Protein AF-A0A916XXS5-F1 (afdb_monomer_lite)

Radius of gyration: 38.26 Å; chains: 1; bounding box: 108×124×99 Å

pLDDT: mean 72.32, std 23.26, range [30.8, 98.12]

Foldseek 3Di:
DDPDDPPPVVVVVVVVVVVVVVPDDDVVVVVVVVVVVVVVVVVVVVVVVVVVVVVVVVVVVVVVVVVLVVVQVVCVVPVVVNVVSVVVVVVVVVVVVVVVVVVVVVVVVVVVVVVVVVVVVVPPPDPDDDDPDPDVVVVLVVVQPPQKDKDFAQDWDDQQNWIKHFHDDDAQWTFIDTPPDGTDIAGQQGWDDRDPQKIKGQPTDDPTITIIHIDSSDHDPDDDPDPDDDPDPPDDDDDDDDDDDDDDDDDDDDDDDDDDDDDDDDDDDDDDDDDDDDDDDDDDDDDEDAAAQDKDFAQGWHDLQPWIWHFPFDDPVQQWTWTQTVPPGTDIAHAQGWDDSPPQWIKHFPGDDPRITHIHIDPSHPPPPDDDDDDDDDDDDDDDDDDDDDDDDDDDDDDDDDDDDDDDDDDDDDDDDDDDDDDDDDDDDDDDDDDDDDDDDDDDDDDDDDDDDADEDDVQDWDKDAAQGWYDDPNWIKHFPDDDQFWTWIQIVPPGTDIAGAQGWADNDPQKIWHFPGADPRITTIGIDSD

Structure (mmCIF, N/CA/C/O backbone):
data_AF-A0A916XXS5-F1
#
_entry.id   AF-A0A916XXS5-F1
#
loop_
_atom_site.group_PDB
_atom_site.id
_atom_site.type_symbol
_atom_site.label_atom_id
_atom_site.label_alt_id
_atom_site.label_comp_id
_atom_site.label_asym_id
_atom_site.label_entity_id
_atom_site.label_seq_id
_atom_site.pdbx_PDB_ins_code
_atom_site.Cartn_x
_atom_site.Cartn_y
_atom_site.Cartn_z
_atom_site.occupancy
_atom_site.B_iso_or_equiv
_atom_site.auth_seq_id
_atom_site.auth_comp_id
_atom_site.auth_asym_id
_atom_site.auth_atom_id
_atom_site.pdbx_PDB_model_num
ATOM 1 N N . MET A 1 1 ? 15.354 22.489 -54.190 1.00 48.22 1 MET A N 1
ATOM 2 C CA . MET A 1 1 ? 15.602 21.064 -54.521 1.00 48.22 1 MET A CA 1
ATOM 3 C C . MET A 1 1 ? 15.887 20.333 -53.216 1.00 48.22 1 MET A C 1
ATOM 5 O O . MET A 1 1 ? 16.650 20.889 -52.440 1.00 48.22 1 MET A O 1
ATOM 9 N N . GLY A 1 2 ? 15.285 19.164 -52.946 1.00 51.81 2 GLY A N 1
ATOM 10 C CA . GLY A 1 2 ? 15.591 18.396 -51.718 1.00 51.81 2 GLY A CA 1
ATOM 11 C C . GLY A 1 2 ? 14.447 17.629 -51.029 1.00 51.81 2 GLY A C 1
ATOM 12 O O . GLY A 1 2 ? 14.629 17.189 -49.901 1.00 51.81 2 GLY A O 1
ATOM 13 N N . SER A 1 3 ? 13.278 17.450 -51.651 1.00 50.50 3 SER A N 1
ATOM 14 C CA . SER A 1 3 ? 12.079 16.870 -51.015 1.00 50.50 3 SER A CA 1
ATOM 15 C C . SER A 1 3 ? 11.766 15.446 -51.507 1.00 50.50 3 SER A C 1
ATOM 17 O O . SER A 1 3 ? 10.837 15.253 -52.292 1.00 50.50 3 SER A O 1
ATOM 19 N N . SER A 1 4 ? 12.554 14.433 -51.111 1.00 56.53 4 SER A N 1
ATOM 20 C CA . SER A 1 4 ? 12.368 13.045 -51.610 1.00 56.53 4 SER A CA 1
ATOM 21 C C . SER A 1 4 ? 12.856 11.917 -50.676 1.00 56.53 4 SER A C 1
ATOM 23 O O . SER A 1 4 ? 13.378 10.919 -51.163 1.00 56.53 4 SER A O 1
ATOM 25 N N . ARG A 1 5 ? 12.727 12.037 -49.342 1.00 54.25 5 ARG A N 1
ATOM 26 C CA . ARG A 1 5 ? 13.149 10.962 -48.403 1.00 54.25 5 ARG 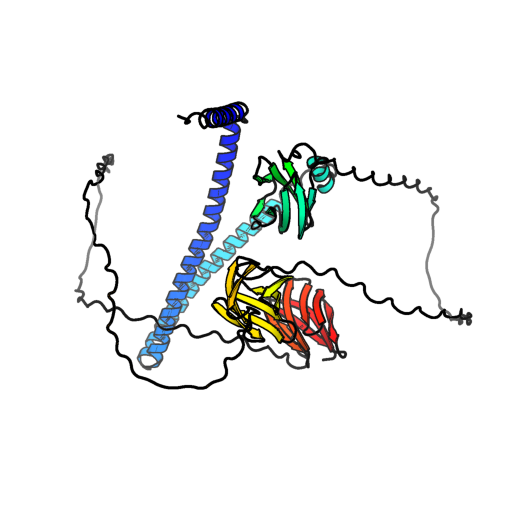A CA 1
ATOM 27 C C . ARG A 1 5 ? 12.100 10.426 -47.417 1.00 54.25 5 ARG A C 1
ATOM 29 O O . ARG A 1 5 ? 12.384 9.437 -46.757 1.00 54.25 5 ARG A O 1
ATOM 36 N N . PHE A 1 6 ? 10.888 10.982 -47.370 1.00 56.72 6 PHE A N 1
ATOM 37 C CA . PHE A 1 6 ? 9.822 10.488 -46.477 1.00 56.72 6 PHE A CA 1
ATOM 38 C C . PHE A 1 6 ? 8.932 9.380 -47.072 1.00 56.72 6 PHE A C 1
ATOM 40 O O . PHE A 1 6 ? 8.256 8.678 -46.329 1.00 56.72 6 PHE A O 1
ATOM 47 N N . LEU A 1 7 ? 8.941 9.179 -48.395 1.00 54.25 7 LEU A N 1
ATOM 48 C CA . LEU A 1 7 ? 8.025 8.241 -49.059 1.00 54.25 7 LEU A CA 1
ATOM 49 C C . LEU A 1 7 ? 8.297 6.727 -48.851 1.00 54.25 7 LEU A C 1
ATOM 51 O O . LEU A 1 7 ? 7.319 5.988 -48.772 1.00 54.25 7 LEU A O 1
ATOM 55 N N . PRO A 1 8 ? 9.546 6.214 -48.752 1.00 56.31 8 PRO A N 1
ATOM 56 C CA . PRO A 1 8 ? 9.763 4.762 -48.685 1.00 56.31 8 PRO A CA 1
ATOM 57 C C . PRO A 1 8 ? 9.440 4.152 -47.310 1.00 56.31 8 PRO A C 1
ATOM 59 O O . PRO A 1 8 ? 9.097 2.976 -47.231 1.00 56.31 8 PRO A O 1
ATOM 62 N N . LEU A 1 9 ? 9.518 4.939 -46.231 1.00 59.31 9 LEU A N 1
ATOM 63 C CA . LEU A 1 9 ? 9.345 4.447 -44.858 1.00 59.31 9 LEU A CA 1
ATOM 64 C C . LEU A 1 9 ? 7.866 4.159 -44.533 1.00 59.31 9 LEU A C 1
ATOM 66 O O . LEU A 1 9 ? 7.554 3.160 -43.891 1.00 59.31 9 LEU A O 1
ATOM 70 N N . VAL A 1 10 ? 6.948 4.970 -45.073 1.00 68.62 10 VAL A N 1
ATOM 71 C CA . VAL A 1 10 ? 5.493 4.755 -44.953 1.00 68.62 10 VAL A CA 1
ATOM 72 C C . VAL A 1 10 ? 5.056 3.469 -45.667 1.00 68.62 10 VAL A C 1
ATOM 74 O O . VAL A 1 10 ? 4.235 2.722 -45.144 1.00 68.62 10 VAL A O 1
ATOM 77 N N . ILE A 1 11 ? 5.639 3.169 -46.834 1.00 68.62 11 ILE A N 1
ATOM 78 C CA . ILE A 1 11 ? 5.317 1.961 -47.610 1.00 68.62 11 ILE A CA 1
ATOM 79 C C . ILE A 1 11 ? 5.792 0.694 -46.879 1.00 68.62 11 ILE A C 1
ATOM 81 O O . ILE A 1 11 ? 5.064 -0.296 -46.843 1.00 68.62 11 ILE A O 1
ATOM 85 N N . ALA A 1 12 ? 6.970 0.728 -46.245 1.00 66.19 12 ALA A N 1
ATOM 86 C CA . ALA A 1 12 ? 7.483 -0.403 -45.468 1.00 66.19 12 ALA A CA 1
ATOM 87 C C . ALA A 1 12 ? 6.594 -0.741 -44.254 1.00 66.19 12 ALA A C 1
ATOM 89 O O . ALA A 1 12 ? 6.272 -1.910 -44.043 1.00 66.19 12 ALA A O 1
ATOM 90 N N . GLY A 1 13 ? 6.140 0.271 -43.502 1.00 66.88 13 GLY A N 1
ATOM 91 C CA . GLY A 1 13 ? 5.241 0.065 -42.359 1.00 66.88 13 GLY A CA 1
ATOM 92 C C . GLY 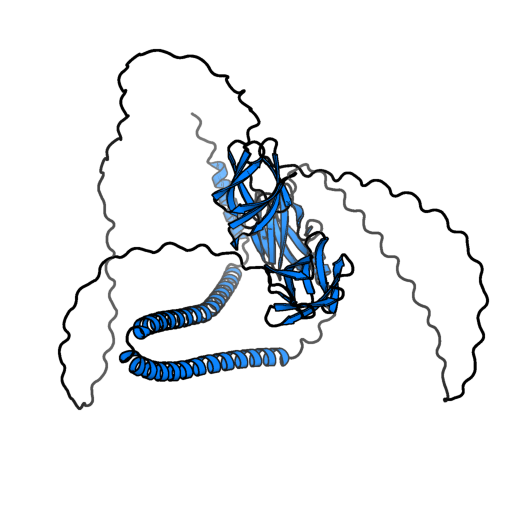A 1 13 ? 3.880 -0.519 -42.757 1.00 66.88 13 GLY A C 1
ATOM 93 O O . GLY A 1 13 ? 3.373 -1.422 -42.094 1.00 66.88 13 GLY A O 1
ATOM 94 N N . LEU A 1 14 ? 3.315 -0.062 -43.880 1.00 70.25 14 LEU A N 1
ATOM 95 C CA . LEU A 1 14 ? 2.006 -0.519 -44.363 1.00 70.25 14 LEU A CA 1
ATOM 96 C C . LEU A 1 14 ? 2.053 -1.969 -44.886 1.00 70.25 14 LEU A C 1
ATOM 98 O O . LEU A 1 14 ? 1.112 -2.729 -44.670 1.00 70.25 14 LEU A O 1
ATOM 102 N N . ILE A 1 15 ? 3.168 -2.385 -45.499 1.00 72.25 15 ILE A N 1
ATOM 103 C CA . ILE A 1 15 ? 3.392 -3.786 -45.900 1.00 72.25 15 ILE A CA 1
ATOM 104 C C . ILE A 1 15 ? 3.601 -4.684 -44.670 1.00 72.25 15 ILE A C 1
ATOM 106 O O . ILE A 1 15 ? 3.042 -5.777 -44.627 1.00 72.25 15 ILE A O 1
ATOM 110 N N . GLY A 1 16 ? 4.340 -4.226 -43.652 1.00 63.97 16 GLY A N 1
ATOM 111 C CA . GLY A 1 16 ? 4.502 -4.962 -42.390 1.00 63.97 16 GLY A CA 1
ATOM 112 C C . GLY A 1 16 ? 3.167 -5.228 -41.686 1.00 63.97 16 GLY A C 1
ATOM 113 O O . GLY A 1 16 ? 2.895 -6.361 -41.291 1.00 63.97 16 GLY A O 1
ATOM 114 N N . LEU A 1 17 ? 2.297 -4.212 -41.624 1.00 67.00 17 LEU A N 1
ATOM 115 C CA . LEU A 1 17 ? 0.936 -4.335 -41.092 1.00 67.00 17 LEU A CA 1
ATOM 116 C C . LEU A 1 17 ? 0.104 -5.369 -41.876 1.00 67.00 17 LEU A C 1
ATOM 118 O O . LEU A 1 17 ? -0.564 -6.207 -41.276 1.00 67.00 17 LEU A O 1
ATOM 122 N N . PHE A 1 18 ? 0.180 -5.351 -43.212 1.00 69.69 18 PHE A N 1
ATOM 123 C CA . PHE A 1 18 ? -0.564 -6.283 -44.069 1.00 69.69 18 PHE A CA 1
ATOM 124 C C . PHE A 1 18 ? -0.085 -7.736 -43.959 1.00 69.69 18 PHE A C 1
ATOM 126 O O . PHE A 1 18 ? -0.905 -8.649 -44.004 1.00 69.69 18 PHE A O 1
ATOM 133 N N . VAL A 1 19 ? 1.223 -7.971 -43.811 1.00 64.81 19 VAL A N 1
ATOM 134 C CA . VAL A 1 19 ? 1.775 -9.331 -43.666 1.00 64.81 19 VAL A CA 1
ATOM 135 C C . VAL A 1 19 ? 1.480 -9.904 -42.277 1.00 64.81 19 VAL A C 1
ATOM 137 O O . VAL A 1 19 ? 1.154 -11.084 -42.179 1.00 64.81 19 VAL A O 1
ATOM 140 N N . GLY A 1 20 ? 1.504 -9.077 -41.224 1.00 57.78 20 GLY A N 1
ATOM 141 C CA . GLY A 1 20 ? 1.060 -9.485 -39.885 1.00 57.78 20 GLY A CA 1
ATOM 142 C C . GLY A 1 20 ? -0.427 -9.856 -39.833 1.00 57.78 20 GLY A C 1
ATOM 143 O O . GLY A 1 20 ? -0.802 -10.793 -39.136 1.00 57.78 20 GLY A O 1
ATOM 144 N N . TRP A 1 21 ? -1.267 -9.184 -40.627 1.00 66.25 21 TRP A N 1
ATOM 145 C CA . TRP A 1 21 ? -2.697 -9.497 -40.739 1.00 66.25 21 TRP A CA 1
ATOM 146 C C . TRP A 1 21 ? -2.978 -10.809 -41.495 1.00 66.25 21 TRP A C 1
ATOM 148 O O . TRP A 1 21 ? -4.006 -11.439 -41.274 1.00 66.25 21 TRP A O 1
ATOM 158 N N . LEU A 1 22 ? -2.062 -11.251 -42.366 1.00 63.81 22 LEU A N 1
ATOM 159 C CA . LEU A 1 22 ? -2.248 -12.431 -43.225 1.00 63.81 22 LEU A CA 1
ATOM 160 C C . LEU A 1 22 ? -1.867 -13.768 -42.555 1.00 63.81 22 LEU A C 1
ATOM 162 O O . LEU A 1 22 ? -2.111 -14.826 -43.128 1.00 63.81 22 LEU A O 1
ATOM 166 N N . PHE A 1 23 ? -1.286 -13.711 -41.353 1.00 62.84 23 PHE A N 1
ATOM 167 C CA . PHE A 1 23 ? -1.036 -14.850 -40.457 1.00 62.84 23 PHE A CA 1
ATOM 168 C C . PHE A 1 23 ? -1.743 -14.676 -39.100 1.00 62.84 23 PHE A C 1
ATOM 170 O O . PHE A 1 23 ? -1.332 -15.267 -38.100 1.00 62.84 23 PHE A O 1
ATOM 177 N N . ALA A 1 24 ? -2.793 -13.851 -39.048 1.00 50.88 24 ALA A N 1
ATOM 178 C CA . ALA A 1 24 ? -3.644 -13.772 -37.870 1.00 50.88 24 ALA A CA 1
ATOM 179 C C . ALA A 1 24 ? -4.288 -15.149 -37.584 1.00 50.88 24 ALA A C 1
ATOM 181 O O . ALA A 1 24 ? -4.626 -15.855 -38.538 1.00 50.88 24 ALA A O 1
ATOM 182 N N . PRO A 1 25 ? -4.464 -15.538 -36.304 1.00 61.69 25 PRO A N 1
ATOM 183 C CA . PRO A 1 25 ? -5.322 -16.671 -35.955 1.00 61.69 25 PRO A CA 1
ATOM 184 C C . PRO A 1 25 ? -6.733 -16.445 -36.512 1.00 61.69 25 PRO A C 1
ATOM 186 O O . PRO A 1 25 ? -7.129 -15.293 -36.718 1.00 61.69 25 PRO A O 1
ATOM 189 N N . ASP A 1 26 ? -7.464 -17.534 -36.765 1.00 71.56 26 ASP A N 1
ATOM 190 C CA . ASP A 1 26 ? -8.766 -17.490 -37.430 1.00 71.56 26 ASP A CA 1
ATOM 191 C C . ASP A 1 26 ? -9.673 -16.414 -36.815 1.00 71.56 26 ASP A C 1
ATOM 193 O O . ASP A 1 26 ? -9.851 -16.317 -35.597 1.00 71.56 26 ASP A O 1
ATOM 197 N N . VAL A 1 27 ? -10.216 -15.550 -37.678 1.00 69.75 27 VAL A N 1
ATOM 198 C CA . VAL A 1 27 ? -10.961 -14.352 -37.254 1.00 69.75 27 VAL A CA 1
ATOM 199 C C . VAL A 1 27 ? -12.195 -14.736 -36.429 1.00 69.75 27 VAL A C 1
ATOM 201 O O . VAL A 1 27 ? -12.611 -13.975 -35.554 1.00 69.75 27 VAL A O 1
ATOM 204 N N . ASP A 1 28 ? -12.736 -15.931 -36.667 1.00 77.25 28 ASP A N 1
ATOM 205 C CA . ASP A 1 28 ? -13.824 -16.528 -35.899 1.00 77.25 28 ASP A CA 1
ATOM 206 C C . ASP A 1 28 ? -13.419 -16.810 -34.435 1.00 77.25 28 ASP A C 1
ATOM 208 O O . ASP A 1 28 ? -14.130 -16.369 -33.533 1.00 77.25 28 ASP A O 1
ATOM 212 N N . ASP A 1 29 ? -12.242 -17.398 -34.169 1.00 78.88 29 ASP A N 1
ATOM 213 C CA . ASP A 1 29 ? -11.738 -17.640 -32.801 1.00 78.88 29 ASP A CA 1
ATOM 214 C C . ASP A 1 29 ? -11.509 -16.322 -32.044 1.00 78.88 29 ASP A C 1
ATOM 216 O O . ASP A 1 29 ? -11.849 -16.191 -30.865 1.00 78.88 29 ASP A O 1
ATOM 220 N N . VAL A 1 30 ? -10.952 -15.312 -32.724 1.00 76.44 30 VAL A N 1
ATOM 221 C CA . VAL A 1 30 ? -10.752 -13.974 -32.138 1.00 76.44 30 VAL A CA 1
ATOM 222 C C . VAL A 1 30 ? -12.093 -13.300 -31.842 1.00 76.44 30 VAL A C 1
ATOM 224 O O . VAL A 1 30 ? -12.228 -12.633 -30.815 1.00 76.44 30 VAL A O 1
ATOM 227 N N . THR A 1 31 ? -13.094 -13.487 -32.705 1.00 82.50 31 THR A N 1
ATOM 228 C CA . THR A 1 31 ? -14.441 -12.930 -32.523 1.00 82.50 31 THR A CA 1
ATOM 229 C C . THR A 1 31 ? -15.180 -13.628 -31.383 1.00 82.50 31 THR A C 1
ATOM 231 O O . THR A 1 31 ? -15.789 -12.952 -30.556 1.00 82.50 31 THR A O 1
ATOM 234 N N . GLU A 1 32 ? -15.083 -14.952 -31.266 1.00 90.50 32 GLU A N 1
ATOM 235 C CA . GLU A 1 32 ? -15.705 -15.706 -30.174 1.00 90.50 32 GLU A CA 1
ATOM 236 C C . GLU A 1 32 ? -15.026 -15.419 -28.822 1.00 90.50 32 GLU A C 1
ATOM 238 O O . GLU A 1 32 ? -15.708 -15.144 -27.831 1.00 90.50 32 GLU A O 1
ATOM 243 N N . ALA A 1 33 ? -13.690 -15.329 -28.785 1.00 75.12 33 ALA A N 1
ATOM 244 C CA . ALA A 1 33 ? -12.951 -14.903 -27.596 1.00 75.12 33 ALA A CA 1
ATOM 245 C C . ALA A 1 33 ? -13.225 -13.437 -27.204 1.00 75.12 33 ALA A C 1
ATOM 247 O O . ALA A 1 33 ? -13.235 -13.109 -26.013 1.00 75.12 33 ALA A O 1
ATOM 248 N N . ALA A 1 34 ? -13.453 -12.545 -28.174 1.00 81.69 34 ALA A N 1
ATOM 249 C CA . ALA A 1 34 ? -13.860 -11.167 -27.909 1.00 81.69 34 ALA A CA 1
ATOM 250 C C . ALA A 1 34 ? -15.285 -11.106 -27.339 1.00 81.69 34 ALA A C 1
ATOM 252 O O . ALA A 1 34 ? -15.489 -10.468 -26.308 1.00 81.69 34 ALA A O 1
ATOM 253 N N . ASN A 1 35 ? -16.241 -11.820 -27.940 1.00 90.12 35 ASN A N 1
ATOM 254 C CA . ASN A 1 35 ? -17.623 -11.898 -27.458 1.00 90.12 35 ASN A CA 1
ATOM 255 C C . ASN A 1 35 ? -17.689 -12.439 -26.022 1.00 90.12 35 ASN A C 1
ATOM 257 O O . ASN A 1 35 ? -18.277 -11.794 -25.159 1.00 90.12 35 ASN A O 1
ATOM 261 N N . GLY A 1 36 ? -16.971 -13.527 -25.714 1.00 89.00 36 GLY A N 1
ATOM 262 C CA . GLY A 1 36 ? -16.897 -14.059 -24.349 1.00 89.00 36 GLY A CA 1
ATOM 263 C C . GLY A 1 36 ? -16.277 -13.090 -23.327 1.00 89.00 36 GLY A C 1
ATOM 264 O O . GLY A 1 36 ? -16.631 -13.121 -22.147 1.00 89.00 36 GLY A O 1
ATOM 265 N N . ARG A 1 37 ? -15.383 -12.185 -23.758 1.00 82.25 37 ARG A N 1
ATOM 266 C CA . ARG A 1 37 ? -14.881 -11.089 -22.909 1.00 82.25 37 ARG A CA 1
ATOM 267 C C . ARG A 1 37 ? -15.913 -9.979 -22.722 1.00 82.25 37 ARG A C 1
ATOM 269 O O . ARG A 1 37 ? -15.997 -9.455 -21.615 1.00 82.25 37 ARG A O 1
ATOM 276 N N . PHE A 1 38 ? -16.692 -9.634 -23.748 1.00 89.25 38 PHE A N 1
ATOM 277 C CA . PHE A 1 38 ? -17.787 -8.669 -23.617 1.00 89.25 38 PHE A CA 1
ATOM 278 C C . PHE A 1 38 ? -18.871 -9.186 -22.661 1.00 89.25 38 PHE A C 1
ATOM 280 O O . PHE A 1 38 ? -19.175 -8.491 -21.695 1.00 89.25 38 PHE A O 1
ATOM 287 N N . ASP A 1 39 ? -19.320 -10.437 -22.805 1.00 93.25 39 ASP A N 1
ATOM 288 C CA . ASP A 1 39 ? -20.267 -11.072 -21.872 1.00 93.25 39 ASP A CA 1
ATOM 289 C C . ASP A 1 39 ? -19.740 -11.072 -20.421 1.00 93.25 39 ASP A C 1
ATOM 291 O O . ASP A 1 39 ? -20.479 -10.819 -19.466 1.00 93.25 39 ASP A O 1
ATOM 295 N N . GLN A 1 40 ? -18.437 -11.320 -20.229 1.00 84.00 40 GLN A N 1
ATOM 296 C CA . GLN A 1 40 ? -17.805 -11.270 -18.907 1.00 84.00 40 GLN A CA 1
ATOM 297 C C . GLN A 1 40 ? -17.728 -9.843 -18.333 1.00 84.00 40 GLN A C 1
ATOM 299 O O . GLN A 1 40 ? -17.828 -9.671 -17.114 1.00 84.00 40 GLN A O 1
ATOM 304 N N . ILE A 1 41 ? -17.537 -8.826 -19.177 1.00 84.19 41 ILE A N 1
ATOM 305 C CA . ILE A 1 41 ? -17.534 -7.414 -18.774 1.00 84.19 41 ILE A CA 1
ATOM 306 C C . ILE A 1 41 ? -18.953 -6.967 -18.407 1.00 84.19 41 ILE A C 1
ATOM 308 O O . ILE A 1 41 ? -19.125 -6.389 -17.336 1.00 84.19 41 ILE A O 1
ATOM 312 N N . ASP A 1 42 ? -19.965 -7.311 -19.204 1.00 90.88 42 ASP A N 1
ATOM 313 C CA . ASP A 1 42 ? -21.369 -6.992 -18.922 1.00 90.88 42 ASP A CA 1
ATOM 314 C C . ASP A 1 42 ? -21.855 -7.674 -17.633 1.00 90.88 42 ASP A C 1
ATOM 316 O O . ASP A 1 42 ? -22.479 -7.036 -16.781 1.00 90.88 42 ASP A O 1
ATOM 320 N N . ALA A 1 43 ? -21.475 -8.937 -17.404 1.00 87.12 43 ALA A N 1
ATOM 321 C CA . ALA A 1 43 ? -21.750 -9.630 -16.145 1.00 87.12 43 ALA A CA 1
ATOM 322 C C . ALA A 1 43 ? -21.085 -8.950 -14.929 1.00 87.12 43 ALA A C 1
ATOM 324 O O . ALA A 1 43 ? -21.662 -8.927 -13.838 1.00 87.12 43 ALA A O 1
ATOM 325 N N . ARG A 1 44 ? -19.884 -8.374 -15.098 1.00 85.56 44 ARG A N 1
ATOM 326 C CA . ARG A 1 44 ? -19.208 -7.587 -14.050 1.00 85.56 44 ARG A CA 1
ATOM 327 C C . ARG A 1 44 ? -19.856 -6.217 -13.847 1.00 85.56 44 ARG A C 1
ATOM 329 O O . ARG A 1 44 ? -19.978 -5.805 -12.697 1.00 85.56 44 ARG A O 1
ATOM 336 N N . LEU A 1 45 ? -20.305 -5.540 -14.907 1.00 86.81 45 LEU A N 1
ATOM 337 C CA . LEU A 1 45 ? -21.054 -4.283 -14.804 1.00 86.81 45 LEU A CA 1
ATOM 338 C C . LEU A 1 45 ? -22.362 -4.491 -14.034 1.00 86.81 45 LEU A C 1
ATOM 340 O O . LEU A 1 45 ? -22.578 -3.827 -13.023 1.00 86.81 45 LEU A O 1
ATOM 344 N N . ALA A 1 46 ? -23.172 -5.479 -14.423 1.00 87.38 46 ALA A N 1
ATOM 345 C CA . ALA A 1 46 ? -24.429 -5.801 -13.745 1.00 87.38 46 ALA A CA 1
ATOM 346 C C . ALA A 1 46 ? -24.228 -6.148 -12.253 1.00 87.38 46 ALA A C 1
ATOM 348 O O . ALA A 1 46 ? -25.044 -5.789 -11.400 1.00 87.38 46 ALA A O 1
ATOM 349 N N . ALA A 1 47 ? -23.109 -6.800 -11.909 1.00 81.00 47 ALA A N 1
ATOM 350 C CA . ALA A 1 47 ? -22.738 -7.088 -10.522 1.00 81.00 47 ALA A CA 1
ATOM 351 C C . ALA A 1 47 ? -22.318 -5.842 -9.710 1.00 81.00 47 ALA A C 1
ATOM 353 O O . ALA A 1 47 ? -22.366 -5.887 -8.480 1.00 81.00 47 ALA A O 1
ATOM 354 N N . ILE A 1 48 ? -21.924 -4.743 -10.366 1.00 82.75 48 ILE A N 1
ATOM 355 C CA . ILE A 1 48 ? -21.546 -3.460 -9.744 1.00 82.75 48 ILE A CA 1
ATOM 356 C C . ILE A 1 48 ? -22.735 -2.483 -9.697 1.00 82.75 48 ILE A C 1
ATOM 358 O O . ILE A 1 48 ? -22.865 -1.724 -8.736 1.00 82.75 48 ILE A O 1
ATOM 362 N N . GLU A 1 49 ? -23.649 -2.524 -10.667 1.00 90.62 49 GLU A N 1
ATOM 363 C CA . GLU A 1 49 ? -24.849 -1.674 -10.681 1.00 90.62 49 GLU A CA 1
ATOM 364 C C . GLU A 1 49 ? -25.776 -1.941 -9.484 1.00 90.62 49 GLU A C 1
ATOM 366 O O . GLU A 1 49 ? -26.263 -0.999 -8.855 1.00 90.62 49 GLU A O 1
ATOM 371 N N . ALA A 1 50 ? -25.969 -3.209 -9.106 1.00 80.94 50 ALA A N 1
ATOM 372 C CA . ALA A 1 50 ? -26.799 -3.588 -7.960 1.00 80.94 50 ALA A CA 1
ATOM 373 C C . ALA A 1 50 ? -26.331 -2.977 -6.612 1.00 80.94 50 ALA A C 1
ATOM 375 O O . ALA A 1 50 ? -27.148 -2.334 -5.941 1.00 80.94 50 ALA A O 1
ATOM 376 N N . PRO A 1 51 ? -25.055 -3.103 -6.184 1.00 82.19 51 PRO A N 1
ATOM 377 C CA . PRO A 1 51 ? -24.577 -2.424 -4.981 1.00 82.19 51 PRO A CA 1
ATOM 378 C C . PRO A 1 51 ? -24.542 -0.897 -5.133 1.00 82.19 51 PRO A C 1
ATOM 380 O O . PRO A 1 51 ? -24.767 -0.203 -4.142 1.00 82.19 51 PRO A O 1
ATOM 383 N N . LEU A 1 52 ? -24.339 -0.346 -6.337 1.00 81.06 52 LEU A N 1
ATOM 384 C CA . LEU A 1 52 ? -24.387 1.106 -6.543 1.00 81.06 52 LEU A CA 1
ATOM 385 C C . LEU A 1 52 ? -25.802 1.669 -6.308 1.00 81.06 52 LEU A C 1
ATOM 387 O O . LEU A 1 52 ? -25.952 2.680 -5.621 1.00 81.06 52 LEU A O 1
ATOM 391 N N . ALA A 1 53 ? -26.844 0.981 -6.784 1.00 84.75 53 ALA A N 1
ATOM 392 C CA . ALA A 1 53 ? -28.241 1.327 -6.509 1.00 84.75 53 ALA A CA 1
ATOM 393 C C . ALA A 1 53 ? -28.595 1.199 -5.012 1.00 84.75 53 ALA A C 1
ATOM 395 O O . ALA A 1 53 ? -29.301 2.046 -4.454 1.00 84.75 53 ALA A O 1
ATOM 396 N N . ALA A 1 54 ? -28.054 0.185 -4.326 1.00 77.75 54 ALA A N 1
ATOM 397 C CA . ALA A 1 54 ? -28.202 0.038 -2.877 1.00 77.75 54 ALA A CA 1
ATOM 398 C C . ALA A 1 54 ? -27.524 1.187 -2.101 1.00 77.75 54 ALA A C 1
ATOM 400 O O . ALA A 1 54 ? -28.098 1.700 -1.139 1.00 77.75 54 ALA A O 1
ATOM 401 N N . ILE A 1 55 ? -26.343 1.640 -2.542 1.00 80.69 55 ILE A N 1
ATOM 402 C CA . ILE A 1 55 ? -25.642 2.798 -1.962 1.00 80.69 55 ILE A CA 1
ATOM 403 C C . ILE A 1 55 ? -26.418 4.098 -2.213 1.00 80.69 55 ILE A C 1
ATOM 405 O O . ILE A 1 55 ? -26.581 4.885 -1.288 1.00 80.69 55 ILE A O 1
ATOM 409 N N . GLN A 1 56 ? -26.961 4.323 -3.413 1.00 88.56 56 GLN A N 1
ATOM 410 C CA . GLN A 1 56 ? -27.804 5.501 -3.678 1.00 88.56 56 GLN A CA 1
ATOM 411 C C . GLN A 1 56 ? -29.052 5.524 -2.780 1.00 88.56 56 GLN A C 1
ATOM 413 O O . GLN A 1 56 ? -29.399 6.566 -2.221 1.00 88.56 56 GLN A O 1
ATOM 418 N N . THR A 1 57 ? -29.680 4.363 -2.576 1.00 87.75 57 THR A N 1
ATOM 419 C CA . THR A 1 57 ? -30.839 4.215 -1.682 1.00 87.75 57 THR A CA 1
ATOM 420 C C . THR A 1 57 ? -30.466 4.496 -0.220 1.00 87.75 57 THR A C 1
ATOM 422 O O . THR A 1 57 ? -31.209 5.178 0.487 1.00 87.75 57 THR A O 1
ATOM 425 N N . SER A 1 58 ? -29.299 4.030 0.241 1.00 79.38 58 SER A N 1
ATOM 426 C CA . SER A 1 58 ? -28.831 4.313 1.604 1.00 79.38 58 SER A CA 1
ATOM 427 C C . SER A 1 58 ? -28.463 5.788 1.802 1.00 79.38 58 SER A C 1
ATOM 429 O O . SER A 1 58 ? -28.765 6.342 2.859 1.00 79.38 58 SER A O 1
ATOM 431 N N . LEU A 1 59 ? -27.907 6.452 0.782 1.00 82.38 59 LEU A N 1
ATOM 432 C CA . LEU A 1 59 ? -27.600 7.883 0.816 1.00 82.38 59 LEU A CA 1
ATOM 433 C C . LEU A 1 59 ? -28.871 8.735 0.942 1.00 82.38 59 LEU A C 1
ATOM 435 O O . LEU A 1 59 ? -28.928 9.612 1.801 1.00 82.38 59 LEU A O 1
ATOM 439 N N . ALA A 1 60 ? -29.913 8.430 0.162 1.00 88.31 60 ALA A N 1
ATOM 440 C CA . ALA A 1 60 ? -31.207 9.110 0.257 1.00 88.31 60 ALA A CA 1
ATOM 441 C C . ALA A 1 60 ? -31.848 8.951 1.652 1.00 88.31 60 ALA A C 1
ATOM 443 O O . ALA A 1 60 ? -32.380 9.909 2.213 1.00 88.31 60 ALA A O 1
ATOM 444 N N . ALA A 1 61 ? -31.734 7.764 2.259 1.00 77.88 61 ALA A N 1
ATOM 445 C CA . ALA A 1 61 ? -32.210 7.520 3.620 1.00 77.88 61 ALA A CA 1
ATOM 446 C C . ALA A 1 61 ? -31.395 8.277 4.695 1.00 77.88 61 ALA A C 1
ATOM 448 O O . ALA A 1 61 ? -31.947 8.671 5.726 1.00 77.88 61 ALA A O 1
ATOM 449 N N . VAL A 1 62 ? -30.092 8.498 4.482 1.00 80.50 62 VAL A N 1
ATOM 450 C CA . VAL A 1 62 ? -29.241 9.312 5.373 1.00 80.50 62 VAL A CA 1
ATOM 451 C C . VAL A 1 62 ? -29.565 10.802 5.251 1.00 80.50 62 VAL A C 1
ATOM 453 O O . VAL A 1 62 ? -29.663 11.480 6.275 1.00 80.50 62 VAL A O 1
ATOM 456 N N . ASP A 1 63 ? -29.797 11.302 4.039 1.00 86.12 63 ASP A N 1
ATOM 457 C CA . ASP A 1 63 ? -30.197 12.694 3.805 1.00 86.12 63 ASP A CA 1
ATOM 458 C C . ASP A 1 63 ? -31.538 12.998 4.496 1.00 86.12 63 ASP A C 1
ATOM 460 O O . ASP A 1 63 ? -31.631 13.890 5.343 1.00 86.12 63 ASP A O 1
ATOM 464 N N . GLN A 1 64 ? -32.538 12.129 4.303 1.00 80.75 64 GLN A N 1
ATOM 465 C CA . GLN A 1 64 ? -33.842 12.238 4.963 1.00 80.75 64 GLN A CA 1
ATOM 466 C C . GLN A 1 64 ? -33.744 12.207 6.504 1.00 80.75 64 GLN A C 1
ATOM 468 O O . GLN A 1 64 ? -34.451 12.952 7.190 1.00 80.75 64 GLN A O 1
ATOM 473 N N . ARG A 1 65 ? -32.848 11.385 7.076 1.00 79.31 65 ARG A N 1
ATOM 474 C CA . ARG A 1 65 ? -32.557 11.383 8.527 1.00 79.31 65 ARG A CA 1
ATOM 475 C C . ARG A 1 65 ? -31.889 12.678 8.988 1.00 79.31 65 ARG A C 1
ATOM 477 O O . ARG A 1 65 ? -32.169 13.135 10.098 1.00 79.31 65 ARG A O 1
ATOM 484 N N . THR A 1 66 ? -31.039 13.270 8.157 1.00 79.31 66 THR A N 1
ATOM 485 C CA . THR A 1 66 ? -30.354 14.535 8.442 1.00 79.31 66 THR A CA 1
ATOM 486 C C . THR A 1 66 ? -31.362 15.684 8.490 1.00 79.31 66 THR A C 1
ATOM 488 O O . THR A 1 66 ? -31.475 16.334 9.530 1.00 79.31 66 THR A O 1
ATOM 491 N N . SER A 1 67 ? -32.213 15.842 7.469 1.00 86.25 67 SER A N 1
ATOM 492 C CA . SER A 1 67 ? -33.291 16.848 7.475 1.00 86.25 67 SER A CA 1
ATOM 493 C C . SER A 1 67 ? -34.277 16.645 8.636 1.00 86.25 67 SER A C 1
ATOM 495 O O . SER A 1 67 ? -34.692 17.602 9.290 1.00 86.25 67 SER A O 1
ATOM 497 N N . ALA A 1 68 ? -34.624 15.392 8.961 1.00 75.44 68 ALA A N 1
ATOM 498 C CA . ALA A 1 68 ? -35.484 15.081 10.105 1.00 75.44 68 ALA A CA 1
ATOM 499 C C . ALA A 1 68 ? -34.829 15.402 11.465 1.00 75.44 68 ALA A C 1
ATOM 501 O O . ALA A 1 68 ? -35.542 15.650 12.447 1.00 75.44 68 ALA A O 1
ATOM 502 N N . THR A 1 69 ? -33.495 15.403 11.539 1.00 73.31 69 THR A N 1
ATOM 503 C CA . THR A 1 69 ? -32.720 15.790 12.728 1.00 73.31 69 THR A CA 1
ATOM 504 C C . THR A 1 69 ? -32.645 17.309 12.855 1.00 73.31 69 THR A C 1
ATOM 506 O O . THR A 1 69 ? -32.910 17.835 13.933 1.00 73.31 69 THR A O 1
ATOM 509 N N . GLU A 1 70 ? -32.410 18.029 11.759 1.00 81.81 70 GLU A N 1
ATOM 510 C CA . GLU A 1 70 ? -32.435 19.496 11.740 1.00 81.81 70 GLU A CA 1
ATOM 511 C C . GLU A 1 70 ? -33.816 20.047 12.139 1.00 81.81 70 GLU A C 1
ATOM 513 O O . GLU A 1 70 ? -33.924 20.885 13.037 1.00 81.81 70 GLU A O 1
ATOM 518 N N . ALA A 1 71 ? -34.894 19.468 11.598 1.00 75.69 71 ALA A N 1
ATOM 519 C CA . ALA A 1 71 ? -36.262 19.770 12.024 1.00 75.69 71 ALA A CA 1
ATOM 520 C C . ALA A 1 71 ? -36.526 19.422 13.507 1.00 75.69 71 ALA A C 1
ATOM 522 O O . ALA A 1 71 ? -37.352 20.061 14.157 1.00 75.69 71 ALA A O 1
ATOM 523 N N . ALA A 1 72 ? -35.817 18.435 14.079 1.00 68.88 72 ALA A N 1
ATOM 524 C CA . ALA A 1 72 ? -35.874 18.149 15.518 1.00 68.88 72 ALA A CA 1
ATOM 525 C C . ALA A 1 72 ? -35.282 19.298 16.340 1.00 68.88 72 ALA A C 1
ATOM 527 O O . ALA A 1 72 ? -35.877 19.723 17.326 1.00 68.88 72 ALA A O 1
ATOM 528 N N . ILE A 1 73 ? -34.110 19.781 15.922 1.00 76.00 73 ILE A N 1
ATOM 529 C CA . ILE A 1 73 ? -33.345 20.820 16.612 1.00 76.00 73 ILE A CA 1
ATOM 530 C C . ILE A 1 73 ? -34.121 22.141 16.597 1.00 76.00 73 ILE A C 1
ATOM 532 O O . ILE A 1 73 ? -34.217 22.800 17.630 1.00 76.00 73 ILE A O 1
ATOM 536 N N . GLN A 1 74 ? -34.759 22.484 15.474 1.00 79.31 74 GLN A N 1
ATOM 537 C CA . GLN A 1 74 ? -35.639 23.654 15.385 1.00 79.31 74 GLN A CA 1
ATOM 538 C C . GLN A 1 74 ? -36.878 23.521 16.297 1.00 79.31 74 GLN A C 1
ATOM 540 O O . GLN A 1 74 ? -37.217 24.462 17.016 1.00 79.31 74 GLN A O 1
ATOM 545 N N . ALA A 1 75 ? -37.513 22.341 16.353 1.00 64.94 75 ALA A N 1
ATOM 546 C CA . ALA A 1 75 ? -38.702 22.103 17.183 1.00 64.94 75 ALA A CA 1
ATOM 547 C C . ALA A 1 75 ? -38.444 22.169 18.706 1.00 64.94 75 ALA A C 1
ATOM 549 O O . ALA A 1 75 ? -39.368 22.450 19.470 1.00 64.94 75 ALA A O 1
ATOM 550 N N . ILE A 1 76 ? -37.202 21.970 19.170 1.00 72.56 76 ILE A N 1
ATOM 551 C CA . ILE A 1 76 ? -36.832 22.138 20.592 1.00 72.56 76 ILE A CA 1
ATOM 552 C C . ILE A 1 76 ? -37.034 23.594 21.060 1.00 72.56 76 ILE A C 1
ATOM 554 O O . ILE A 1 76 ? -37.258 23.831 22.247 1.00 72.56 76 ILE A O 1
ATOM 558 N N . GLY A 1 77 ? -37.048 24.566 20.140 1.00 80.62 77 GLY A N 1
ATOM 559 C CA . GLY A 1 77 ? -37.388 25.958 20.439 1.00 80.62 77 GLY A CA 1
ATOM 560 C C . GLY A 1 77 ? -38.858 26.208 20.808 1.00 80.62 77 GLY A C 1
ATOM 561 O O . GLY A 1 77 ? -39.157 27.286 21.320 1.00 80.62 77 GLY A O 1
ATOM 562 N N . ASN A 1 78 ? -39.777 25.257 20.574 1.00 75.00 78 ASN A N 1
ATOM 563 C CA . ASN A 1 78 ? -41.217 25.471 20.761 1.00 75.00 78 ASN A CA 1
ATOM 564 C C . ASN A 1 78 ? -41.929 24.242 21.390 1.00 75.00 78 ASN A C 1
ATOM 566 O O . ASN A 1 78 ? -42.362 23.324 20.685 1.00 75.00 78 ASN A O 1
ATOM 570 N N . PRO A 1 79 ? -42.087 24.184 22.730 1.00 57.38 79 PRO A N 1
ATOM 571 C CA . PRO A 1 79 ? -42.419 22.944 23.444 1.00 57.38 79 PRO A CA 1
ATOM 572 C C . PRO A 1 79 ? -43.830 22.388 23.186 1.00 57.38 79 PRO A C 1
ATOM 574 O O . PRO A 1 79 ? -44.078 21.217 23.467 1.00 57.38 79 PRO A O 1
ATOM 577 N N . ALA A 1 80 ? -44.758 23.186 22.646 1.00 69.94 80 ALA A N 1
ATOM 578 C CA . ALA A 1 80 ? -46.085 22.699 22.262 1.00 69.94 80 ALA A CA 1
ATOM 579 C C . ALA A 1 80 ? -46.027 21.825 20.992 1.00 69.94 80 ALA A C 1
ATOM 581 O O . ALA A 1 80 ? -46.608 20.738 20.954 1.00 69.94 80 ALA A O 1
ATOM 582 N N . GLU A 1 81 ? -45.270 22.266 19.984 1.00 67.12 81 GLU A N 1
ATOM 583 C CA . GLU A 1 81 ? -45.118 21.585 18.690 1.00 67.12 81 GLU A CA 1
ATOM 584 C C . GLU A 1 81 ? -44.253 20.324 18.809 1.00 67.12 81 GLU A C 1
ATOM 586 O O . GLU A 1 81 ? -44.509 19.327 18.131 1.00 67.12 81 GLU A O 1
ATOM 591 N N . ALA A 1 82 ? -43.299 20.322 19.747 1.00 56.50 82 ALA A N 1
ATOM 592 C CA . ALA A 1 82 ? -42.445 19.176 20.050 1.00 56.50 82 ALA A CA 1
ATOM 593 C C . ALA A 1 82 ? -43.234 17.883 20.343 1.00 56.50 82 ALA A C 1
ATOM 595 O O . ALA A 1 82 ? -42.798 16.804 19.951 1.00 56.50 82 ALA A O 1
ATOM 596 N N . SER A 1 83 ? -44.408 17.971 20.982 1.00 59.72 83 SER A N 1
ATOM 597 C CA . SER A 1 83 ? -45.234 16.796 21.315 1.00 59.72 83 SER A CA 1
ATOM 598 C C . SER A 1 83 ? -45.887 16.142 20.087 1.00 59.72 83 SER A C 1
ATOM 600 O O . SER A 1 83 ? -45.828 14.921 19.929 1.00 59.72 83 SER A O 1
ATOM 602 N N . ALA A 1 84 ? -46.435 16.950 19.174 1.00 72.50 84 ALA A N 1
ATOM 603 C CA . ALA A 1 84 ? -46.997 16.480 17.909 1.00 72.50 84 ALA A CA 1
ATOM 604 C C . ALA A 1 84 ? -45.895 15.953 16.977 1.00 72.50 84 ALA A C 1
ATOM 606 O O . ALA A 1 84 ? -46.044 14.888 16.380 1.00 72.50 84 ALA A O 1
ATOM 607 N N . ALA A 1 85 ? -44.750 16.643 16.924 1.00 64.31 85 ALA A N 1
ATOM 608 C CA . ALA A 1 85 ? -43.576 16.185 16.188 1.00 64.31 85 ALA A CA 1
ATOM 609 C C . ALA A 1 85 ? -43.043 14.840 16.716 1.00 64.31 85 ALA A C 1
ATOM 611 O O . ALA A 1 85 ? -42.624 14.002 15.918 1.00 64.31 85 ALA A O 1
ATOM 612 N N . LEU A 1 86 ? -43.081 14.597 18.034 1.00 62.22 86 LEU A N 1
ATOM 613 C CA . LEU A 1 86 ? -42.639 13.331 18.626 1.00 62.22 86 LEU A CA 1
ATOM 614 C C . LEU A 1 86 ? -43.558 12.158 18.253 1.00 62.22 86 LEU A C 1
ATOM 616 O O . LEU A 1 86 ? -43.051 11.083 17.945 1.00 62.22 86 LEU A O 1
ATOM 620 N N . SER A 1 87 ? -44.883 12.363 18.229 1.00 68.50 87 SER A N 1
ATOM 621 C CA . SER A 1 87 ? -45.836 11.327 17.795 1.00 68.50 87 SER A CA 1
ATOM 622 C C . SER A 1 87 ? -45.600 10.946 16.333 1.00 68.50 87 SER A C 1
ATOM 624 O O . SER A 1 87 ? -45.347 9.781 16.040 1.00 68.50 87 SER A O 1
ATOM 626 N N . THR A 1 88 ? -45.545 11.938 15.437 1.00 72.94 88 THR A N 1
ATOM 627 C CA . THR A 1 88 ? -45.247 11.725 14.010 1.00 72.94 88 THR A CA 1
ATOM 628 C C . THR A 1 88 ? -43.894 11.037 13.801 1.00 72.94 88 THR A C 1
ATOM 630 O O . THR A 1 88 ? -43.734 10.235 12.882 1.00 72.94 88 THR A O 1
ATOM 633 N N . LYS A 1 89 ? -42.907 11.308 14.668 1.00 57.62 89 LYS A N 1
ATOM 634 C CA . LYS A 1 89 ? -41.609 10.621 14.646 1.00 57.62 89 LYS A CA 1
ATOM 635 C C . LYS A 1 89 ? -41.674 9.180 15.139 1.00 57.62 89 LYS A C 1
ATOM 637 O O . LYS A 1 89 ? -40.957 8.360 14.577 1.00 57.62 89 LYS A O 1
ATOM 642 N N . LEU A 1 90 ? -42.510 8.843 16.123 1.00 61.84 90 LEU A N 1
ATOM 643 C CA . LEU A 1 90 ? -42.728 7.442 16.500 1.00 61.84 90 LEU A CA 1
ATOM 644 C C . LEU A 1 90 ? -43.347 6.649 15.343 1.00 61.84 90 LEU A C 1
ATOM 646 O O . LEU A 1 90 ? -42.868 5.558 15.046 1.00 61.84 90 LEU A O 1
ATOM 650 N N . ASP A 1 91 ? -44.339 7.215 14.652 1.00 70.88 91 ASP A N 1
ATOM 651 C CA . ASP A 1 91 ? -44.970 6.572 13.493 1.00 70.88 91 ASP A CA 1
ATOM 652 C C . ASP A 1 91 ? -43.986 6.415 12.315 1.00 70.88 91 ASP A C 1
ATOM 654 O O . ASP A 1 91 ? -43.905 5.348 11.705 1.00 70.88 91 ASP A O 1
ATOM 658 N N . ALA A 1 92 ? -43.152 7.426 12.040 1.00 64.00 92 ALA A N 1
ATOM 659 C CA . ALA A 1 92 ? -42.099 7.344 11.020 1.00 64.00 92 ALA A CA 1
ATOM 660 C C . ALA A 1 92 ? -40.974 6.349 11.383 1.00 64.00 92 ALA A C 1
ATOM 662 O O . ALA A 1 92 ? -40.429 5.670 10.508 1.00 64.00 92 ALA A O 1
ATOM 663 N N . VAL A 1 93 ? -40.632 6.213 12.670 1.00 58.62 93 VAL A N 1
ATOM 664 C CA . VAL A 1 93 ? -39.690 5.189 13.157 1.00 58.62 93 VAL A CA 1
ATOM 665 C C . VAL A 1 93 ? -40.309 3.791 13.074 1.00 58.62 93 VAL A C 1
ATOM 667 O O . VAL A 1 93 ? -39.618 2.850 12.694 1.00 58.62 93 VAL A O 1
ATOM 670 N N . ALA A 1 94 ? -41.607 3.636 13.342 1.00 67.38 94 ALA A N 1
ATOM 671 C CA . ALA A 1 94 ? -42.312 2.368 13.159 1.00 67.38 94 ALA A CA 1
ATOM 672 C C . ALA A 1 94 ? -42.384 1.950 11.676 1.00 67.38 94 ALA A C 1
ATOM 674 O O . ALA A 1 94 ? -42.155 0.781 11.360 1.00 67.38 94 ALA A O 1
ATOM 675 N N . ALA A 1 95 ? -42.627 2.896 10.761 1.00 67.75 95 ALA A N 1
ATOM 676 C CA . ALA A 1 95 ? -42.607 2.649 9.318 1.00 67.75 95 ALA A CA 1
ATOM 677 C C . ALA A 1 95 ? -41.207 2.239 8.821 1.00 67.75 95 ALA A C 1
ATOM 679 O O . ALA A 1 95 ? -41.052 1.181 8.208 1.00 67.75 95 ALA A O 1
ATOM 680 N N . SER A 1 96 ? -40.173 3.008 9.176 1.00 60.38 96 SER A N 1
ATOM 681 C CA . SER A 1 96 ? -38.789 2.720 8.771 1.00 60.38 96 SER A CA 1
ATOM 682 C C . SER A 1 96 ? -38.182 1.487 9.459 1.00 60.38 96 SER A C 1
ATOM 684 O O . SER A 1 96 ? -37.275 0.864 8.909 1.00 60.38 96 SER A O 1
ATOM 686 N N . ALA A 1 97 ? -38.712 1.049 10.607 1.00 58.38 97 ALA A N 1
ATOM 687 C CA . ALA A 1 97 ? -38.414 -0.270 11.173 1.00 58.38 97 ALA A CA 1
ATOM 688 C C . ALA A 1 97 ? -39.011 -1.419 10.333 1.00 58.38 97 ALA A C 1
ATOM 690 O O . ALA A 1 97 ? -38.412 -2.492 10.245 1.00 58.38 97 ALA A O 1
ATOM 691 N N . GLY A 1 98 ? -40.155 -1.195 9.676 1.00 69.75 98 GLY A N 1
ATOM 692 C CA . GLY A 1 98 ? -40.736 -2.125 8.702 1.00 69.75 98 GLY A CA 1
ATOM 693 C C . GLY A 1 98 ? -39.882 -2.264 7.438 1.00 69.75 98 GLY A C 1
ATOM 694 O O . GLY A 1 98 ? -39.609 -3.379 6.997 1.00 69.75 98 GLY A O 1
ATOM 695 N N . GLU A 1 99 ? -39.386 -1.149 6.900 1.00 65.62 99 GLU A N 1
ATOM 696 C CA . GLU A 1 99 ? -38.454 -1.144 5.759 1.00 65.62 99 GLU A CA 1
ATOM 697 C C . GLU A 1 99 ? -37.085 -1.731 6.132 1.00 65.62 99 GLU A C 1
ATOM 699 O O . GLU A 1 99 ? -36.519 -2.523 5.379 1.00 65.62 99 GLU A O 1
ATOM 704 N N . GLY A 1 100 ? -36.585 -1.430 7.335 1.00 58.56 100 GLY A N 1
ATOM 705 C CA . GLY A 1 100 ? -35.374 -2.039 7.883 1.00 58.56 100 GLY A CA 1
ATOM 706 C C . GLY A 1 100 ? -35.478 -3.561 8.000 1.00 58.56 100 GLY A C 1
ATOM 707 O O . GLY A 1 100 ? -34.499 -4.253 7.732 1.00 58.56 100 GLY A O 1
ATOM 708 N N . LYS A 1 101 ? -36.671 -4.087 8.316 1.00 70.81 101 LYS A N 1
ATOM 709 C CA . LYS A 1 101 ? -36.945 -5.527 8.282 1.00 70.81 101 LYS A CA 1
ATOM 710 C C . LYS A 1 101 ? -36.900 -6.088 6.857 1.00 70.81 101 LYS A C 1
ATOM 712 O O . LYS A 1 101 ? -36.274 -7.116 6.642 1.00 70.81 101 LYS A O 1
ATOM 717 N N . ALA A 1 102 ? -37.498 -5.412 5.874 1.00 63.12 102 ALA A N 1
ATOM 718 C CA . ALA A 1 102 ? -37.414 -5.847 4.477 1.00 63.12 102 ALA A CA 1
ATOM 719 C C . ALA A 1 102 ? -35.959 -5.858 3.956 1.00 63.12 102 ALA A C 1
ATOM 721 O O . ALA A 1 102 ? -35.570 -6.764 3.219 1.00 63.12 102 ALA A O 1
ATOM 722 N N . ALA A 1 103 ? -35.133 -4.899 4.387 1.00 57.38 103 ALA A N 1
ATOM 723 C CA . ALA A 1 103 ? -33.708 -4.865 4.070 1.00 57.38 103 ALA A CA 1
ATOM 724 C C . ALA A 1 103 ? -32.923 -6.014 4.735 1.00 57.38 103 ALA A C 1
ATOM 726 O O . ALA A 1 103 ? -32.099 -6.646 4.071 1.00 57.38 103 ALA A O 1
ATOM 727 N N . THR A 1 104 ? -33.178 -6.339 6.010 1.00 59.19 104 THR A N 1
ATOM 728 C CA . THR A 1 104 ? -32.524 -7.483 6.672 1.00 59.19 104 THR A CA 1
ATOM 729 C C . THR A 1 104 ? -33.021 -8.833 6.159 1.00 59.19 104 THR A C 1
ATOM 731 O O . THR A 1 104 ? -32.199 -9.731 5.982 1.00 59.19 104 THR A O 1
ATOM 734 N N . ASP A 1 105 ? -34.306 -8.969 5.825 1.00 72.56 105 ASP A N 1
ATOM 735 C CA . ASP A 1 105 ? -34.857 -10.145 5.138 1.00 72.56 105 ASP A CA 1
ATOM 736 C C . ASP A 1 105 ? -34.206 -10.315 3.742 1.00 72.56 105 ASP A C 1
ATOM 738 O O . ASP A 1 105 ? -33.860 -11.429 3.344 1.00 72.56 105 ASP A O 1
ATOM 742 N N . GLY A 1 106 ? -33.935 -9.213 3.027 1.00 63.12 106 GLY A N 1
ATOM 743 C CA . GLY A 1 106 ? -33.187 -9.209 1.762 1.00 63.12 106 GLY A CA 1
ATOM 744 C C . GLY A 1 106 ? -31.721 -9.643 1.905 1.00 63.12 106 GLY A C 1
ATOM 745 O O . GLY A 1 106 ? -31.235 -10.450 1.112 1.00 63.12 106 GLY A O 1
ATOM 746 N N . VAL A 1 107 ? -31.021 -9.178 2.947 1.00 55.47 107 VAL A N 1
ATOM 747 C CA . VAL A 1 107 ? -29.653 -9.631 3.270 1.00 55.47 107 VAL A CA 1
ATOM 748 C C . VAL A 1 107 ? -29.639 -11.109 3.676 1.00 55.47 107 VAL A C 1
ATOM 750 O O . VAL A 1 107 ? -28.758 -11.850 3.242 1.00 55.47 107 VAL A O 1
ATOM 753 N N . ALA A 1 108 ? -30.631 -11.572 4.442 1.00 69.56 108 ALA A N 1
ATOM 754 C CA . ALA A 1 108 ? -30.773 -12.982 4.799 1.00 69.56 108 ALA A CA 1
ATOM 755 C C . ALA A 1 108 ? -31.018 -13.867 3.561 1.00 69.56 108 ALA A C 1
ATOM 757 O O . ALA A 1 108 ? -30.410 -14.931 3.439 1.00 69.56 108 ALA A O 1
ATOM 758 N N . ALA A 1 109 ? -31.836 -13.410 2.607 1.00 65.94 109 ALA A N 1
ATOM 759 C CA . ALA A 1 109 ? -32.047 -14.094 1.332 1.00 65.94 109 ALA A CA 1
ATOM 760 C C . ALA A 1 109 ? -30.772 -14.135 0.467 1.00 65.94 109 ALA A C 1
ATOM 762 O O . ALA A 1 109 ? -30.450 -15.180 -0.103 1.00 65.94 109 ALA A O 1
ATOM 763 N N . ALA A 1 110 ? -30.007 -13.040 0.409 1.00 58.88 110 ALA A N 1
ATOM 764 C CA . ALA A 1 110 ? -28.723 -12.994 -0.293 1.00 58.88 110 ALA A CA 1
ATOM 765 C C . ALA A 1 110 ? -27.683 -13.944 0.333 1.00 58.88 110 ALA A C 1
ATOM 767 O O . ALA A 1 110 ? -26.981 -14.657 -0.387 1.00 58.88 110 ALA A O 1
ATOM 768 N N . LEU A 1 111 ? -27.625 -14.012 1.667 1.00 62.78 111 LEU A N 1
ATOM 769 C CA . LEU A 1 111 ? -26.746 -14.930 2.393 1.00 62.78 111 LEU A CA 1
ATOM 770 C C . LEU A 1 111 ? -27.151 -16.397 2.179 1.00 62.78 111 LEU A C 1
ATOM 772 O O . LEU A 1 111 ? -26.287 -17.236 1.935 1.00 62.78 111 LEU A O 1
ATOM 776 N N . ALA A 1 112 ? -28.451 -16.707 2.181 1.00 74.25 112 ALA A N 1
ATOM 777 C CA . ALA A 1 112 ? -28.957 -18.045 1.868 1.00 74.25 112 ALA A CA 1
ATOM 778 C C . ALA A 1 112 ? -28.635 -18.468 0.420 1.00 74.25 112 ALA A C 1
ATOM 780 O O . ALA A 1 112 ? -28.259 -19.615 0.177 1.00 74.25 112 ALA A O 1
ATOM 781 N N . ALA A 1 113 ? -28.712 -17.541 -0.541 1.00 65.69 113 ALA A N 1
ATOM 782 C CA . ALA A 1 113 ? -28.311 -17.791 -1.926 1.00 65.69 113 ALA A CA 1
ATOM 783 C C . ALA A 1 113 ? -26.794 -18.020 -2.076 1.00 65.69 113 ALA A C 1
ATOM 785 O O . ALA A 1 113 ? -26.374 -18.810 -2.924 1.00 65.69 113 ALA A O 1
ATOM 786 N N . LEU A 1 114 ? -25.966 -17.363 -1.255 1.00 59.62 114 LEU A N 1
ATOM 787 C CA . LEU A 1 114 ? -24.520 -17.598 -1.212 1.00 59.62 114 LEU A CA 1
ATOM 788 C C . LEU A 1 114 ? -24.185 -18.955 -0.572 1.00 59.62 114 LEU A C 1
ATOM 790 O O . LEU A 1 114 ? -23.383 -19.703 -1.128 1.00 59.62 114 LEU A O 1
ATOM 794 N N . GLN A 1 115 ? -24.848 -19.302 0.534 1.00 76.12 115 GLN A N 1
ATOM 795 C CA . GLN A 1 115 ? -24.724 -20.605 1.193 1.00 76.12 115 GLN A CA 1
ATOM 796 C C . GLN A 1 115 ? -25.078 -21.745 0.226 1.00 76.12 115 GLN A C 1
ATOM 798 O O . GLN A 1 115 ? -24.288 -22.665 0.054 1.00 76.12 115 GLN A O 1
ATOM 803 N N . ALA A 1 116 ? -26.186 -21.629 -0.513 1.00 73.06 116 ALA A N 1
ATOM 804 C CA . ALA A 1 116 ? -26.575 -22.623 -1.514 1.00 73.06 116 ALA A CA 1
ATOM 805 C C . ALA A 1 116 ? -25.545 -22.787 -2.654 1.00 73.06 116 ALA A C 1
ATOM 807 O O . ALA A 1 116 ? -25.387 -23.887 -3.181 1.00 73.06 116 ALA A O 1
ATOM 808 N N . LYS A 1 117 ? -24.815 -21.723 -3.030 1.00 64.75 117 LYS A N 1
ATOM 809 C CA . LYS A 1 117 ? -23.702 -21.811 -3.996 1.00 64.75 117 LYS A CA 1
ATOM 810 C C . LYS A 1 117 ? -22.474 -22.510 -3.407 1.00 64.75 117 LYS A C 1
ATOM 812 O O . LYS A 1 117 ? -21.836 -23.280 -4.117 1.00 64.75 117 LYS A O 1
ATOM 817 N N . LEU A 1 118 ? -22.161 -22.269 -2.133 1.00 58.84 118 LEU A N 1
ATOM 818 C CA . LEU A 1 118 ? -21.098 -22.969 -1.403 1.00 58.84 118 LEU A CA 1
ATOM 819 C C . LEU A 1 118 ? -21.418 -24.459 -1.242 1.00 58.84 118 LEU A C 1
ATOM 821 O O . LEU A 1 118 ? -20.574 -25.295 -1.549 1.00 58.84 118 LEU A O 1
ATOM 825 N N . ASP A 1 119 ? -22.649 -24.797 -0.861 1.00 76.00 119 ASP A N 1
ATOM 826 C CA . ASP A 1 119 ? -23.099 -26.184 -0.735 1.00 76.00 119 ASP A CA 1
ATOM 827 C C . ASP A 1 119 ? -23.120 -26.890 -2.103 1.00 76.00 119 ASP A C 1
ATOM 829 O O . ASP A 1 119 ? -22.717 -28.046 -2.204 1.00 76.00 119 ASP A O 1
ATOM 833 N N . ALA A 1 120 ? -23.498 -26.195 -3.185 1.00 65.06 120 ALA A N 1
ATOM 834 C CA . ALA A 1 120 ? -23.405 -26.725 -4.549 1.00 65.06 120 ALA A CA 1
ATOM 835 C C . ALA A 1 120 ? -21.951 -26.933 -5.016 1.00 65.06 120 ALA A C 1
ATOM 837 O O . ALA A 1 120 ? -21.670 -27.911 -5.705 1.00 65.06 120 ALA A O 1
ATOM 838 N N . ALA A 1 121 ? -21.021 -26.054 -4.624 1.00 56.22 121 ALA A N 1
ATOM 839 C CA . ALA A 1 121 ? -19.593 -26.217 -4.898 1.00 56.22 121 ALA A CA 1
ATOM 840 C C . ALA A 1 121 ? -18.967 -27.360 -4.077 1.00 56.22 121 ALA A C 1
ATOM 842 O O . ALA A 1 121 ? -18.115 -28.079 -4.589 1.00 56.22 121 ALA A O 1
ATOM 843 N N . ALA A 1 122 ? -19.417 -27.573 -2.837 1.00 67.44 122 ALA A N 1
ATOM 844 C CA . ALA A 1 122 ? -18.991 -28.683 -1.983 1.00 67.44 122 ALA A CA 1
ATOM 845 C C . ALA A 1 122 ? -19.625 -30.034 -2.376 1.00 67.44 122 ALA A C 1
ATOM 847 O O . ALA A 1 122 ? -19.029 -31.085 -2.149 1.00 67.44 122 ALA A O 1
ATOM 848 N N . ALA A 1 123 ? -20.825 -30.013 -2.964 1.00 67.62 123 ALA A N 1
ATOM 849 C CA . ALA A 1 123 ? -21.517 -31.186 -3.500 1.00 67.62 123 ALA A CA 1
ATOM 850 C C . ALA A 1 123 ? -21.118 -31.526 -4.946 1.00 67.62 123 ALA A C 1
ATOM 852 O O . ALA A 1 123 ? -21.495 -32.591 -5.446 1.00 67.62 123 ALA A O 1
ATOM 853 N N . ALA A 1 124 ? -20.357 -30.658 -5.623 1.00 61.41 124 ALA A N 1
ATOM 854 C CA . ALA A 1 124 ? -19.689 -31.028 -6.861 1.00 61.41 124 ALA A CA 1
ATOM 855 C C . ALA A 1 124 ? -18.787 -32.242 -6.570 1.00 61.41 124 ALA A C 1
ATOM 857 O O . ALA A 1 124 ? -18.021 -32.205 -5.601 1.00 61.41 124 ALA A O 1
ATOM 858 N N . PRO A 1 125 ? -18.877 -33.338 -7.348 1.00 60.09 125 PRO A N 1
ATOM 859 C CA . PRO A 1 125 ? -18.036 -34.499 -7.105 1.00 60.09 125 PRO A CA 1
ATOM 860 C C . PRO A 1 125 ? -16.571 -34.050 -7.164 1.00 60.09 125 PRO A C 1
ATOM 862 O O . PRO A 1 125 ? -16.217 -33.332 -8.105 1.00 60.09 125 PRO A O 1
ATOM 865 N N . PRO A 1 126 ? -15.725 -34.439 -6.188 1.00 45.06 126 PRO A N 1
ATOM 866 C CA . PRO A 1 126 ? -14.324 -34.053 -6.209 1.00 45.06 126 PRO A CA 1
ATOM 867 C C . PRO A 1 126 ? -13.741 -34.471 -7.562 1.00 45.06 126 PRO A C 1
ATOM 869 O O . PRO A 1 126 ? -14.012 -35.602 -7.994 1.00 45.06 126 PRO A O 1
ATOM 872 N N . PRO A 1 127 ? -13.000 -33.585 -8.257 1.00 44.84 127 PRO A N 1
ATOM 873 C CA . PRO A 1 127 ? -12.413 -33.928 -9.542 1.00 44.84 127 PRO A CA 1
ATOM 874 C C . PRO A 1 127 ? -11.637 -35.230 -9.364 1.00 44.84 127 PRO A C 1
ATOM 876 O O . PRO A 1 127 ? -10.859 -35.365 -8.415 1.00 44.84 127 PRO A O 1
ATOM 879 N N . ALA A 1 128 ? -11.930 -36.215 -10.223 1.00 51.50 128 ALA A N 1
ATOM 880 C CA . ALA A 1 128 ? -11.326 -37.539 -10.134 1.00 51.50 128 ALA A CA 1
ATOM 881 C C . ALA A 1 128 ? -9.809 -37.362 -10.002 1.00 51.50 128 ALA A C 1
ATOM 883 O O . ALA A 1 128 ? -9.260 -36.588 -10.789 1.00 51.50 128 ALA A O 1
ATOM 884 N N . PRO A 1 129 ? -9.159 -37.994 -9.002 1.00 39.50 129 PRO A N 1
ATOM 885 C CA . PRO A 1 129 ? -7.844 -37.583 -8.532 1.00 39.50 129 PRO A CA 1
ATOM 886 C C . PRO A 1 129 ? -6.874 -37.513 -9.703 1.00 39.50 129 PRO A C 1
ATOM 888 O O . PRO A 1 129 ? -6.478 -38.543 -10.258 1.00 39.50 129 PRO A O 1
ATOM 891 N N . ALA A 1 130 ? -6.536 -36.281 -10.087 1.00 45.50 130 ALA A N 1
ATOM 892 C CA . ALA A 1 130 ? -5.531 -36.038 -11.095 1.00 45.50 130 ALA A CA 1
ATOM 893 C C . ALA A 1 130 ? -4.236 -36.702 -10.620 1.00 45.50 130 ALA A C 1
ATOM 895 O O . ALA A 1 130 ? -3.918 -36.695 -9.425 1.00 45.50 130 ALA A O 1
ATOM 896 N N . ALA A 1 131 ? -3.497 -37.300 -11.557 1.00 44.56 131 ALA A N 1
ATOM 897 C CA . ALA A 1 131 ? -2.116 -37.679 -11.287 1.00 44.56 131 ALA A CA 1
ATOM 898 C C . ALA A 1 131 ? -1.395 -36.452 -10.698 1.00 44.56 131 ALA A C 1
ATOM 900 O O . ALA A 1 131 ? -1.701 -35.350 -11.157 1.00 44.56 131 ALA A O 1
ATOM 901 N N . PRO A 1 132 ? -0.509 -36.625 -9.694 1.00 43.50 132 PRO A N 1
ATOM 902 C CA . PRO A 1 132 ? 0.065 -35.521 -8.925 1.00 43.50 132 PRO A CA 1
ATOM 903 C C . PRO A 1 132 ? 0.511 -34.409 -9.866 1.00 43.50 132 PRO A C 1
ATOM 905 O O . PRO A 1 132 ? 1.419 -34.620 -10.675 1.00 43.50 132 PRO A O 1
ATOM 908 N N . GLU A 1 133 ? -0.198 -33.277 -9.816 1.00 45.00 133 GLU A N 1
ATOM 909 C CA . GLU A 1 133 ? 0.043 -32.203 -10.768 1.00 45.00 133 GLU A CA 1
ATOM 910 C C . GLU A 1 133 ? 1.481 -31.722 -10.566 1.00 45.00 133 GLU A C 1
ATOM 912 O O . GLU A 1 133 ? 1.886 -31.492 -9.421 1.00 45.00 133 GLU A O 1
ATOM 917 N N . PRO A 1 134 ? 2.289 -31.647 -11.640 1.00 54.38 134 PRO A N 1
ATOM 918 C CA . PRO A 1 134 ? 3.677 -31.237 -11.513 1.00 54.38 134 PRO A CA 1
ATOM 919 C C . PRO A 1 134 ? 3.710 -29.845 -10.892 1.00 54.38 134 PRO A C 1
ATOM 921 O O . PRO A 1 134 ? 2.978 -28.968 -11.353 1.00 54.38 134 PRO A O 1
ATOM 924 N N . ASP A 1 135 ? 4.545 -29.662 -9.859 1.00 68.38 135 ASP A N 1
ATOM 925 C CA . ASP A 1 135 ? 4.677 -28.413 -9.102 1.00 68.38 135 ASP A CA 1
ATOM 926 C C . ASP A 1 135 ? 4.529 -27.211 -10.032 1.00 68.38 135 ASP A C 1
ATOM 928 O O . ASP A 1 135 ? 5.332 -27.062 -10.957 1.00 68.38 135 ASP A O 1
ATOM 932 N N . ALA A 1 136 ? 3.521 -26.360 -9.813 1.00 71.31 136 ALA A N 1
ATOM 933 C CA . ALA A 1 136 ? 3.164 -25.306 -10.768 1.00 71.31 136 ALA A CA 1
ATOM 934 C C . ALA A 1 136 ? 4.365 -24.403 -11.119 1.00 71.31 136 ALA A C 1
ATOM 936 O O . ALA A 1 136 ? 4.514 -23.970 -12.261 1.00 71.31 136 ALA A O 1
ATOM 937 N N . GLY A 1 137 ? 5.286 -24.205 -10.167 1.00 69.62 137 GLY A N 1
ATOM 938 C CA . GLY A 1 137 ? 6.563 -23.522 -10.385 1.00 69.62 137 GLY A CA 1
ATOM 939 C C . GLY A 1 137 ? 7.511 -24.217 -11.376 1.00 69.62 137 GLY A C 1
ATOM 940 O O . GLY A 1 137 ? 8.218 -23.524 -12.099 1.00 69.62 137 GLY A O 1
ATOM 941 N N . THR A 1 138 ? 7.520 -25.552 -11.470 1.00 77.75 138 THR A N 1
ATOM 942 C CA . THR A 1 138 ? 8.302 -26.296 -12.482 1.00 77.75 138 THR A CA 1
ATOM 943 C C . THR A 1 138 ? 7.679 -26.221 -13.875 1.00 77.75 138 THR A C 1
ATOM 945 O O . THR A 1 138 ? 8.412 -26.058 -14.851 1.00 77.75 138 THR A O 1
ATOM 948 N N . ALA A 1 139 ? 6.345 -26.253 -13.978 1.00 80.81 139 ALA A N 1
ATOM 949 C CA . ALA A 1 139 ? 5.644 -26.027 -15.243 1.00 80.81 139 ALA A CA 1
ATOM 950 C C . ALA A 1 139 ? 5.892 -24.599 -15.767 1.00 80.81 139 ALA A C 1
ATOM 952 O O . ALA A 1 139 ? 6.309 -24.425 -16.913 1.00 80.81 139 ALA A O 1
ATOM 953 N N . LEU A 1 140 ? 5.747 -23.591 -14.896 1.00 82.75 140 LEU A N 1
ATOM 954 C CA . LEU A 1 140 ? 6.074 -22.193 -15.192 1.00 82.75 140 LEU A CA 1
ATOM 955 C C . LEU A 1 140 ? 7.551 -22.025 -15.584 1.00 82.75 140 LEU A C 1
ATOM 957 O O . LEU A 1 140 ? 7.838 -21.423 -16.615 1.00 82.75 140 LEU A O 1
ATOM 961 N N . ALA A 1 141 ? 8.492 -22.605 -14.829 1.00 80.62 141 ALA A N 1
ATOM 962 C CA . ALA A 1 141 ? 9.923 -22.529 -15.139 1.00 80.62 141 ALA A CA 1
ATOM 963 C C . ALA A 1 141 ? 10.265 -23.075 -16.538 1.00 80.62 141 ALA A C 1
ATOM 965 O O . ALA A 1 141 ? 11.070 -22.475 -17.250 1.00 80.62 141 ALA A O 1
ATOM 966 N N . GLY A 1 142 ? 9.625 -24.171 -16.964 1.00 83.88 142 GLY A N 1
ATOM 967 C CA . GLY A 1 142 ? 9.788 -24.708 -18.318 1.00 83.88 142 GLY A CA 1
ATOM 968 C C . GLY A 1 142 ? 9.221 -23.799 -19.417 1.00 83.88 142 GLY A C 1
ATOM 969 O O . GLY A 1 142 ? 9.770 -23.747 -20.515 1.00 83.88 142 GLY A O 1
ATOM 970 N N . GLN A 1 143 ? 8.152 -23.056 -19.121 1.00 84.12 143 GLN A N 1
ATOM 971 C CA . GLN A 1 143 ? 7.426 -22.214 -20.079 1.00 84.12 143 GLN A CA 1
ATOM 972 C C . GLN A 1 143 ? 8.125 -20.874 -20.381 1.00 84.12 143 GLN A C 1
ATOM 974 O O . GLN A 1 143 ? 7.919 -20.287 -21.440 1.00 84.12 143 GLN A O 1
ATOM 979 N N . ILE A 1 144 ? 8.972 -20.403 -19.465 1.00 86.88 144 ILE A N 1
ATOM 980 C CA . ILE A 1 144 ? 9.709 -19.128 -19.552 1.00 86.88 144 ILE A CA 1
ATOM 981 C C . ILE A 1 144 ? 10.958 -19.234 -20.445 1.00 86.88 144 ILE A C 1
ATOM 983 O O . ILE A 1 144 ? 11.416 -18.240 -21.015 1.00 86.88 144 ILE A O 1
ATOM 987 N N . GLY A 1 145 ? 11.508 -20.447 -20.572 1.00 87.12 145 GLY A N 1
ATOM 988 C CA . GLY A 1 145 ? 12.735 -20.726 -21.314 1.00 87.12 145 GLY A CA 1
ATOM 989 C C . GLY A 1 145 ? 13.989 -20.066 -20.721 1.00 87.12 145 GLY A C 1
ATOM 990 O O . GLY A 1 145 ? 13.958 -19.402 -19.689 1.00 87.12 145 GLY A O 1
ATOM 991 N N . ASN A 1 146 ? 15.122 -20.221 -21.412 1.00 86.12 146 ASN A N 1
ATOM 992 C CA . ASN A 1 146 ? 16.428 -19.717 -20.957 1.00 86.12 146 ASN A CA 1
ATOM 993 C C . ASN A 1 146 ? 16.561 -18.178 -20.965 1.00 86.12 146 ASN A C 1
ATOM 995 O O . ASN A 1 146 ? 17.609 -17.661 -20.582 1.00 86.12 146 ASN A O 1
ATOM 999 N N . THR A 1 147 ? 15.563 -17.449 -21.471 1.00 89.31 147 THR A N 1
ATOM 1000 C CA . THR A 1 147 ? 15.626 -15.997 -21.716 1.00 89.31 147 THR A CA 1
ATOM 1001 C C . THR A 1 147 ? 14.769 -15.165 -20.775 1.00 89.31 147 THR A C 1
ATOM 1003 O O . THR A 1 147 ? 14.923 -13.946 -20.755 1.00 89.31 147 THR A O 1
ATOM 1006 N N . GLY A 1 148 ? 13.840 -15.778 -20.044 1.00 92.81 148 GLY A N 1
ATOM 1007 C CA . GLY A 1 148 ? 12.983 -15.047 -19.122 1.00 92.81 148 GLY A CA 1
ATOM 1008 C C . GLY A 1 148 ? 13.528 -14.956 -17.700 1.00 92.81 148 GLY A C 1
ATOM 1009 O O . GLY A 1 148 ? 14.600 -15.468 -17.383 1.00 92.81 148 GLY A O 1
ATOM 1010 N N . ALA A 1 149 ? 12.788 -14.249 -16.851 1.00 96.31 149 ALA A N 1
ATOM 1011 C CA . ALA A 1 149 ? 13.218 -13.882 -15.508 1.00 96.31 149 ALA A CA 1
ATOM 1012 C C . ALA A 1 149 ? 12.171 -14.245 -14.453 1.00 96.31 149 ALA A C 1
ATOM 1014 O O . ALA A 1 149 ? 10.968 -14.260 -14.717 1.00 96.31 149 ALA A O 1
ATOM 1015 N N . ILE A 1 150 ? 12.655 -14.482 -13.238 1.00 96.69 150 ILE A N 1
ATOM 1016 C CA . ILE A 1 150 ? 11.846 -14.617 -12.029 1.00 96.69 150 ILE A CA 1
ATOM 1017 C C . ILE A 1 150 ? 12.165 -13.389 -11.179 1.00 96.69 150 ILE A C 1
ATOM 1019 O O . ILE A 1 150 ? 13.327 -13.190 -10.828 1.00 96.69 150 ILE A O 1
ATOM 1023 N N . LEU A 1 151 ? 11.165 -12.556 -10.890 1.00 97.19 151 LEU A N 1
ATOM 1024 C CA . LEU A 1 151 ? 11.331 -11.344 -10.084 1.00 97.19 151 LEU A CA 1
ATOM 1025 C C . LEU A 1 151 ? 10.536 -11.437 -8.784 1.00 97.19 151 LEU A C 1
ATOM 1027 O O . LEU A 1 151 ? 9.360 -11.801 -8.791 1.00 97.19 151 LEU A O 1
ATOM 1031 N N . LEU A 1 152 ? 11.174 -11.039 -7.684 1.00 97.44 152 LEU A N 1
ATOM 1032 C CA . LEU A 1 152 ? 10.516 -10.724 -6.416 1.00 97.44 152 LEU A CA 1
ATOM 1033 C C . LEU A 1 152 ? 10.214 -9.212 -6.335 1.00 97.44 152 LEU A C 1
ATOM 1035 O O . LEU A 1 152 ? 10.885 -8.427 -7.013 1.00 97.44 152 LEU A O 1
ATOM 1039 N N . PRO A 1 153 ? 9.230 -8.768 -5.529 1.00 97.12 153 PRO A N 1
ATOM 1040 C CA . PRO A 1 153 ? 8.941 -7.345 -5.341 1.00 97.12 153 PRO A CA 1
ATOM 1041 C C . PRO A 1 153 ? 10.193 -6.527 -4.989 1.00 97.12 153 PRO A C 1
ATOM 1043 O O . PRO A 1 153 ? 11.000 -6.930 -4.151 1.00 97.12 153 PRO A O 1
ATOM 1046 N N . GLY A 1 154 ? 10.360 -5.381 -5.648 1.00 94.88 154 GLY A N 1
ATOM 1047 C CA . GLY A 1 154 ? 11.533 -4.510 -5.548 1.00 94.88 154 GLY A CA 1
ATOM 1048 C C . GLY A 1 154 ? 12.710 -4.892 -6.456 1.00 94.88 154 GLY A C 1
ATOM 1049 O O . GLY A 1 154 ? 13.693 -4.155 -6.490 1.00 94.88 154 GLY A O 1
ATOM 1050 N N . GLN A 1 155 ? 12.649 -6.006 -7.196 1.00 97.81 155 GLN A N 1
ATOM 1051 C CA . GLN A 1 155 ? 13.715 -6.412 -8.118 1.00 97.81 155 GLN A CA 1
ATOM 1052 C C . GLN A 1 155 ? 13.506 -5.894 -9.547 1.00 97.81 155 GLN A C 1
ATOM 1054 O O . GLN A 1 155 ? 12.381 -5.687 -10.008 1.00 97.81 155 GLN A O 1
ATOM 1059 N N . THR A 1 156 ? 14.619 -5.761 -10.271 1.00 96.75 156 THR A N 1
ATOM 1060 C CA . THR A 1 156 ? 14.671 -5.302 -11.664 1.00 96.75 156 THR A CA 1
ATOM 1061 C C . THR A 1 156 ? 15.331 -6.354 -12.556 1.00 96.75 156 THR A C 1
ATOM 1063 O O . THR A 1 156 ? 16.445 -6.794 -12.271 1.00 96.75 156 THR A O 1
ATOM 1066 N N . ALA A 1 157 ? 14.683 -6.717 -13.664 1.00 96.50 157 ALA A N 1
ATOM 1067 C CA . ALA A 1 157 ? 15.270 -7.523 -14.739 1.00 96.50 157 ALA A CA 1
ATOM 1068 C C . ALA A 1 157 ? 15.720 -6.637 -15.908 1.00 96.50 157 ALA A C 1
ATOM 1070 O O . ALA A 1 157 ? 15.172 -5.555 -16.129 1.00 96.50 157 ALA A O 1
ATOM 1071 N N . ILE A 1 158 ? 16.692 -7.119 -16.687 1.00 95.31 158 ILE A N 1
ATOM 1072 C CA . ILE A 1 158 ? 17.135 -6.486 -17.935 1.00 95.31 158 ILE A CA 1
ATOM 1073 C C . ILE A 1 158 ? 16.669 -7.348 -19.110 1.00 95.31 158 ILE A C 1
ATOM 1075 O O . ILE A 1 158 ? 17.033 -8.519 -19.198 1.00 95.31 158 ILE A O 1
ATOM 1079 N N . PHE A 1 159 ? 15.896 -6.761 -20.020 1.00 94.75 159 PHE A N 1
ATOM 1080 C CA . PHE A 1 159 ? 15.413 -7.399 -21.242 1.00 94.75 159 PHE A CA 1
ATOM 1081 C C . PHE A 1 159 ? 15.916 -6.595 -22.447 1.00 94.75 159 PHE A C 1
ATOM 1083 O O . PHE A 1 159 ? 15.491 -5.464 -22.692 1.00 94.75 159 PHE A O 1
ATOM 1090 N N . GLY A 1 160 ? 16.888 -7.150 -23.175 1.00 92.69 160 GLY A N 1
ATOM 1091 C CA . GLY A 1 160 ? 17.623 -6.410 -24.203 1.00 92.69 160 GLY A CA 1
ATOM 1092 C C . GLY A 1 160 ? 18.361 -5.207 -23.601 1.00 92.69 160 GLY A C 1
ATOM 1093 O O . GLY A 1 160 ? 19.214 -5.370 -22.732 1.00 92.69 160 GLY A O 1
ATOM 1094 N N . ALA A 1 161 ? 18.021 -3.997 -24.053 1.00 93.31 161 ALA A N 1
ATOM 1095 C CA . ALA A 1 161 ? 18.553 -2.736 -23.520 1.00 93.31 161 ALA A CA 1
ATOM 1096 C C . ALA A 1 161 ? 17.639 -2.064 -22.471 1.00 93.31 161 ALA A C 1
ATOM 1098 O O . ALA A 1 161 ? 17.963 -0.986 -21.975 1.00 93.31 161 ALA A O 1
ATOM 1099 N N . LYS A 1 162 ? 16.482 -2.662 -22.157 1.00 95.88 162 LYS A N 1
ATOM 1100 C CA . LYS A 1 162 ? 15.461 -2.094 -21.267 1.00 95.88 162 LYS A CA 1
ATOM 1101 C C . LYS A 1 162 ? 15.519 -2.763 -19.899 1.00 95.88 162 LYS A C 1
ATOM 1103 O O . LYS A 1 162 ? 15.905 -3.924 -19.777 1.00 95.88 162 LYS A O 1
ATOM 1108 N N . ARG A 1 163 ? 15.099 -2.039 -18.867 1.00 96.56 163 ARG A N 1
ATOM 1109 C CA . ARG A 1 163 ? 14.965 -2.543 -17.497 1.00 96.56 163 ARG A CA 1
ATOM 1110 C C . ARG A 1 163 ? 13.507 -2.511 -17.082 1.00 96.56 163 ARG A C 1
ATOM 1112 O O . ARG A 1 163 ? 12.848 -1.509 -17.334 1.00 96.56 163 ARG A O 1
ATOM 1119 N N . VAL A 1 164 ? 13.038 -3.578 -16.444 1.00 97.50 164 VAL A N 1
ATOM 1120 C CA . VAL A 1 164 ? 11.682 -3.695 -15.889 1.00 97.50 164 VAL A CA 1
ATOM 1121 C C . VAL A 1 164 ? 11.793 -3.953 -14.403 1.00 97.50 164 VAL A C 1
ATOM 1123 O O . VAL A 1 164 ? 12.450 -4.914 -14.003 1.00 97.50 164 VAL A O 1
ATOM 1126 N N . THR A 1 165 ? 11.137 -3.121 -13.603 1.00 97.56 165 THR A N 1
ATOM 1127 C CA . THR A 1 165 ? 11.079 -3.270 -12.148 1.00 97.56 165 THR A CA 1
ATOM 1128 C C . THR A 1 165 ? 9.712 -3.796 -11.744 1.00 97.56 165 THR A C 1
ATOM 1130 O O . THR A 1 165 ? 8.682 -3.276 -12.178 1.00 97.56 165 THR A O 1
ATOM 1133 N N . LEU A 1 166 ? 9.708 -4.821 -10.895 1.00 97.81 166 LEU A N 1
ATOM 1134 C CA . LEU A 1 166 ? 8.512 -5.348 -10.256 1.00 97.81 166 LEU A CA 1
ATOM 1135 C C . LEU A 1 166 ? 8.279 -4.595 -8.942 1.00 97.81 166 LEU A C 1
ATOM 1137 O O . LEU A 1 166 ? 9.084 -4.701 -8.021 1.00 97.81 166 LEU A O 1
ATOM 1141 N N . ALA A 1 167 ? 7.186 -3.845 -8.837 1.00 97.00 167 ALA A N 1
ATOM 1142 C CA . ALA A 1 167 ? 6.838 -3.086 -7.639 1.00 97.00 167 ALA A CA 1
ATOM 1143 C C . ALA A 1 167 ? 6.077 -3.940 -6.610 1.00 97.00 167 ALA A C 1
ATOM 1145 O O . ALA A 1 167 ? 6.413 -3.920 -5.427 1.00 97.00 167 ALA A O 1
ATOM 1146 N N . ALA A 1 168 ? 5.075 -4.709 -7.050 1.00 96.94 168 ALA A N 1
ATOM 1147 C CA . ALA A 1 168 ? 4.208 -5.498 -6.171 1.00 96.94 168 ALA A CA 1
ATOM 1148 C C . ALA A 1 168 ? 3.631 -6.745 -6.864 1.00 96.94 168 ALA A C 1
ATOM 1150 O O . ALA A 1 168 ? 3.605 -6.832 -8.091 1.00 96.94 168 ALA A O 1
ATOM 1151 N N . LEU A 1 169 ? 3.133 -7.690 -6.063 1.00 97.38 169 LEU A N 1
ATOM 1152 C CA . LEU A 1 169 ? 2.409 -8.887 -6.502 1.00 97.38 169 LEU A CA 1
ATOM 1153 C C . LEU A 1 169 ? 1.035 -8.944 -5.828 1.00 97.38 169 LEU A C 1
ATOM 1155 O O . LEU A 1 169 ? 0.905 -8.572 -4.661 1.00 97.38 169 LEU A O 1
ATOM 1159 N N . ALA A 1 170 ? 0.042 -9.454 -6.549 1.00 95.12 170 ALA A N 1
ATOM 1160 C CA . ALA A 1 170 ? -1.278 -9.810 -6.043 1.00 95.12 170 ALA A CA 1
ATOM 1161 C C . ALA A 1 170 ? -1.747 -11.126 -6.700 1.00 95.12 170 ALA A C 1
ATOM 1163 O O . ALA A 1 170 ? -1.039 -11.712 -7.520 1.00 95.12 170 ALA A O 1
ATOM 1164 N N . GLU A 1 171 ? -2.925 -11.635 -6.334 1.00 92.38 171 GLU A N 1
ATOM 1165 C CA . GLU A 1 171 ? -3.429 -12.902 -6.882 1.00 92.38 171 GLU A CA 1
ATOM 1166 C C . GLU A 1 171 ? -3.668 -12.806 -8.400 1.00 92.38 171 GLU A C 1
ATOM 1168 O O . GLU A 1 171 ? -4.608 -12.168 -8.873 1.00 92.38 171 GLU A O 1
ATOM 1173 N N . GLY A 1 172 ? -2.786 -13.442 -9.177 1.00 91.81 172 GLY A N 1
ATOM 1174 C CA . GLY A 1 172 ? -2.848 -13.486 -10.640 1.00 91.81 172 GLY A CA 1
ATOM 1175 C C . GLY A 1 172 ? -2.389 -12.213 -11.364 1.00 91.81 172 GLY A C 1
ATOM 1176 O O . GLY A 1 172 ? -2.350 -12.224 -12.600 1.00 91.81 172 GLY A O 1
ATOM 1177 N N . THR A 1 173 ? -2.006 -11.151 -10.647 1.00 96.56 173 THR A N 1
ATOM 1178 C CA . THR A 1 173 ? -1.526 -9.883 -11.224 1.00 96.56 173 THR A CA 1
ATOM 1179 C C . THR A 1 173 ? -0.221 -9.410 -10.580 1.00 96.56 173 THR A C 1
ATOM 1181 O O . THR A 1 173 ? 0.115 -9.763 -9.448 1.00 96.56 173 THR A O 1
ATOM 1184 N N . ALA A 1 174 ? 0.548 -8.610 -11.312 1.00 97.94 174 ALA A N 1
ATOM 1185 C CA . ALA A 1 174 ? 1.810 -8.053 -10.848 1.00 97.94 174 ALA A CA 1
ATOM 1186 C C . ALA A 1 174 ? 1.957 -6.602 -11.315 1.00 97.94 174 ALA A C 1
ATOM 1188 O O . ALA A 1 174 ? 1.760 -6.301 -12.492 1.00 97.94 174 ALA A O 1
ATOM 1189 N N . SER A 1 175 ? 2.323 -5.716 -10.393 1.00 97.62 175 SER A N 1
ATOM 1190 C CA . SER A 1 175 ? 2.512 -4.293 -10.664 1.00 97.62 175 SER A CA 1
ATOM 1191 C C . SER A 1 175 ? 3.948 -4.058 -11.117 1.00 97.62 175 SER A C 1
ATOM 1193 O O . SER A 1 175 ? 4.880 -4.249 -10.333 1.00 97.62 175 SER A O 1
ATOM 1195 N N . MET A 1 176 ? 4.158 -3.706 -12.385 1.00 97.62 176 MET A N 1
ATOM 1196 C CA . MET A 1 176 ? 5.492 -3.564 -12.976 1.00 97.62 176 MET A CA 1
ATOM 1197 C C . MET A 1 176 ? 5.538 -2.510 -14.078 1.00 97.62 176 MET A C 1
ATOM 1199 O O . MET A 1 176 ? 4.532 -2.196 -14.707 1.00 97.62 176 MET A O 1
ATOM 1203 N N . GLY A 1 177 ? 6.727 -1.983 -14.350 1.00 96.12 177 GLY A N 1
ATOM 1204 C CA . GLY A 1 177 ? 6.930 -1.027 -15.434 1.00 96.12 177 GLY A CA 1
ATOM 1205 C C . GLY A 1 177 ? 8.396 -0.910 -15.844 1.00 96.12 177 GLY A C 1
ATOM 1206 O O . GLY A 1 177 ? 9.278 -1.411 -15.134 1.00 96.12 177 GLY A O 1
ATOM 1207 N N . PRO A 1 178 ? 8.680 -0.271 -16.993 1.00 96.31 178 PRO A N 1
ATOM 1208 C CA . PRO A 1 178 ? 10.042 0.082 -17.352 1.00 96.31 178 PRO A CA 1
ATOM 1209 C C . PRO A 1 178 ? 10.641 1.071 -16.337 1.00 96.31 178 PRO A C 1
ATOM 1211 O O . PRO A 1 178 ? 9.927 1.892 -15.761 1.00 96.31 178 PRO A O 1
ATOM 1214 N N . GLU A 1 179 ? 11.955 1.002 -16.112 1.00 92.12 179 GLU A N 1
ATOM 1215 C CA . GLU A 1 179 ? 12.660 1.894 -15.177 1.00 92.12 179 GLU A CA 1
ATOM 1216 C C . GLU A 1 179 ? 12.391 3.375 -15.514 1.00 92.12 179 GLU A C 1
ATOM 1218 O O . GLU A 1 179 ? 12.650 3.828 -16.629 1.00 92.12 179 GLU A O 1
ATOM 1223 N N . GLY A 1 180 ? 11.857 4.125 -14.543 1.00 89.31 180 GLY A N 1
ATOM 1224 C CA . GLY A 1 180 ? 11.492 5.540 -14.694 1.00 89.31 180 GLY A CA 1
ATOM 1225 C C . GLY A 1 180 ? 10.047 5.813 -15.138 1.00 89.31 180 GLY A C 1
ATOM 1226 O O . GLY A 1 180 ? 9.648 6.975 -15.151 1.00 89.31 180 GLY A O 1
ATOM 1227 N N . ALA A 1 181 ? 9.250 4.789 -15.458 1.00 92.75 181 ALA A N 1
ATOM 1228 C CA . ALA A 1 181 ? 7.805 4.922 -15.652 1.00 92.75 181 ALA A CA 1
ATOM 1229 C C . ALA A 1 181 ? 7.026 4.527 -14.386 1.00 92.75 181 ALA A C 1
ATOM 1231 O O . ALA A 1 181 ? 7.520 3.770 -13.547 1.00 92.75 181 ALA A O 1
ATOM 1232 N N . ALA A 1 182 ? 5.783 5.001 -14.270 1.00 93.00 182 ALA A N 1
ATOM 1233 C CA . ALA A 1 182 ? 4.855 4.494 -13.264 1.00 93.00 182 ALA A CA 1
ATOM 1234 C C . ALA A 1 182 ? 4.580 2.992 -13.513 1.00 93.00 182 ALA A C 1
ATOM 1236 O O . ALA A 1 182 ? 4.381 2.603 -14.670 1.00 93.00 182 ALA A O 1
ATOM 1237 N N . PRO A 1 183 ? 4.580 2.137 -12.472 1.00 96.12 183 PRO A N 1
ATOM 1238 C CA . PRO A 1 183 ? 4.233 0.731 -12.627 1.00 96.12 183 PRO A CA 1
ATOM 1239 C C . PRO A 1 183 ? 2.756 0.590 -13.014 1.00 96.12 183 PRO A C 1
ATOM 1241 O O . PRO A 1 183 ? 1.899 1.321 -12.518 1.00 96.12 183 PRO A O 1
ATOM 1244 N N . ALA A 1 184 ? 2.466 -0.365 -13.892 1.00 96.81 184 ALA A N 1
ATOM 1245 C CA . ALA A 1 184 ? 1.118 -0.735 -14.292 1.00 96.81 184 ALA A CA 1
ATOM 1246 C C . ALA A 1 184 ? 0.789 -2.140 -13.774 1.00 96.81 184 ALA A C 1
ATOM 1248 O O . ALA A 1 184 ? 1.666 -3.004 -13.707 1.00 96.81 184 ALA A O 1
ATOM 1249 N N . ASP A 1 185 ? -0.477 -2.385 -13.444 1.00 97.62 185 ASP A N 1
ATOM 1250 C CA . ASP A 1 185 ? -0.932 -3.711 -13.032 1.00 97.62 185 ASP A CA 1
ATOM 1251 C C . ASP A 1 185 ? -1.144 -4.609 -14.254 1.00 97.62 185 ASP A C 1
ATOM 1253 O O . ASP A 1 185 ? -2.003 -4.370 -15.105 1.00 97.62 185 ASP A O 1
ATOM 1257 N N . VAL A 1 186 ? -0.339 -5.666 -14.335 1.00 97.75 186 VAL A N 1
ATOM 1258 C CA . VAL A 1 186 ? -0.314 -6.629 -15.436 1.00 97.75 186 VAL A CA 1
ATOM 1259 C C . VAL A 1 186 ? -0.959 -7.923 -14.960 1.00 97.75 186 VAL A C 1
ATOM 1261 O O . VAL A 1 186 ? -0.551 -8.485 -13.945 1.00 97.75 186 VAL A O 1
ATOM 1264 N N . ALA A 1 187 ? -1.965 -8.416 -15.679 1.00 97.50 187 ALA A N 1
ATOM 1265 C CA . ALA A 1 187 ? -2.556 -9.726 -15.409 1.00 97.50 187 ALA A CA 1
ATOM 1266 C C . ALA A 1 187 ? -1.715 -10.860 -16.012 1.00 97.50 187 ALA A C 1
ATOM 1268 O O . ALA A 1 187 ? -1.022 -10.668 -17.011 1.00 97.50 187 ALA A O 1
ATOM 1269 N N . SER A 1 188 ? -1.787 -12.059 -15.434 1.00 96.50 188 SER A N 1
ATOM 1270 C CA . SER A 1 188 ? -1.142 -13.244 -16.014 1.00 96.50 188 SER A CA 1
ATOM 1271 C C . SER A 1 188 ? -1.670 -13.498 -17.435 1.00 96.50 188 SER A C 1
ATOM 1273 O O . SER A 1 188 ? -2.876 -13.465 -17.676 1.00 96.50 188 SER A O 1
ATOM 1275 N N . GLY A 1 189 ? -0.758 -13.699 -18.385 1.00 95.62 189 GLY A N 1
ATOM 1276 C CA . GLY A 1 189 ? -1.014 -13.746 -19.826 1.00 95.62 189 GLY A CA 1
ATOM 1277 C C . GLY A 1 189 ? -0.968 -12.389 -20.546 1.00 95.62 189 GLY A C 1
ATOM 1278 O O . GLY A 1 189 ? -1.010 -12.372 -21.774 1.00 95.62 189 GLY A O 1
ATOM 1279 N N . ALA A 1 190 ? -0.869 -11.258 -19.837 1.00 97.69 190 ALA A N 1
ATOM 1280 C CA . ALA A 1 190 ? -0.738 -9.931 -20.443 1.00 97.69 190 ALA A CA 1
ATOM 1281 C C . ALA A 1 190 ? 0.732 -9.504 -20.611 1.00 97.69 190 ALA A C 1
ATOM 1283 O O . ALA A 1 190 ? 1.627 -9.962 -19.894 1.00 97.69 190 ALA A O 1
ATOM 1284 N N . SER A 1 191 ? 0.972 -8.604 -21.566 1.00 96.00 191 SER A N 1
ATOM 1285 C CA . SER A 1 191 ? 2.301 -8.131 -21.960 1.00 96.00 191 SER A CA 1
ATOM 1286 C C . SER A 1 191 ? 2.472 -6.624 -21.782 1.00 96.00 191 SER A C 1
ATOM 1288 O O . SER A 1 191 ? 1.605 -5.853 -22.193 1.00 96.00 191 SER A O 1
ATOM 1290 N N . VAL A 1 192 ? 3.625 -6.207 -21.258 1.00 96.88 192 VAL A N 1
ATOM 1291 C CA . VAL A 1 192 ? 4.069 -4.806 -21.216 1.00 96.88 192 VAL A CA 1
ATOM 1292 C C . VAL A 1 192 ? 4.983 -4.533 -22.405 1.00 96.88 192 VAL A C 1
ATOM 1294 O O . VAL A 1 192 ? 5.952 -5.263 -22.616 1.00 96.88 192 VAL A O 1
ATOM 1297 N N . ASP A 1 193 ? 4.696 -3.481 -23.168 1.00 95.81 193 ASP A N 1
ATOM 1298 C CA . ASP A 1 193 ? 5.586 -2.973 -24.217 1.00 95.81 193 ASP A CA 1
ATOM 1299 C C . ASP A 1 193 ? 6.690 -2.098 -23.592 1.00 95.81 193 ASP A C 1
ATOM 1301 O O . ASP A 1 193 ? 6.413 -1.233 -22.760 1.00 95.81 193 ASP A O 1
ATOM 1305 N N . LEU A 1 194 ? 7.950 -2.344 -23.961 1.00 95.25 194 LEU A N 1
ATOM 1306 C CA . LEU A 1 194 ? 9.133 -1.627 -23.462 1.00 95.25 194 LEU A CA 1
ATOM 1307 C C . LEU A 1 194 ? 9.743 -0.684 -24.520 1.00 95.25 194 LEU A C 1
ATOM 1309 O O . LEU A 1 194 ? 10.832 -0.125 -24.328 1.00 95.25 194 LEU A O 1
ATOM 1313 N N . GLY A 1 195 ? 9.049 -0.503 -25.642 1.00 93.94 195 GLY A N 1
ATOM 1314 C CA . GLY A 1 195 ? 9.523 0.158 -26.847 1.00 93.94 195 GLY A CA 1
ATOM 1315 C C . GLY A 1 195 ? 10.400 -0.737 -27.725 1.00 93.94 195 GLY A C 1
ATOM 1316 O O . GLY A 1 195 ? 10.816 -1.833 -27.350 1.00 93.94 195 GLY A O 1
ATOM 1317 N N . ASP A 1 196 ? 10.711 -0.232 -28.920 1.00 92.31 196 ASP A N 1
ATOM 1318 C CA . ASP A 1 196 ? 11.663 -0.833 -29.870 1.00 92.31 196 ASP A CA 1
ATOM 1319 C C . ASP A 1 196 ? 11.323 -2.278 -30.310 1.00 92.31 196 ASP A C 1
ATOM 1321 O O . ASP A 1 196 ? 12.192 -3.020 -30.762 1.00 92.31 196 ASP A O 1
ATOM 1325 N N . GLY A 1 197 ? 10.050 -2.683 -30.195 1.00 93.81 197 GLY A N 1
ATOM 1326 C CA . GLY A 1 197 ? 9.581 -4.043 -30.501 1.00 93.81 197 GLY A CA 1
ATOM 1327 C C . GLY A 1 197 ? 9.870 -5.078 -29.405 1.00 93.81 197 GLY A C 1
ATOM 1328 O O . GLY A 1 197 ? 9.604 -6.263 -29.600 1.00 93.81 197 GLY A O 1
ATOM 1329 N N . CYS A 1 198 ? 10.395 -4.647 -28.257 1.00 95.75 198 CYS A N 1
ATOM 1330 C CA . CYS A 1 198 ? 10.602 -5.474 -27.076 1.00 95.75 198 CYS A CA 1
ATOM 1331 C C . CYS A 1 198 ? 9.372 -5.401 -26.164 1.00 95.75 198 CYS A C 1
ATOM 1333 O O . CYS A 1 198 ? 8.974 -4.327 -25.720 1.00 95.75 198 CYS A O 1
ATOM 1335 N N . SER A 1 199 ? 8.793 -6.556 -25.849 1.00 96.06 199 SER A N 1
ATOM 1336 C CA . SER A 1 199 ? 7.693 -6.699 -24.895 1.00 96.06 199 SER A CA 1
ATOM 1337 C C . SER A 1 199 ? 7.992 -7.813 -23.895 1.00 96.06 199 SER A C 1
ATOM 1339 O O . SER A 1 199 ? 8.765 -8.730 -24.178 1.00 96.06 199 SER A O 1
ATOM 1341 N N . VAL A 1 200 ? 7.396 -7.747 -22.709 1.00 97.12 200 VAL A N 1
ATOM 1342 C CA . VAL A 1 200 ? 7.553 -8.762 -21.660 1.00 97.12 200 VAL A CA 1
ATOM 1343 C C . VAL A 1 200 ? 6.180 -9.231 -21.217 1.00 97.12 200 VAL A C 1
ATOM 1345 O O . VAL A 1 200 ? 5.362 -8.431 -20.774 1.00 97.12 200 VAL A O 1
ATOM 1348 N N . THR A 1 201 ? 5.936 -10.534 -21.342 1.00 97.50 201 THR A N 1
ATOM 1349 C CA . THR A 1 201 ? 4.681 -11.174 -20.935 1.00 97.50 201 THR A CA 1
ATOM 1350 C C . THR A 1 201 ? 4.815 -11.723 -19.524 1.00 97.50 201 THR A C 1
ATOM 1352 O O . THR A 1 201 ? 5.764 -12.454 -19.229 1.00 97.50 201 THR A O 1
ATOM 1355 N N . LEU A 1 202 ? 3.855 -11.404 -18.658 1.00 97.44 202 LEU A N 1
ATOM 1356 C CA . LEU A 1 202 ? 3.712 -12.040 -17.355 1.00 97.44 202 LEU A CA 1
ATOM 1357 C C . LEU A 1 202 ? 3.131 -13.442 -17.565 1.00 97.44 202 LEU A C 1
ATOM 1359 O O . LEU A 1 202 ? 1.940 -13.586 -17.813 1.00 97.44 202 LEU A O 1
ATOM 1363 N N . VAL A 1 203 ? 3.962 -14.479 -17.490 1.00 97.19 203 VAL A N 1
ATOM 1364 C CA . VAL A 1 203 ? 3.535 -15.877 -17.679 1.00 97.19 203 VAL A CA 1
ATOM 1365 C C . VAL A 1 203 ? 2.667 -16.335 -16.506 1.00 97.19 203 VAL A C 1
ATOM 1367 O O . VAL A 1 203 ? 1.674 -17.030 -16.698 1.00 97.19 203 VAL A O 1
ATOM 1370 N N . GLY A 1 204 ? 3.010 -15.901 -15.292 1.00 96.06 204 GLY A N 1
ATOM 1371 C CA . GLY A 1 204 ? 2.238 -16.183 -14.089 1.00 96.06 204 GLY A CA 1
ATOM 1372 C C . GLY A 1 204 ? 2.808 -15.513 -12.844 1.00 96.06 204 GLY A C 1
ATOM 1373 O O . GLY A 1 204 ? 3.906 -14.951 -12.860 1.00 96.06 204 GLY A O 1
ATOM 1374 N N . VAL A 1 205 ? 2.054 -15.610 -11.751 1.00 95.69 205 VAL A N 1
ATOM 1375 C CA . VAL A 1 205 ? 2.418 -15.116 -10.418 1.00 95.69 205 VAL A CA 1
ATOM 1376 C C . VAL A 1 205 ? 2.256 -16.250 -9.411 1.00 95.69 205 VAL A C 1
ATOM 1378 O O . VAL A 1 205 ? 1.216 -16.905 -9.377 1.00 95.69 205 VAL A O 1
ATOM 1381 N N . THR A 1 206 ? 3.271 -16.476 -8.580 1.00 94.00 206 THR A N 1
ATOM 1382 C CA . THR A 1 206 ? 3.160 -17.262 -7.341 1.00 94.00 206 THR A CA 1
ATOM 1383 C C . THR A 1 206 ? 3.129 -16.324 -6.137 1.00 94.00 206 THR A C 1
ATOM 1385 O O . THR A 1 206 ? 3.355 -15.123 -6.263 1.00 94.00 206 THR A O 1
ATOM 1388 N N . ALA A 1 207 ? 2.902 -16.872 -4.940 1.00 89.69 207 ALA A N 1
ATOM 1389 C CA . ALA A 1 207 ? 2.846 -16.109 -3.690 1.00 89.69 207 ALA A CA 1
ATOM 1390 C C . ALA A 1 207 ? 4.085 -15.229 -3.398 1.00 89.69 207 ALA A C 1
ATOM 1392 O O . ALA A 1 207 ? 4.007 -14.343 -2.552 1.00 89.69 207 ALA A O 1
ATOM 1393 N N . THR A 1 208 ? 5.226 -15.469 -4.059 1.00 93.62 208 THR A N 1
ATOM 1394 C CA . THR A 1 208 ? 6.490 -14.755 -3.807 1.00 93.62 208 THR A CA 1
ATOM 1395 C C . THR A 1 208 ? 7.189 -14.203 -5.053 1.00 93.62 208 THR A C 1
ATOM 1397 O O . THR A 1 208 ? 8.105 -13.395 -4.893 1.00 93.62 208 THR A O 1
ATOM 1400 N N . ALA A 1 209 ? 6.794 -14.595 -6.272 1.00 96.50 209 ALA A N 1
ATOM 1401 C CA . ALA A 1 209 ? 7.482 -14.182 -7.497 1.00 96.50 209 ALA A CA 1
ATOM 1402 C C . ALA A 1 209 ? 6.561 -14.041 -8.724 1.00 96.50 209 ALA A C 1
ATOM 1404 O O . ALA A 1 209 ? 5.624 -14.818 -8.913 1.00 96.50 209 ALA A O 1
ATOM 1405 N N . ALA A 1 210 ? 6.889 -13.090 -9.605 1.00 97.38 210 ALA A N 1
ATOM 1406 C CA . ALA A 1 210 ? 6.382 -13.042 -10.976 1.00 97.38 210 ALA A CA 1
ATOM 1407 C C . ALA A 1 210 ? 7.348 -13.734 -11.942 1.00 97.38 210 ALA A C 1
ATOM 1409 O O . ALA A 1 210 ? 8.570 -13.617 -11.825 1.00 97.38 210 ALA A O 1
ATOM 1410 N N . TYR A 1 211 ? 6.773 -14.397 -12.940 1.00 97.12 211 TYR A N 1
ATOM 1411 C CA . TYR A 1 211 ? 7.475 -15.137 -13.978 1.00 97.12 211 TYR A CA 1
ATOM 1412 C C . TYR A 1 211 ? 7.295 -14.427 -15.323 1.00 97.12 211 TYR A C 1
ATOM 1414 O O . TYR A 1 211 ? 6.169 -14.246 -15.784 1.00 97.12 211 TYR A O 1
ATOM 1422 N N . LEU A 1 212 ? 8.395 -14.005 -15.947 1.00 97.12 212 LEU A N 1
ATOM 1423 C CA . LEU A 1 212 ? 8.391 -13.072 -17.077 1.00 97.12 212 LEU A CA 1
ATOM 1424 C C . LEU A 1 212 ? 9.081 -13.653 -18.310 1.00 97.12 212 LEU A C 1
ATOM 1426 O O . LEU A 1 212 ? 10.257 -14.005 -18.243 1.00 97.12 212 LEU A O 1
ATOM 1430 N N . ALA A 1 213 ? 8.385 -13.676 -19.448 1.00 96.50 213 ALA A N 1
ATOM 1431 C CA . ALA A 1 213 ? 8.920 -14.118 -20.735 1.00 96.50 213 ALA A CA 1
ATOM 1432 C C . ALA A 1 213 ? 9.066 -12.932 -21.714 1.00 96.50 213 ALA A C 1
ATOM 1434 O O . ALA A 1 213 ? 8.056 -12.327 -22.094 1.00 96.50 213 ALA A O 1
ATOM 1435 N N . PRO A 1 214 ? 10.289 -12.574 -22.150 1.00 96.44 214 PRO A N 1
ATOM 1436 C CA . PRO A 1 214 ? 10.493 -11.536 -23.152 1.00 96.44 214 PRO A CA 1
ATOM 1437 C C . PRO A 1 214 ? 10.134 -12.028 -24.557 1.00 96.44 214 PRO A C 1
ATOM 1439 O O . PRO A 1 214 ? 10.477 -13.140 -24.951 1.00 96.44 214 PRO A O 1
ATOM 1442 N N . THR A 1 215 ? 9.510 -11.157 -25.343 1.00 95.00 215 THR A N 1
ATOM 1443 C CA . THR A 1 215 ? 9.195 -11.356 -26.762 1.00 95.00 215 THR A CA 1
ATOM 1444 C C . THR A 1 215 ? 9.722 -10.163 -27.555 1.00 95.00 215 THR A C 1
ATOM 1446 O O . THR A 1 215 ? 9.500 -9.013 -27.185 1.00 95.00 215 THR A O 1
ATOM 1449 N N . GLY A 1 216 ? 10.480 -10.416 -28.625 1.00 92.50 216 GLY A N 1
ATOM 1450 C CA . GLY A 1 216 ? 11.070 -9.362 -29.467 1.00 92.50 216 GLY A CA 1
ATOM 1451 C C . GLY A 1 216 ? 12.265 -8.606 -28.861 1.00 92.50 216 GLY A C 1
ATOM 1452 O O . GLY A 1 216 ? 12.950 -7.888 -29.580 1.00 92.50 216 GLY A O 1
ATOM 1453 N N . CYS A 1 217 ? 12.598 -8.824 -27.583 1.00 90.81 217 CYS A N 1
ATOM 1454 C CA . CYS A 1 217 ? 13.734 -8.208 -26.879 1.00 90.81 217 CYS A CA 1
ATOM 1455 C C . CYS A 1 217 ? 15.114 -8.767 -27.283 1.00 90.81 217 CYS A C 1
ATOM 1457 O O . CYS A 1 217 ? 15.959 -9.038 -26.426 1.00 90.81 217 CYS A O 1
ATOM 1459 N N . ALA A 1 218 ? 15.346 -8.975 -28.581 1.00 82.00 218 ALA A N 1
ATOM 1460 C CA . ALA A 1 218 ? 16.651 -9.362 -29.096 1.00 82.00 218 ALA A CA 1
ATOM 1461 C C . ALA A 1 218 ? 17.701 -8.315 -28.693 1.00 82.00 218 ALA A C 1
ATOM 1463 O O . ALA A 1 218 ? 17.462 -7.109 -28.776 1.00 82.00 218 ALA A O 1
ATOM 1464 N N . ALA A 1 219 ? 18.871 -8.772 -28.245 1.00 63.22 219 ALA A N 1
ATOM 1465 C CA . ALA A 1 219 ? 19.982 -7.872 -27.983 1.00 63.22 219 ALA A CA 1
ATOM 1466 C C . ALA A 1 219 ? 20.390 -7.200 -29.301 1.00 63.22 219 ALA A C 1
ATOM 1468 O O . ALA A 1 219 ? 20.801 -7.891 -30.232 1.00 63.22 219 ALA A O 1
ATOM 1469 N N . ALA A 1 220 ? 20.277 -5.870 -29.369 1.00 54.06 220 ALA A N 1
ATOM 1470 C CA . ALA A 1 220 ? 20.807 -5.095 -30.485 1.00 54.06 220 ALA A CA 1
ATOM 1471 C C . ALA A 1 220 ? 22.286 -5.465 -30.695 1.00 54.06 220 ALA A C 1
ATOM 1473 O O . ALA A 1 220 ? 23.043 -5.551 -29.722 1.00 54.06 220 ALA A O 1
ATOM 1474 N N . ASP A 1 221 ? 22.662 -5.743 -31.945 1.00 47.38 221 ASP A N 1
ATOM 1475 C CA . ASP A 1 221 ? 23.869 -6.493 -32.296 1.00 47.38 221 ASP A CA 1
ATOM 1476 C C . ASP A 1 221 ? 25.140 -6.007 -31.574 1.00 47.38 221 ASP A C 1
ATOM 1478 O O . ASP A 1 221 ? 25.657 -4.924 -31.855 1.00 47.38 221 ASP A O 1
ATOM 1482 N N . GLY A 1 222 ? 25.690 -6.841 -30.681 1.00 53.25 222 GLY A N 1
ATOM 1483 C CA . GLY A 1 222 ? 27.048 -6.656 -30.147 1.00 53.25 222 GLY A CA 1
ATOM 1484 C C . GLY A 1 222 ? 27.254 -6.836 -28.641 1.00 53.25 222 GLY A C 1
ATOM 1485 O O . GLY A 1 222 ? 28.407 -6.864 -28.210 1.00 53.25 222 GLY A O 1
ATOM 1486 N N . ALA A 1 223 ? 26.206 -6.991 -27.826 1.00 43.38 223 ALA A N 1
ATOM 1487 C CA . ALA A 1 223 ? 26.392 -7.317 -26.408 1.00 43.38 223 ALA A CA 1
ATOM 1488 C C . ALA A 1 223 ? 26.916 -8.765 -26.247 1.00 43.38 223 ALA A C 1
ATOM 1490 O O . ALA A 1 223 ? 26.259 -9.694 -26.726 1.00 43.38 223 ALA A O 1
ATOM 1491 N N . PRO A 1 224 ? 28.069 -9.005 -25.588 1.00 42.81 224 PRO A N 1
ATOM 1492 C CA . PRO A 1 224 ? 28.522 -10.364 -25.315 1.00 42.81 224 PRO A CA 1
ATOM 1493 C C . PRO A 1 224 ? 27.522 -11.046 -24.381 1.00 42.81 224 PRO A C 1
ATOM 1495 O O . PRO A 1 224 ? 27.153 -10.485 -23.348 1.00 42.81 224 PRO A O 1
ATOM 1498 N N . ALA A 1 225 ? 27.089 -12.256 -24.744 1.00 39.22 225 ALA A N 1
ATOM 1499 C CA . ALA A 1 225 ? 26.184 -13.043 -23.917 1.00 39.22 225 ALA A CA 1
ATOM 1500 C C . ALA A 1 225 ? 26.746 -13.162 -22.494 1.00 39.22 225 ALA A C 1
ATOM 1502 O O . ALA A 1 225 ? 27.906 -13.551 -22.314 1.00 39.22 225 ALA A O 1
ATOM 1503 N N . ALA A 1 226 ? 25.927 -12.828 -21.491 1.00 41.22 226 ALA A N 1
ATOM 1504 C CA . ALA A 1 226 ? 26.284 -13.062 -20.100 1.00 41.22 226 ALA A CA 1
ATOM 1505 C C . ALA A 1 226 ? 26.664 -14.547 -19.942 1.00 41.22 226 ALA A C 1
ATOM 1507 O O . ALA A 1 226 ? 25.957 -15.404 -20.486 1.00 41.22 226 ALA A O 1
ATOM 1508 N N . PRO A 1 227 ? 27.783 -14.872 -19.268 1.00 32.34 227 PRO A N 1
ATOM 1509 C CA . PRO A 1 227 ? 28.222 -16.253 -19.150 1.00 32.34 227 PRO A CA 1
ATOM 1510 C C . PRO A 1 227 ? 27.108 -17.060 -18.491 1.00 32.34 227 PRO A C 1
ATOM 1512 O O . PRO A 1 227 ? 26.655 -16.711 -17.400 1.00 32.34 227 PRO A O 1
ATOM 1515 N N . ALA A 1 228 ? 26.660 -18.117 -19.175 1.00 32.59 228 ALA A N 1
ATOM 1516 C CA . ALA A 1 228 ? 25.646 -19.017 -18.651 1.00 32.59 228 ALA A CA 1
ATOM 1517 C C . ALA A 1 228 ? 26.057 -19.447 -17.239 1.00 32.59 228 ALA A C 1
ATOM 1519 O O . ALA A 1 228 ? 27.179 -19.927 -17.045 1.00 32.59 228 ALA A O 1
ATOM 1520 N N . ALA A 1 229 ? 25.169 -19.232 -16.264 1.00 34.44 229 ALA A N 1
ATOM 1521 C CA . ALA A 1 229 ? 25.419 -19.639 -14.891 1.00 34.44 229 ALA A CA 1
ATOM 1522 C C . ALA A 1 229 ? 25.804 -21.122 -14.897 1.00 34.44 229 ALA A C 1
ATOM 1524 O O . ALA A 1 229 ? 25.094 -21.946 -15.481 1.00 34.44 229 ALA A O 1
ATOM 1525 N N . ALA A 1 230 ? 26.964 -21.442 -14.315 1.00 31.34 230 ALA A N 1
ATOM 1526 C CA . ALA A 1 230 ? 27.461 -22.810 -14.299 1.00 31.34 230 ALA A CA 1
ATOM 1527 C C . ALA A 1 230 ? 26.373 -23.723 -13.707 1.00 31.34 230 ALA A C 1
ATOM 1529 O O . ALA A 1 230 ? 25.769 -23.342 -12.698 1.00 31.34 230 ALA A O 1
ATOM 1530 N N . PRO A 1 231 ? 26.089 -24.887 -14.323 1.00 30.80 231 PRO A N 1
ATOM 1531 C CA . PRO A 1 231 ? 25.018 -25.754 -13.859 1.00 30.80 231 PRO A CA 1
ATOM 1532 C C . PRO A 1 231 ? 25.241 -26.080 -12.385 1.00 30.80 231 PRO A C 1
ATOM 1534 O O . PRO A 1 231 ? 26.343 -26.479 -11.996 1.00 30.80 231 PRO A O 1
ATOM 1537 N N . ALA A 1 232 ? 24.198 -25.888 -11.572 1.00 34.75 232 ALA A N 1
ATOM 1538 C CA . ALA A 1 232 ? 24.234 -26.266 -10.168 1.00 34.75 232 ALA A CA 1
ATOM 1539 C C . ALA A 1 232 ? 24.690 -27.734 -10.064 1.00 34.75 232 ALA A C 1
ATOM 1541 O O . ALA A 1 232 ? 24.227 -28.561 -10.861 1.00 34.75 232 ALA A O 1
ATOM 1542 N N . PRO A 1 233 ? 25.619 -28.067 -9.148 1.00 33.81 233 PRO A N 1
ATOM 1543 C CA . PRO A 1 233 ? 26.149 -29.419 -9.051 1.00 33.81 233 PRO A CA 1
ATOM 1544 C C . PRO A 1 233 ? 24.995 -30.398 -8.843 1.00 33.81 233 PRO A C 1
ATOM 1546 O O . PRO A 1 233 ? 24.157 -30.201 -7.963 1.00 33.81 233 PRO A O 1
ATOM 1549 N N . ALA A 1 234 ? 24.943 -31.429 -9.690 1.00 32.97 234 ALA A N 1
ATOM 1550 C CA . ALA A 1 234 ? 23.894 -32.435 -9.641 1.00 32.97 234 ALA A CA 1
ATOM 1551 C C . ALA A 1 234 ? 23.820 -33.034 -8.232 1.00 32.97 234 ALA A C 1
ATOM 1553 O O . ALA A 1 234 ? 24.838 -33.474 -7.695 1.00 32.97 234 ALA A O 1
ATOM 1554 N N . ALA A 1 235 ? 22.621 -33.039 -7.645 1.00 38.47 235 ALA A N 1
ATOM 1555 C CA . ALA A 1 235 ? 22.401 -33.620 -6.331 1.00 38.47 235 ALA A CA 1
ATOM 1556 C C . ALA A 1 235 ? 22.820 -35.098 -6.349 1.00 38.47 235 ALA A C 1
ATOM 1558 O O . ALA A 1 235 ? 22.316 -35.890 -7.148 1.00 38.47 235 ALA A O 1
ATOM 1559 N N . GLU A 1 236 ? 23.771 -35.444 -5.484 1.00 35.62 236 GLU A N 1
ATOM 1560 C CA . GLU A 1 236 ? 24.292 -36.801 -5.362 1.00 35.62 236 GLU A CA 1
ATOM 1561 C C . GLU A 1 236 ? 23.148 -37.748 -4.947 1.00 35.62 236 GLU A C 1
ATOM 1563 O O . GLU A 1 236 ? 22.418 -37.439 -3.999 1.00 35.62 236 GLU A O 1
ATOM 1568 N N . PRO A 1 237 ? 22.923 -38.871 -5.657 1.00 39.00 237 PRO A N 1
ATOM 1569 C CA . PRO A 1 237 ? 21.777 -39.730 -5.391 1.00 39.00 237 PRO A CA 1
ATOM 1570 C C . PRO A 1 237 ? 21.892 -40.362 -4.002 1.00 39.00 237 PRO A C 1
ATOM 1572 O O . PRO A 1 237 ? 22.816 -41.128 -3.727 1.00 39.00 237 PRO A O 1
ATOM 1575 N N . ALA A 1 238 ? 20.921 -40.057 -3.137 1.00 37.56 238 ALA A N 1
ATOM 1576 C CA . ALA A 1 238 ? 20.856 -40.589 -1.783 1.00 37.56 238 ALA A CA 1
ATOM 1577 C C . ALA A 1 238 ? 20.909 -42.128 -1.790 1.00 37.56 238 ALA A C 1
ATOM 1579 O O . ALA A 1 238 ? 20.120 -42.794 -2.466 1.00 37.56 238 ALA A O 1
ATOM 1580 N N . ALA A 1 239 ? 21.851 -42.688 -1.029 1.00 39.28 239 ALA A N 1
ATOM 1581 C CA . ALA A 1 239 ? 22.053 -44.128 -0.947 1.00 39.28 239 ALA A CA 1
ATOM 1582 C C . ALA A 1 239 ? 20.797 -44.845 -0.403 1.00 39.28 239 ALA A C 1
ATOM 1584 O O . ALA A 1 239 ? 20.148 -44.334 0.516 1.00 39.28 239 ALA A O 1
ATOM 1585 N N . PRO A 1 240 ? 20.449 -46.039 -0.922 1.00 42.69 240 PRO A N 1
ATOM 1586 C CA . PRO A 1 240 ? 19.264 -46.764 -0.481 1.00 42.69 240 PRO A CA 1
ATOM 1587 C C . PRO A 1 240 ? 19.398 -47.195 0.984 1.00 42.69 240 PRO A C 1
ATOM 1589 O O . PRO A 1 240 ? 20.343 -47.892 1.358 1.00 42.69 240 PRO A O 1
ATOM 1592 N N . ALA A 1 241 ? 18.424 -46.804 1.808 1.00 38.09 241 ALA A N 1
ATOM 1593 C CA . ALA A 1 241 ? 18.359 -47.197 3.209 1.00 38.09 241 ALA A CA 1
ATOM 1594 C C . ALA A 1 241 ? 18.237 -48.726 3.338 1.00 38.09 241 ALA A C 1
ATOM 1596 O O . ALA A 1 241 ? 17.308 -49.340 2.810 1.00 38.09 241 ALA A O 1
ATOM 1597 N N . ALA A 1 242 ? 19.187 -49.341 4.044 1.00 37.69 242 ALA A N 1
ATOM 1598 C CA . ALA A 1 242 ? 19.199 -50.779 4.271 1.00 37.69 242 ALA A CA 1
ATOM 1599 C C . ALA A 1 242 ? 18.041 -51.206 5.188 1.00 37.69 242 ALA A C 1
ATOM 1601 O O . ALA A 1 242 ? 17.797 -50.598 6.231 1.00 37.69 242 ALA A O 1
ATOM 1602 N N . ALA A 1 243 ? 17.351 -52.284 4.813 1.00 44.25 243 ALA A N 1
ATOM 1603 C CA . ALA A 1 243 ? 16.280 -52.860 5.616 1.00 44.25 243 ALA A CA 1
ATOM 1604 C C . ALA A 1 243 ? 16.821 -53.468 6.923 1.00 44.25 243 ALA A C 1
ATOM 1606 O O . ALA A 1 243 ? 17.742 -54.286 6.898 1.00 44.25 243 ALA A O 1
ATOM 1607 N N . ALA A 1 244 ? 16.197 -53.122 8.051 1.00 39.22 244 ALA A N 1
ATOM 1608 C CA . ALA A 1 244 ? 16.344 -53.841 9.315 1.00 39.22 244 ALA A CA 1
ATOM 1609 C C . ALA A 1 244 ? 15.198 -54.868 9.467 1.00 39.22 244 ALA A C 1
ATOM 1611 O O . ALA A 1 244 ? 14.073 -54.578 9.050 1.00 39.22 244 ALA A O 1
ATOM 1612 N N . PRO A 1 245 ? 15.455 -56.073 10.013 1.00 51.16 245 PRO A N 1
ATOM 1613 C CA . PRO A 1 245 ? 14.485 -57.164 10.017 1.00 51.16 245 PRO A CA 1
ATOM 1614 C C . PRO A 1 245 ? 13.479 -57.076 11.172 1.00 51.16 245 PRO A C 1
ATOM 1616 O O . PRO A 1 245 ? 13.717 -56.440 12.197 1.00 51.16 245 PRO A O 1
ATOM 1619 N N . ALA A 1 246 ? 12.352 -57.765 10.998 1.00 47.81 246 ALA A N 1
ATOM 1620 C CA . ALA A 1 246 ? 11.306 -57.891 12.003 1.00 47.81 246 ALA A CA 1
ATOM 1621 C C . ALA A 1 246 ? 11.654 -58.927 13.084 1.00 47.81 246 ALA A C 1
ATOM 1623 O O . ALA A 1 246 ? 12.111 -60.019 12.759 1.00 47.81 246 ALA A O 1
ATOM 1624 N N . GLU A 1 247 ? 11.288 -58.635 14.334 1.00 37.59 247 GLU A N 1
ATOM 1625 C CA . GLU A 1 247 ? 10.935 -59.656 15.325 1.00 37.59 247 GLU A CA 1
ATOM 1626 C C . GLU A 1 247 ? 9.925 -59.100 16.347 1.00 37.59 247 GLU A C 1
ATOM 1628 O O . GLU A 1 247 ? 9.859 -57.899 16.608 1.00 37.59 247 GLU A O 1
ATOM 1633 N N . ALA A 1 248 ? 9.089 -59.987 16.878 1.00 41.88 248 ALA A N 1
ATOM 1634 C CA . ALA A 1 248 ? 8.004 -59.738 17.831 1.00 41.88 248 ALA A CA 1
ATOM 1635 C C . ALA A 1 248 ? 7.757 -61.049 18.615 1.00 41.88 248 ALA A C 1
ATOM 1637 O O . ALA A 1 248 ? 8.292 -62.078 18.196 1.00 41.88 248 ALA A O 1
ATOM 1638 N N . PRO A 1 249 ? 6.871 -61.126 19.633 1.00 64.25 249 PRO A N 1
ATOM 1639 C CA . PRO A 1 249 ? 6.298 -60.100 20.519 1.00 64.25 249 PRO A CA 1
ATOM 1640 C C . PRO A 1 249 ? 6.503 -60.443 22.029 1.00 64.25 249 PRO A C 1
ATOM 1642 O O . PRO A 1 249 ? 7.060 -61.488 22.349 1.00 64.25 249 PRO A O 1
ATOM 1645 N N . ALA A 1 250 ? 5.956 -59.624 22.952 1.00 39.62 250 ALA A N 1
ATOM 1646 C CA . ALA A 1 250 ? 5.037 -60.042 24.048 1.00 39.62 250 ALA A CA 1
ATOM 1647 C C . ALA A 1 250 ? 5.198 -59.361 25.438 1.00 39.62 250 ALA A C 1
ATOM 1649 O O . ALA A 1 250 ? 6.293 -59.172 25.951 1.00 39.62 250 ALA A O 1
ATOM 1650 N N . ALA A 1 251 ? 4.028 -59.177 26.073 1.00 40.81 251 ALA A N 1
ATOM 1651 C CA . ALA A 1 251 ? 3.724 -59.244 27.517 1.00 40.81 251 ALA A CA 1
ATOM 1652 C C . ALA A 1 251 ? 4.050 -58.083 28.501 1.00 40.81 251 ALA A C 1
ATOM 1654 O O . ALA A 1 251 ? 5.150 -57.960 29.018 1.00 40.81 251 ALA A O 1
ATOM 1655 N N . ALA A 1 252 ? 2.951 -57.430 28.919 1.00 41.62 252 ALA A N 1
ATOM 1656 C CA . ALA A 1 252 ? 2.536 -57.138 30.307 1.00 41.62 252 ALA A CA 1
ATOM 1657 C C . ALA A 1 252 ? 3.296 -56.119 31.202 1.00 41.62 252 ALA A C 1
ATOM 1659 O O . ALA A 1 252 ? 4.514 -56.024 31.242 1.00 41.62 252 ALA A O 1
ATOM 1660 N N . ALA A 1 253 ? 2.501 -55.388 31.992 1.00 46.44 253 ALA A N 1
ATOM 1661 C CA . ALA A 1 253 ? 2.882 -54.361 32.975 1.00 46.44 253 ALA A CA 1
ATOM 1662 C C . ALA A 1 253 ? 2.529 -54.829 34.419 1.00 46.44 253 ALA A C 1
ATOM 1664 O O . ALA A 1 253 ? 2.044 -55.951 34.568 1.00 46.44 253 ALA A O 1
ATOM 1665 N N . PRO A 1 254 ? 2.504 -53.948 35.445 1.00 62.06 254 PRO A N 1
ATOM 1666 C CA . PRO A 1 254 ? 3.575 -53.210 36.149 1.00 62.06 254 PRO A CA 1
ATOM 1667 C C . PRO A 1 254 ? 3.615 -53.701 37.639 1.00 62.06 254 PRO A C 1
ATOM 1669 O O . PRO A 1 254 ? 3.294 -54.869 37.853 1.00 62.06 254 PRO A O 1
ATOM 1672 N N . PRO A 1 255 ? 3.828 -52.897 38.717 1.00 61.62 255 PRO A N 1
ATOM 1673 C CA . PRO A 1 255 ? 4.663 -51.703 38.978 1.00 61.62 255 PRO A CA 1
ATOM 1674 C C . PRO A 1 255 ? 5.649 -51.902 40.174 1.00 61.62 255 PRO A C 1
ATOM 1676 O O . PRO A 1 255 ? 5.507 -52.864 40.920 1.00 61.62 255 PRO A O 1
ATOM 1679 N N . ALA A 1 256 ? 6.561 -50.948 40.443 1.00 39.06 256 ALA A N 1
ATOM 1680 C CA . ALA A 1 256 ? 6.992 -50.518 41.800 1.00 39.06 256 ALA A CA 1
ATOM 1681 C C . ALA A 1 256 ? 8.086 -49.424 41.742 1.00 39.06 256 ALA A C 1
ATOM 1683 O O . ALA A 1 256 ? 8.766 -49.272 40.732 1.00 39.06 256 ALA A O 1
ATOM 1684 N N . ALA A 1 257 ? 8.245 -48.663 42.830 1.00 44.25 257 ALA A N 1
ATOM 1685 C CA . ALA A 1 257 ? 9.209 -47.566 42.970 1.00 44.25 257 ALA A CA 1
ATOM 1686 C C . ALA A 1 257 ? 10.562 -48.010 43.560 1.00 44.25 257 ALA A C 1
ATOM 1688 O O . ALA A 1 257 ? 10.579 -48.955 44.345 1.00 44.25 257 ALA A O 1
ATOM 1689 N N . ALA A 1 258 ? 11.639 -47.255 43.289 1.00 39.44 258 ALA A N 1
ATOM 1690 C CA . ALA A 1 258 ? 12.604 -46.790 44.304 1.00 39.44 258 ALA A CA 1
ATOM 1691 C C . ALA A 1 258 ? 13.673 -45.828 43.728 1.00 39.44 258 ALA A C 1
ATOM 1693 O O . ALA A 1 258 ? 14.212 -46.062 42.655 1.00 39.44 258 ALA A O 1
ATOM 1694 N N . GLU A 1 259 ? 13.946 -44.777 44.507 1.00 38.91 259 GLU A N 1
ATOM 1695 C CA . GLU A 1 259 ? 15.232 -44.106 44.791 1.00 38.91 259 GLU A CA 1
ATOM 1696 C C . GLU A 1 259 ? 16.257 -43.746 43.689 1.00 38.91 259 GLU A C 1
ATOM 1698 O O . GLU A 1 259 ? 16.740 -44.555 42.902 1.00 38.91 259 GLU A O 1
ATOM 1703 N N . ALA A 1 260 ? 16.697 -42.485 43.756 1.00 46.75 260 ALA A N 1
ATOM 1704 C CA . ALA A 1 260 ? 17.860 -41.954 43.053 1.00 46.75 260 ALA A CA 1
ATOM 1705 C C . ALA A 1 260 ? 19.183 -42.319 43.755 1.00 46.75 260 ALA A C 1
ATOM 1707 O O . ALA A 1 260 ? 19.225 -42.464 44.978 1.00 46.75 260 ALA A O 1
ATOM 1708 N N . PRO A 1 261 ? 20.297 -42.297 43.007 1.00 53.00 261 PRO A N 1
ATOM 1709 C CA . PRO A 1 261 ? 21.500 -41.644 43.520 1.00 53.00 261 PRO A CA 1
ATOM 1710 C C . PRO A 1 261 ? 22.088 -40.613 42.540 1.00 53.00 261 PRO A C 1
ATOM 1712 O O . PRO A 1 261 ? 21.837 -40.631 41.337 1.00 53.00 261 PRO A O 1
ATOM 1715 N N . ALA A 1 262 ? 22.868 -39.679 43.087 1.00 48.25 262 ALA A N 1
ATOM 1716 C CA . ALA A 1 262 ? 23.405 -38.522 42.371 1.00 48.25 262 ALA A CA 1
ATOM 1717 C C . ALA A 1 262 ? 24.510 -38.873 41.346 1.00 48.25 262 ALA A C 1
ATOM 1719 O O . ALA A 1 262 ? 25.348 -39.734 41.630 1.00 48.25 262 ALA A O 1
ATOM 1720 N N . PRO A 1 263 ? 24.595 -38.160 40.205 1.00 53.00 263 PRO A N 1
ATOM 1721 C CA . PRO A 1 263 ? 25.772 -38.184 39.343 1.00 53.00 263 PRO A CA 1
ATOM 1722 C C . PRO A 1 263 ? 26.905 -37.313 39.914 1.00 53.00 263 PRO A C 1
ATOM 1724 O O . PRO A 1 263 ? 26.675 -36.256 40.504 1.00 53.00 263 PRO A O 1
ATOM 1727 N N . ALA A 1 264 ? 28.141 -37.777 39.729 1.00 44.25 264 ALA A N 1
ATOM 1728 C CA . ALA A 1 264 ? 29.352 -37.116 40.204 1.00 44.25 264 ALA A CA 1
ATOM 1729 C C . ALA A 1 264 ? 29.732 -35.876 39.373 1.00 44.25 264 ALA A C 1
ATOM 1731 O O . ALA A 1 264 ? 29.325 -35.725 38.221 1.00 44.25 264 ALA A O 1
ATOM 1732 N N . ALA A 1 265 ? 30.562 -35.010 39.960 1.00 50.22 265 ALA A N 1
ATOM 1733 C CA . ALA A 1 265 ? 31.129 -33.850 39.282 1.00 50.22 265 ALA A CA 1
ATOM 1734 C C . ALA A 1 265 ? 32.028 -34.267 38.102 1.00 50.22 265 ALA A C 1
ATOM 1736 O O . ALA A 1 265 ? 32.912 -35.108 38.262 1.00 50.22 265 ALA A O 1
ATOM 1737 N N . ALA A 1 266 ? 31.825 -33.630 36.948 1.00 43.69 266 ALA A N 1
ATOM 1738 C CA . ALA A 1 266 ? 32.708 -33.702 35.788 1.00 43.69 266 ALA A CA 1
ATOM 1739 C C . ALA A 1 266 ? 33.440 -32.362 35.604 1.00 43.69 266 ALA A C 1
ATOM 1741 O O . ALA A 1 266 ? 32.902 -31.298 35.916 1.00 43.69 266 ALA A O 1
ATOM 1742 N N . GLU A 1 267 ? 34.687 -32.429 35.144 1.00 40.47 267 GLU A N 1
ATOM 1743 C CA . GLU A 1 267 ? 35.632 -31.310 35.142 1.00 40.47 267 GLU A CA 1
ATOM 1744 C C . GLU A 1 267 ? 35.322 -30.254 34.067 1.00 40.47 267 GLU A C 1
ATOM 1746 O O . GLU A 1 267 ? 34.852 -30.562 32.971 1.00 40.47 267 GLU A O 1
ATOM 1751 N N . ALA A 1 268 ? 35.619 -28.989 34.376 1.00 40.22 268 ALA A N 1
ATOM 1752 C CA . ALA A 1 268 ? 35.388 -27.864 33.477 1.00 40.22 268 ALA A CA 1
ATOM 1753 C C . ALA A 1 268 ? 36.556 -27.670 32.484 1.00 40.22 268 ALA A C 1
ATOM 1755 O O . ALA A 1 268 ? 37.696 -27.502 32.925 1.00 40.22 268 ALA A O 1
ATOM 1756 N N . PRO A 1 269 ? 36.308 -27.606 31.161 1.00 49.06 269 PRO A N 1
ATOM 1757 C CA . PRO A 1 269 ? 37.304 -27.144 30.199 1.00 49.06 269 PRO A CA 1
ATOM 1758 C C . PRO A 1 269 ? 37.447 -25.613 30.246 1.00 49.06 269 PRO A C 1
ATOM 1760 O O . PRO A 1 269 ? 36.474 -24.880 30.428 1.00 49.06 269 PRO A O 1
ATOM 1763 N N . ALA A 1 270 ? 38.677 -25.122 30.077 1.00 41.88 270 ALA A N 1
ATOM 1764 C CA . ALA A 1 270 ? 39.003 -23.702 30.190 1.00 41.88 270 ALA A CA 1
ATOM 1765 C C . ALA A 1 270 ? 38.371 -22.849 29.072 1.00 41.88 270 ALA A C 1
ATOM 1767 O O . ALA A 1 270 ? 38.465 -23.180 27.889 1.00 41.88 270 ALA A O 1
ATOM 1768 N N . ALA A 1 271 ? 37.780 -21.712 29.449 1.00 40.28 271 ALA A N 1
ATOM 1769 C CA . ALA A 1 271 ? 37.186 -20.764 28.511 1.00 40.28 271 ALA A CA 1
ATOM 1770 C C . ALA A 1 271 ? 38.260 -19.991 27.724 1.00 40.28 271 ALA A C 1
ATOM 1772 O O . ALA A 1 271 ? 39.128 -19.339 28.308 1.00 40.28 271 ALA A O 1
ATOM 1773 N N . ALA A 1 272 ? 38.169 -20.022 26.393 1.00 45.72 272 ALA A N 1
ATOM 1774 C CA . ALA A 1 272 ? 38.934 -19.137 25.520 1.00 45.72 272 ALA A CA 1
ATOM 1775 C C . ALA A 1 272 ? 38.332 -17.719 25.534 1.00 45.72 272 ALA A C 1
ATOM 1777 O O . ALA A 1 272 ? 37.112 -17.553 25.542 1.00 45.72 272 ALA A O 1
ATOM 1778 N N . ALA A 1 273 ? 39.187 -16.694 25.534 1.00 42.34 273 ALA A N 1
ATOM 1779 C CA . ALA A 1 273 ? 38.750 -15.300 25.563 1.00 42.34 273 ALA A CA 1
ATOM 1780 C C . ALA A 1 273 ? 38.056 -14.890 24.243 1.00 42.34 273 ALA A C 1
ATOM 1782 O O . ALA A 1 273 ? 38.570 -15.219 23.170 1.00 42.34 273 ALA A O 1
ATOM 1783 N N . PRO A 1 274 ? 36.928 -14.154 24.288 1.00 45.62 274 PRO A N 1
ATOM 1784 C CA . 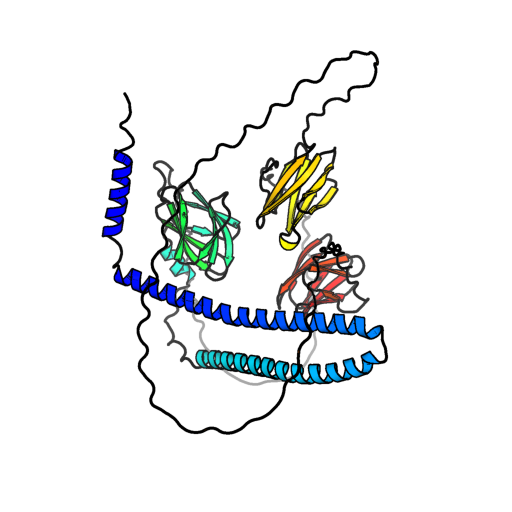PRO A 1 274 ? 36.256 -13.678 23.084 1.00 45.62 274 PRO A CA 1
ATOM 1785 C C . PRO A 1 274 ? 37.078 -12.589 22.381 1.00 45.62 274 PRO A C 1
ATOM 1787 O O . PRO A 1 274 ? 37.591 -11.664 23.015 1.00 45.62 274 PRO A O 1
ATOM 1790 N N . ALA A 1 275 ? 37.184 -12.691 21.056 1.00 43.81 275 ALA A N 1
ATOM 1791 C CA . ALA A 1 275 ? 37.804 -11.669 20.221 1.00 43.81 275 ALA A CA 1
ATOM 1792 C C . ALA A 1 275 ? 36.926 -10.406 20.138 1.00 43.81 275 ALA A C 1
ATOM 1794 O O . ALA A 1 275 ? 35.698 -10.485 20.175 1.00 43.81 275 ALA A O 1
ATOM 1795 N N . ALA A 1 276 ? 37.565 -9.240 20.014 1.00 42.72 276 ALA A N 1
ATOM 1796 C CA . ALA A 1 276 ? 36.875 -7.956 19.924 1.00 42.72 276 ALA A CA 1
ATOM 1797 C C . ALA A 1 276 ? 36.016 -7.848 18.642 1.00 42.72 276 ALA A C 1
ATOM 1799 O O . ALA A 1 276 ? 36.437 -8.341 17.591 1.00 42.72 276 ALA A O 1
ATOM 1800 N N . PRO A 1 277 ? 34.841 -7.189 18.696 1.00 44.31 277 PRO A N 1
ATOM 1801 C CA . PRO A 1 277 ? 33.976 -7.024 17.533 1.00 44.31 277 PRO A CA 1
ATOM 1802 C C . PRO A 1 277 ? 34.636 -6.143 16.465 1.00 44.31 277 PRO A C 1
ATOM 1804 O O . PRO A 1 277 ? 35.214 -5.096 16.767 1.00 44.31 277 PRO A O 1
ATOM 1807 N N . ALA A 1 278 ? 34.528 -6.564 15.204 1.00 43.16 278 ALA A N 1
ATOM 1808 C CA . ALA A 1 278 ? 34.981 -5.779 14.063 1.00 43.16 278 ALA A CA 1
ATOM 1809 C C . ALA A 1 278 ? 34.090 -4.541 13.857 1.00 43.16 278 ALA A C 1
ATOM 1811 O O . ALA A 1 278 ? 32.876 -4.596 14.061 1.00 43.16 278 ALA A O 1
ATOM 1812 N N . ALA A 1 279 ? 34.696 -3.428 13.438 1.00 37.06 279 ALA A N 1
ATOM 1813 C CA . ALA A 1 279 ? 33.970 -2.199 13.130 1.00 37.06 279 ALA A CA 1
ATOM 1814 C C . ALA A 1 279 ? 33.005 -2.403 11.940 1.00 37.06 279 ALA A C 1
ATOM 1816 O O . ALA A 1 279 ? 33.362 -3.119 10.998 1.00 37.06 279 ALA A O 1
ATOM 1817 N N . PRO A 1 280 ? 31.811 -1.779 11.948 1.00 38.56 280 PRO A N 1
ATOM 1818 C CA . PRO A 1 280 ? 30.853 -1.909 10.856 1.00 38.56 280 PRO A CA 1
ATOM 1819 C C . PRO A 1 280 ? 31.422 -1.332 9.554 1.00 38.56 280 PRO A C 1
ATOM 1821 O O . PRO A 1 280 ? 32.019 -0.253 9.539 1.00 38.56 280 PRO A O 1
ATOM 1824 N N . ALA A 1 281 ? 31.228 -2.061 8.455 1.00 35.31 281 ALA A N 1
ATOM 1825 C CA . ALA A 1 281 ? 31.575 -1.589 7.121 1.00 35.31 281 ALA A CA 1
ATOM 1826 C C . ALA A 1 281 ? 30.669 -0.413 6.724 1.00 35.31 281 ALA A C 1
ATOM 1828 O O . ALA A 1 281 ? 29.471 -0.429 6.999 1.00 35.31 281 ALA A O 1
ATOM 1829 N N . ALA A 1 282 ? 31.241 0.600 6.071 1.00 35.25 282 ALA A N 1
ATOM 1830 C CA . ALA A 1 282 ? 30.483 1.754 5.606 1.00 35.25 282 ALA A CA 1
ATOM 1831 C C . ALA A 1 282 ? 29.488 1.342 4.510 1.00 35.25 282 ALA A C 1
ATOM 1833 O O . ALA A 1 282 ? 29.894 0.866 3.447 1.00 35.25 282 ALA A O 1
ATOM 1834 N N . GLU A 1 283 ? 28.195 1.547 4.766 1.00 37.31 283 GLU A N 1
ATOM 1835 C CA . GLU A 1 283 ? 27.140 1.375 3.768 1.00 37.31 283 GLU A CA 1
ATOM 1836 C C . GLU A 1 283 ? 27.376 2.318 2.581 1.00 37.31 283 GLU A C 1
ATOM 1838 O O . GLU A 1 283 ? 27.652 3.511 2.749 1.00 37.31 283 GLU A O 1
ATOM 1843 N N . ALA A 1 284 ? 27.293 1.777 1.365 1.00 38.16 284 ALA A N 1
ATOM 1844 C CA . ALA A 1 284 ? 27.500 2.553 0.153 1.00 38.16 284 ALA A CA 1
ATOM 1845 C C . ALA A 1 284 ? 26.345 3.549 -0.021 1.00 38.16 284 ALA A C 1
ATOM 1847 O O . ALA A 1 284 ? 25.202 3.151 -0.239 1.00 38.16 284 ALA A O 1
ATOM 1848 N N . ALA A 1 285 ? 26.647 4.846 0.076 1.00 45.56 285 ALA A N 1
ATOM 1849 C CA . ALA A 1 285 ? 25.646 5.897 -0.041 1.00 45.56 285 ALA A CA 1
ATOM 1850 C C . ALA A 1 285 ? 24.916 5.820 -1.393 1.00 45.56 285 ALA A C 1
ATOM 1852 O O . ALA A 1 285 ? 25.533 5.974 -2.450 1.00 45.56 285 ALA A O 1
ATOM 1853 N N . ALA A 1 286 ? 23.596 5.621 -1.346 1.00 52.12 286 ALA A N 1
ATOM 1854 C CA . ALA A 1 286 ? 22.738 5.733 -2.519 1.00 52.12 286 ALA A CA 1
ATOM 1855 C C . ALA A 1 286 ? 22.881 7.135 -3.153 1.00 52.12 286 ALA A C 1
ATOM 1857 O O . ALA A 1 286 ? 23.048 8.120 -2.422 1.00 52.12 286 ALA A O 1
ATOM 1858 N N . PRO A 1 287 ? 22.829 7.255 -4.493 1.00 50.06 287 PRO A N 1
ATOM 1859 C CA . PRO A 1 287 ? 22.968 8.543 -5.162 1.00 50.06 287 PRO A CA 1
ATOM 1860 C C . PRO A 1 287 ? 21.830 9.481 -4.745 1.00 50.06 287 PRO A C 1
ATOM 1862 O O . PRO A 1 287 ? 20.655 9.142 -4.873 1.00 50.06 287 PRO A O 1
ATOM 1865 N N . ALA A 1 288 ? 22.185 10.664 -4.242 1.00 57.66 288 ALA A N 1
ATOM 1866 C CA . ALA A 1 288 ? 21.210 11.695 -3.916 1.00 57.66 288 ALA A CA 1
ATOM 1867 C C . ALA A 1 288 ? 20.680 12.342 -5.202 1.00 57.66 288 ALA A C 1
ATOM 1869 O O . ALA A 1 288 ? 21.459 12.672 -6.099 1.00 57.66 288 ALA A O 1
ATOM 1870 N N . ALA A 1 289 ? 19.366 12.535 -5.276 1.00 67.81 289 ALA A N 1
ATOM 1871 C CA . ALA A 1 289 ? 18.728 13.227 -6.388 1.00 67.81 289 ALA A CA 1
ATOM 1872 C C . ALA A 1 289 ? 18.668 14.739 -6.117 1.00 67.81 289 ALA A C 1
ATOM 1874 O O . ALA A 1 289 ? 18.241 15.169 -5.042 1.00 67.81 289 ALA A O 1
ATOM 1875 N N . THR A 1 290 ? 19.058 15.555 -7.098 1.00 70.94 290 THR A N 1
ATOM 1876 C CA . THR A 1 290 ? 18.880 17.014 -7.057 1.00 70.94 290 THR A CA 1
ATOM 1877 C C . THR A 1 290 ? 17.393 17.329 -7.195 1.00 70.94 290 THR A C 1
ATOM 1879 O O . THR A 1 290 ? 16.770 16.912 -8.169 1.00 70.94 290 THR A O 1
ATOM 1882 N N . ALA A 1 291 ? 16.803 17.983 -6.194 1.00 65.12 291 ALA A N 1
ATOM 1883 C CA . ALA A 1 291 ? 15.389 17.764 -5.892 1.00 65.12 291 ALA A CA 1
ATOM 1884 C C . ALA A 1 291 ? 14.382 18.797 -6.444 1.00 65.12 291 ALA A C 1
ATOM 1886 O O . ALA A 1 291 ? 13.183 18.580 -6.287 1.00 65.12 291 ALA A O 1
ATOM 1887 N N . ASP A 1 292 ? 14.809 19.876 -7.111 1.00 80.38 292 ASP A N 1
ATOM 1888 C CA . ASP A 1 292 ? 13.873 20.834 -7.728 1.00 80.38 292 ASP A CA 1
ATOM 1889 C C . ASP A 1 292 ? 13.076 20.191 -8.868 1.00 80.38 292 ASP A C 1
ATOM 1891 O O . ASP A 1 292 ? 13.622 19.844 -9.915 1.00 80.38 292 ASP A O 1
ATOM 1895 N N . GLY A 1 293 ? 11.773 20.001 -8.647 1.00 85.62 293 GLY A N 1
ATOM 1896 C CA . GLY A 1 293 ? 10.870 19.319 -9.575 1.00 85.62 293 GLY A CA 1
ATOM 1897 C C . GLY A 1 293 ? 11.113 17.811 -9.725 1.00 85.62 293 GLY A C 1
ATOM 1898 O O . GLY A 1 293 ? 10.295 17.135 -10.348 1.00 85.62 293 GLY A O 1
ATOM 1899 N N . THR A 1 294 ? 12.186 17.260 -9.151 1.00 90.25 294 THR A N 1
ATOM 1900 C CA . THR A 1 294 ? 12.486 15.827 -9.244 1.00 90.25 294 THR A CA 1
ATOM 1901 C C . THR A 1 294 ? 11.574 15.032 -8.303 1.00 90.25 294 THR A C 1
ATOM 1903 O O . THR A 1 294 ? 11.567 15.293 -7.098 1.00 90.25 294 THR A O 1
ATOM 1906 N N . PRO A 1 295 ? 10.831 14.033 -8.810 1.00 94.88 295 PRO A N 1
ATOM 1907 C CA . PRO A 1 295 ? 10.013 13.162 -7.975 1.00 94.88 295 PRO A CA 1
ATOM 1908 C C . PRO A 1 295 ? 10.871 12.322 -7.013 1.00 94.88 295 PRO A C 1
ATOM 1910 O O . PRO A 1 295 ? 11.741 11.568 -7.447 1.00 94.88 295 PRO A O 1
ATOM 1913 N N . LEU A 1 296 ? 10.593 12.412 -5.708 1.00 96.88 296 LEU A N 1
ATOM 1914 C CA . LEU A 1 296 ? 11.225 11.611 -4.656 1.00 96.88 296 LEU A CA 1
ATOM 1915 C C . LEU A 1 296 ? 10.230 10.601 -4.078 1.00 96.88 296 LEU A C 1
ATOM 1917 O O . LEU A 1 296 ? 9.141 10.958 -3.632 1.00 96.88 296 LEU A O 1
ATOM 1921 N N . SER A 1 297 ? 10.616 9.332 -4.051 1.00 96.31 297 SER A N 1
ATOM 1922 C CA . SER A 1 297 ? 9.820 8.244 -3.473 1.00 96.31 297 SER A CA 1
ATOM 1923 C C . SER A 1 297 ? 10.227 7.948 -2.028 1.00 96.31 297 SER A C 1
ATOM 1925 O O . SER A 1 297 ? 11.314 8.320 -1.582 1.00 96.31 297 SER A O 1
ATOM 1927 N N . THR A 1 298 ? 9.366 7.247 -1.285 1.00 95.62 298 THR A N 1
ATOM 1928 C CA . THR A 1 298 ? 9.696 6.800 0.083 1.00 95.62 298 THR A CA 1
ATOM 1929 C C . THR A 1 298 ? 10.995 5.983 0.082 1.00 95.62 298 THR A C 1
ATOM 1931 O O . THR A 1 298 ? 11.154 5.072 -0.726 1.00 95.62 298 THR A O 1
ATOM 1934 N N . GLY A 1 299 ? 11.930 6.317 0.975 1.00 93.69 299 GLY A N 1
ATOM 1935 C CA . GLY A 1 299 ? 13.267 5.720 1.033 1.00 93.69 299 GLY A CA 1
ATOM 1936 C C . GLY A 1 299 ? 14.353 6.463 0.241 1.00 93.69 299 GLY A C 1
ATOM 1937 O O . GLY A 1 299 ? 15.515 6.066 0.300 1.00 93.69 299 GLY A O 1
ATOM 1938 N N . GLN A 1 300 ? 14.027 7.539 -0.484 1.00 95.94 300 GLN A N 1
ATOM 1939 C CA . GLN A 1 300 ? 15.011 8.328 -1.236 1.00 95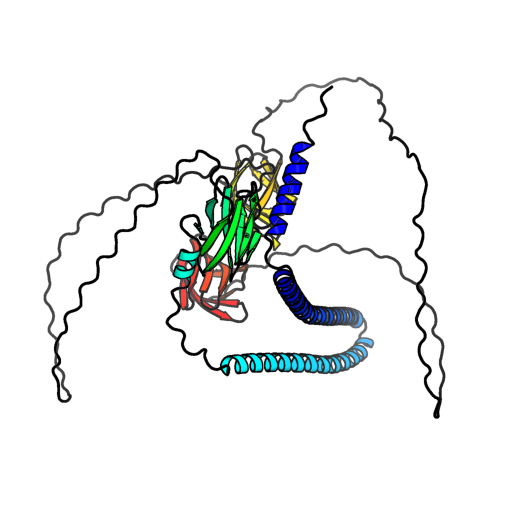.94 300 GLN A CA 1
ATOM 1940 C C . GLN A 1 300 ? 15.473 9.576 -0.470 1.00 95.94 300 GLN A C 1
ATOM 1942 O O . GLN A 1 300 ? 14.722 10.172 0.304 1.00 95.94 300 GLN A O 1
ATOM 1947 N N . THR A 1 301 ? 16.723 9.989 -0.711 1.00 96.12 301 THR A N 1
ATOM 1948 C CA . THR A 1 301 ? 17.281 11.254 -0.203 1.00 96.12 301 THR A CA 1
ATOM 1949 C C . THR A 1 301 ? 17.343 12.285 -1.323 1.00 96.12 301 THR A C 1
ATOM 1951 O O . THR A 1 301 ? 18.042 12.077 -2.316 1.00 96.12 301 THR A O 1
ATOM 1954 N N . GLY A 1 302 ? 16.656 13.409 -1.133 1.00 95.19 302 GLY A N 1
ATOM 1955 C CA . GLY A 1 302 ? 16.801 14.598 -1.966 1.00 95.19 302 GLY A CA 1
ATOM 1956 C C . GLY A 1 302 ? 17.887 15.530 -1.431 1.00 95.19 302 GLY A C 1
ATOM 1957 O O . GLY A 1 302 ? 18.027 15.704 -0.216 1.00 95.19 302 GLY A O 1
ATOM 1958 N N . THR A 1 303 ? 18.646 16.146 -2.336 1.00 94.81 303 THR A N 1
ATOM 1959 C CA . THR A 1 303 ? 19.482 17.324 -2.049 1.00 94.81 303 THR A CA 1
ATOM 1960 C C . THR A 1 303 ? 18.759 18.591 -2.487 1.00 94.81 303 THR A C 1
ATOM 1962 O O . THR A 1 303 ? 18.410 18.730 -3.662 1.00 94.81 303 THR A O 1
ATOM 1965 N N . PHE A 1 304 ? 18.578 19.503 -1.535 1.00 94.12 304 PHE A N 1
ATOM 1966 C CA . PHE A 1 304 ? 17.904 20.792 -1.660 1.00 94.12 304 PHE A CA 1
ATOM 1967 C C . PHE A 1 304 ? 18.952 21.870 -1.350 1.00 94.12 304 PHE A C 1
ATOM 1969 O O . PHE A 1 304 ? 19.186 22.214 -0.189 1.00 94.12 304 PHE A O 1
ATOM 1976 N N . GLY A 1 305 ? 19.695 22.294 -2.374 1.00 93.00 305 GLY A N 1
ATOM 1977 C CA . GLY A 1 305 ? 20.955 23.013 -2.169 1.00 93.00 305 GLY A CA 1
ATOM 1978 C C . GLY A 1 305 ? 21.976 22.173 -1.401 1.00 93.00 305 GLY A C 1
ATOM 1979 O O . GLY A 1 305 ? 22.170 20.990 -1.689 1.00 93.00 305 GLY A O 1
ATOM 1980 N N . ASP A 1 306 ? 22.578 22.775 -0.374 1.00 92.88 306 ASP A N 1
ATOM 1981 C CA . ASP A 1 306 ? 23.487 22.098 0.560 1.00 92.88 306 ASP A CA 1
ATOM 1982 C C . ASP A 1 306 ? 22.759 21.203 1.586 1.00 92.88 306 ASP A C 1
ATOM 1984 O O . ASP A 1 306 ? 23.390 20.399 2.282 1.00 92.88 306 ASP A O 1
ATOM 1988 N N . LYS A 1 307 ? 21.426 21.311 1.699 1.00 95.19 307 LYS A N 1
ATOM 1989 C CA . LYS A 1 307 ? 20.623 20.495 2.619 1.00 95.19 307 LYS A CA 1
ATOM 1990 C C . LYS A 1 307 ? 20.301 19.133 2.012 1.00 95.19 307 LYS A C 1
ATOM 1992 O O . LYS A 1 307 ? 20.134 18.971 0.806 1.00 95.19 307 LYS A O 1
ATOM 1997 N N . ARG A 1 308 ? 20.165 18.132 2.882 1.00 95.75 308 ARG A N 1
ATOM 1998 C CA . ARG A 1 308 ? 19.685 16.788 2.535 1.00 95.75 308 ARG A CA 1
ATOM 1999 C C . ARG A 1 308 ? 18.440 16.489 3.348 1.00 95.75 308 ARG A C 1
ATOM 2001 O O . ARG A 1 308 ? 18.467 16.672 4.561 1.00 95.75 308 ARG A O 1
ATOM 2008 N N . ALA A 1 309 ? 17.396 15.984 2.704 1.00 96.88 309 ALA A N 1
ATOM 2009 C CA . ALA A 1 309 ? 16.229 15.455 3.397 1.00 96.88 309 ALA A CA 1
ATOM 2010 C C . ALA A 1 309 ? 15.834 14.099 2.805 1.00 96.88 309 ALA A C 1
ATOM 2012 O O . ALA A 1 309 ? 15.856 13.894 1.591 1.00 96.88 309 ALA A O 1
ATOM 2013 N N . PHE A 1 310 ? 15.508 13.158 3.683 1.00 97.12 310 PHE A N 1
ATOM 2014 C CA . PHE A 1 310 ? 15.122 11.794 3.341 1.00 97.12 310 PHE A CA 1
ATOM 2015 C C . PHE A 1 310 ? 13.607 11.640 3.447 1.00 97.12 310 PHE A C 1
ATOM 2017 O O . PHE A 1 310 ? 13.025 11.970 4.479 1.00 97.12 310 PHE A O 1
ATOM 2024 N N . VAL A 1 311 ? 12.957 11.124 2.408 1.00 97.56 311 VAL A N 1
ATOM 2025 C CA . VAL A 1 311 ? 11.509 10.888 2.418 1.00 97.56 311 VAL A CA 1
ATOM 2026 C C . VAL A 1 311 ? 11.221 9.620 3.222 1.00 97.56 311 VAL A C 1
ATOM 2028 O O . VAL A 1 311 ? 11.354 8.508 2.712 1.00 97.56 311 VAL A O 1
ATOM 2031 N N . SER A 1 312 ? 10.837 9.768 4.493 1.00 97.06 312 SER A N 1
ATOM 2032 C CA . SER A 1 312 ? 10.610 8.623 5.386 1.00 97.06 312 SER A CA 1
ATOM 2033 C C . SER A 1 312 ? 9.240 7.978 5.197 1.00 97.06 312 SER A C 1
ATOM 2035 O O . SER A 1 312 ? 9.098 6.772 5.397 1.00 97.06 312 SER A O 1
ATOM 2037 N N . ARG A 1 313 ? 8.230 8.768 4.814 1.00 96.50 313 ARG A N 1
ATOM 2038 C CA . ARG A 1 313 ? 6.868 8.298 4.544 1.00 96.50 313 ARG A CA 1
ATOM 2039 C C . ARG A 1 313 ? 6.105 9.299 3.685 1.00 96.50 313 ARG A C 1
ATOM 2041 O O . ARG A 1 313 ? 6.184 10.502 3.915 1.00 96.50 313 ARG A O 1
ATOM 2048 N N . ILE A 1 314 ? 5.288 8.787 2.774 1.00 97.19 314 ILE A N 1
ATOM 2049 C CA . ILE A 1 314 ? 4.284 9.548 2.024 1.00 97.19 314 ILE A CA 1
ATOM 2050 C C . ILE A 1 314 ? 2.897 9.057 2.467 1.00 97.19 314 ILE A C 1
ATOM 2052 O O . ILE A 1 314 ? 2.685 7.853 2.617 1.00 97.19 314 ILE A O 1
ATOM 2056 N N . SER A 1 315 ? 1.967 9.979 2.723 1.00 95.31 315 S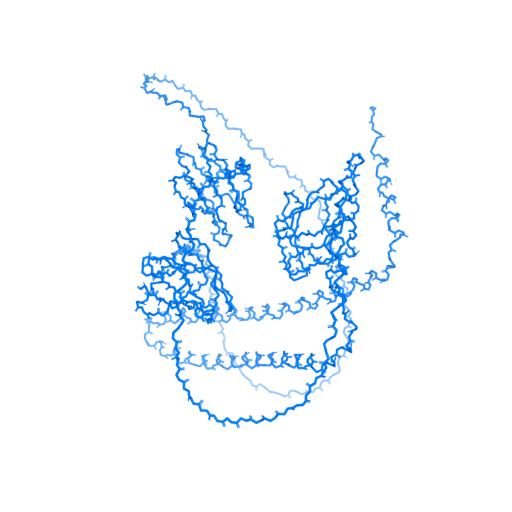ER A N 1
ATOM 2057 C CA . SER A 1 315 ? 0.566 9.683 3.038 1.00 95.31 315 SER A CA 1
ATOM 2058 C C . SER A 1 315 ? -0.341 10.386 2.032 1.00 95.31 315 SER A C 1
ATOM 2060 O O . SER A 1 315 ? -0.743 11.534 2.224 1.00 95.31 315 SER A O 1
ATOM 2062 N N . ALA A 1 316 ? -0.664 9.670 0.953 1.00 89.94 316 ALA A N 1
ATOM 2063 C CA . ALA A 1 316 ? -1.619 10.104 -0.061 1.00 89.94 316 ALA A CA 1
ATOM 2064 C C . ALA A 1 316 ? -3.000 10.524 0.502 1.00 89.94 316 ALA A C 1
ATOM 2066 O O . ALA A 1 316 ? -3.464 11.590 0.107 1.00 89.94 316 ALA A O 1
ATOM 2067 N N . PRO A 1 317 ? -3.661 9.797 1.439 1.00 86.62 317 PRO A N 1
ATOM 2068 C CA . PRO A 1 317 ? -4.984 10.214 1.924 1.00 86.62 317 PRO A CA 1
ATOM 2069 C C . PRO A 1 317 ? -4.957 11.531 2.713 1.00 86.62 317 PRO A C 1
ATOM 2071 O O . PRO A 1 317 ? -5.940 12.265 2.703 1.00 86.62 317 PRO A O 1
ATOM 2074 N N . ASP A 1 318 ? -3.834 11.851 3.362 1.00 91.69 318 ASP A N 1
ATOM 2075 C CA . ASP A 1 318 ? -3.665 13.085 4.139 1.00 91.69 318 ASP A CA 1
ATOM 2076 C C . ASP A 1 318 ? -3.054 14.232 3.317 1.00 91.69 318 ASP A C 1
ATOM 2078 O O . ASP A 1 318 ? -2.893 15.334 3.842 1.00 91.69 318 ASP A O 1
ATOM 2082 N N . ASN A 1 319 ? -2.656 13.964 2.066 1.00 96.06 319 ASN A N 1
ATOM 2083 C CA . ASN A 1 319 ? -1.815 14.823 1.227 1.00 96.06 319 ASN A CA 1
ATOM 2084 C C . ASN A 1 319 ? -0.557 15.348 1.954 1.00 96.06 319 ASN A C 1
ATOM 2086 O O . ASN A 1 319 ? -0.236 16.536 1.883 1.00 96.06 319 ASN A O 1
ATOM 2090 N N . ARG A 1 320 ? 0.149 14.465 2.680 1.00 97.44 320 ARG A N 1
ATOM 2091 C CA . ARG A 1 320 ? 1.347 14.807 3.474 1.00 97.44 320 ARG A CA 1
ATOM 2092 C C . ARG A 1 320 ? 2.550 13.930 3.170 1.00 97.44 320 ARG A C 1
ATOM 2094 O O . ARG A 1 320 ? 2.420 12.735 2.910 1.00 97.44 320 ARG A O 1
ATOM 2101 N N . VAL A 1 321 ? 3.734 14.509 3.332 1.00 97.94 321 VAL A N 1
ATOM 2102 C CA . VAL A 1 321 ? 5.021 13.810 3.292 1.00 97.94 321 VAL A CA 1
ATOM 2103 C C . VAL A 1 321 ? 5.797 14.082 4.573 1.00 97.94 321 VAL A C 1
ATOM 2105 O O . VAL A 1 321 ? 5.759 15.181 5.116 1.00 97.94 321 VAL A O 1
ATOM 2108 N N . PHE A 1 322 ? 6.500 13.069 5.068 1.00 97.69 322 PHE A N 1
ATOM 2109 C CA . PHE A 1 322 ? 7.370 13.160 6.232 1.00 97.69 322 PHE A CA 1
ATOM 2110 C C . PHE A 1 322 ? 8.822 13.170 5.750 1.00 97.69 322 PHE A C 1
ATOM 2112 O O . PHE A 1 322 ? 9.315 12.185 5.194 1.00 97.69 322 PHE A O 1
ATOM 2119 N N . LEU A 1 323 ? 9.495 14.301 5.948 1.00 97.62 323 LEU A N 1
ATOM 2120 C CA . LEU A 1 323 ? 10.900 14.499 5.612 1.00 97.62 323 LEU A CA 1
ATOM 2121 C C . LEU A 1 323 ? 11.752 14.311 6.866 1.00 97.62 323 LEU A C 1
ATOM 2123 O O . LEU A 1 323 ? 11.569 15.017 7.850 1.00 97.62 323 LEU A O 1
ATOM 2127 N N . PHE A 1 324 ? 12.704 13.382 6.848 1.00 97.69 324 PHE A N 1
ATOM 2128 C CA . PHE A 1 324 ? 13.745 13.318 7.865 1.00 97.69 324 PHE A CA 1
ATOM 2129 C C . PHE A 1 324 ? 14.908 14.227 7.464 1.00 97.69 324 PHE A C 1
ATOM 2131 O O . PHE A 1 324 ? 15.602 13.962 6.479 1.00 97.69 324 PHE A O 1
ATOM 2138 N N . VAL A 1 325 ? 15.124 15.290 8.235 1.00 96.81 325 VAL A N 1
ATOM 2139 C CA . VAL A 1 325 ? 16.176 16.285 8.009 1.00 96.81 325 VAL A CA 1
ATOM 2140 C C . VAL A 1 325 ? 17.251 16.117 9.092 1.00 96.81 325 VAL A C 1
ATOM 2142 O O . VAL A 1 325 ? 16.928 16.204 10.285 1.00 96.81 325 VAL A O 1
ATOM 2145 N N . PRO A 1 326 ? 18.527 15.866 8.739 1.00 93.88 326 PRO A N 1
ATOM 2146 C CA . PRO A 1 326 ? 19.604 15.718 9.714 1.00 93.88 326 PRO A CA 1
ATOM 2147 C C . PRO A 1 326 ? 19.697 16.936 10.643 1.00 93.88 326 PRO A C 1
ATOM 2149 O O . PRO A 1 326 ? 19.862 18.064 10.190 1.00 93.88 326 PRO A O 1
ATOM 2152 N N . GLY A 1 327 ? 19.580 16.699 11.951 1.00 95.31 327 GLY A N 1
ATOM 2153 C CA . GLY A 1 327 ? 19.594 17.741 12.985 1.00 95.31 327 GLY A CA 1
ATOM 2154 C C . GLY A 1 327 ? 18.217 18.265 13.414 1.00 95.31 327 GLY A C 1
ATOM 2155 O O . GLY A 1 327 ? 18.108 18.741 14.539 1.00 95.31 327 GLY A O 1
ATOM 2156 N N . MET A 1 328 ? 17.166 18.120 12.594 1.00 93.81 328 MET A N 1
ATOM 2157 C CA . MET A 1 328 ? 15.796 18.549 12.947 1.00 93.81 328 MET A CA 1
ATOM 2158 C C . MET A 1 328 ? 14.811 17.389 13.151 1.00 93.81 328 MET A C 1
ATOM 2160 O O . MET A 1 328 ? 13.769 17.567 13.776 1.00 93.81 328 MET A O 1
ATOM 2164 N N . GLY A 1 329 ? 15.148 16.181 12.692 1.00 95.50 329 GLY A N 1
ATOM 2165 C CA . GLY A 1 329 ? 14.296 15.001 12.845 1.00 95.50 329 GLY A CA 1
ATOM 2166 C C . GLY A 1 329 ? 13.235 14.913 11.749 1.00 95.50 329 GLY A C 1
ATOM 2167 O O . GLY A 1 329 ? 13.509 15.259 10.602 1.00 95.50 329 GLY A O 1
ATOM 2168 N N . GLN A 1 330 ? 12.045 14.399 12.075 1.00 96.38 330 GLN A N 1
ATOM 2169 C CA . GLN A 1 330 ? 10.944 14.286 11.113 1.00 96.38 330 GLN A CA 1
ATOM 2170 C C . GLN A 1 330 ? 10.119 15.575 11.061 1.00 96.38 330 GLN A C 1
ATOM 2172 O O . GLN A 1 330 ? 9.496 15.957 12.050 1.00 96.38 330 GLN A O 1
ATOM 2177 N N . VAL A 1 331 ? 10.072 16.190 9.883 1.00 97.50 331 VAL A N 1
ATOM 2178 C CA . VAL A 1 331 ? 9.270 17.368 9.555 1.00 97.50 331 VAL A CA 1
ATOM 2179 C C . VAL A 1 331 ? 8.109 16.924 8.652 1.00 97.50 331 VAL A C 1
ATOM 2181 O O . VAL A 1 331 ? 8.359 16.438 7.544 1.00 97.50 331 VAL A O 1
ATOM 2184 N N . PRO A 1 332 ? 6.844 17.013 9.101 1.00 97.25 332 PRO A N 1
ATOM 2185 C CA . PRO A 1 332 ? 5.689 16.786 8.241 1.00 97.25 332 PRO A CA 1
ATOM 2186 C C . PRO A 1 332 ? 5.448 18.008 7.344 1.00 97.25 332 PRO A C 1
ATOM 2188 O O . PRO A 1 332 ? 5.502 19.140 7.815 1.00 97.25 332 PRO A O 1
ATOM 2191 N N . VAL A 1 333 ? 5.141 17.770 6.071 1.00 97.75 333 VAL A N 1
ATOM 2192 C CA . VAL A 1 333 ? 4.851 18.801 5.062 1.00 97.75 333 VAL A CA 1
ATOM 2193 C C . VAL A 1 333 ? 3.549 18.427 4.359 1.00 97.75 333 VAL A C 1
ATOM 2195 O O . VAL A 1 333 ? 3.468 17.332 3.794 1.00 97.75 333 VAL A O 1
ATOM 2198 N N . ALA A 1 334 ? 2.517 19.274 4.410 1.00 97.44 334 ALA A N 1
ATOM 2199 C CA . ALA A 1 334 ? 1.305 19.073 3.612 1.00 97.44 334 ALA A CA 1
ATOM 2200 C C . ALA A 1 334 ? 1.443 19.673 2.205 1.00 97.44 334 ALA A C 1
ATOM 2202 O O . ALA A 1 334 ? 2.288 20.530 1.953 1.00 97.44 334 ALA A O 1
ATOM 2203 N N . SER A 1 335 ? 0.622 19.208 1.263 1.00 96.31 335 SER A N 1
ATOM 2204 C CA . SER A 1 335 ? 0.648 19.702 -0.117 1.00 96.31 335 SER A CA 1
ATOM 2205 C C . SER A 1 335 ? 0.306 21.194 -0.156 1.00 96.31 335 SER A C 1
ATOM 2207 O O . SER A 1 335 ? -0.750 21.605 0.320 1.00 96.31 335 SER A O 1
ATOM 2209 N N . GLY A 1 336 ? 1.197 22.001 -0.730 1.00 96.12 336 GLY A N 1
ATOM 2210 C CA . GLY A 1 336 ? 1.122 23.464 -0.736 1.00 96.12 336 GLY A CA 1
ATOM 2211 C C . GLY A 1 336 ? 1.705 24.155 0.505 1.00 96.12 336 GLY A C 1
ATOM 2212 O O . GLY A 1 336 ? 1.852 25.375 0.484 1.00 96.12 336 GLY A O 1
ATOM 2213 N N . GLU A 1 337 ? 2.084 23.424 1.558 1.00 97.12 337 GLU A N 1
ATOM 2214 C CA . GLU A 1 337 ? 2.830 23.986 2.691 1.00 97.12 337 GLU A CA 1
ATOM 2215 C C . GLU A 1 337 ? 4.337 23.991 2.408 1.00 97.12 337 GLU A C 1
ATOM 2217 O O . GLU A 1 337 ? 4.878 23.085 1.768 1.00 97.12 337 GLU A O 1
ATOM 2222 N N . ALA A 1 338 ? 5.018 25.023 2.907 1.00 96.00 338 ALA A N 1
ATOM 2223 C CA . ALA A 1 338 ? 6.468 25.151 2.858 1.00 96.00 338 ALA A CA 1
ATOM 2224 C C . ALA A 1 338 ? 7.080 24.758 4.210 1.00 96.00 338 ALA A C 1
ATOM 2226 O O . ALA A 1 338 ? 6.657 25.258 5.253 1.00 96.00 338 ALA A O 1
ATOM 2227 N N . ALA A 1 339 ? 8.092 23.896 4.184 1.00 96.81 339 ALA A N 1
ATOM 2228 C CA . ALA A 1 339 ? 8.863 23.495 5.352 1.00 96.81 339 ALA A CA 1
ATOM 2229 C C . ALA A 1 339 ? 10.280 24.074 5.292 1.00 96.81 339 ALA A C 1
ATOM 2231 O O . ALA A 1 339 ? 10.958 23.966 4.272 1.00 96.81 339 ALA A O 1
ATOM 2232 N N . ASP A 1 340 ? 10.728 24.663 6.399 1.00 96.38 340 ASP A N 1
ATOM 2233 C CA . ASP A 1 340 ? 12.097 25.154 6.560 1.00 96.38 340 ASP A CA 1
ATOM 2234 C C . ASP A 1 340 ? 13.054 23.963 6.759 1.00 96.38 340 ASP A C 1
ATOM 2236 O O . ASP A 1 340 ? 12.853 23.139 7.655 1.00 96.38 340 ASP A O 1
ATOM 2240 N N . LEU A 1 341 ? 14.084 23.853 5.914 1.00 95.62 341 LEU A N 1
ATOM 2241 C CA . LEU A 1 341 ? 15.194 22.895 6.035 1.00 95.62 341 LEU A CA 1
ATOM 2242 C C . LEU A 1 341 ? 16.418 23.490 6.766 1.00 95.62 341 LEU A C 1
ATOM 2244 O O . LEU A 1 341 ? 17.467 22.841 6.875 1.00 95.62 341 LEU A O 1
ATOM 2248 N N . GLY A 1 342 ? 16.282 24.705 7.292 1.00 94.00 342 GLY A N 1
ATOM 2249 C CA . GLY A 1 342 ? 17.316 25.494 7.945 1.00 94.00 342 GLY A CA 1
ATOM 2250 C C . GLY A 1 342 ? 18.044 26.425 6.976 1.00 94.00 342 GLY A C 1
ATOM 2251 O O . GLY A 1 342 ? 18.100 26.190 5.769 1.00 94.00 342 GLY A O 1
ATOM 2252 N N . ASP A 1 343 ? 18.655 27.474 7.531 1.00 92.81 343 ASP A N 1
ATOM 2253 C CA . ASP A 1 343 ? 19.408 28.512 6.806 1.00 92.81 343 ASP A CA 1
ATOM 2254 C C . ASP A 1 343 ? 18.598 29.257 5.719 1.00 92.81 343 ASP A C 1
ATOM 2256 O O . ASP A 1 343 ? 19.168 29.816 4.787 1.00 92.81 343 ASP A O 1
ATOM 2260 N N . GLY A 1 344 ? 17.265 29.296 5.849 1.00 93.88 344 GLY A N 1
ATOM 2261 C CA . GLY A 1 344 ? 16.365 29.970 4.902 1.00 93.88 344 GLY A CA 1
ATOM 2262 C C . GLY A 1 344 ? 16.008 29.146 3.659 1.00 93.88 344 GLY A C 1
ATOM 2263 O O . GLY A 1 344 ? 15.347 29.663 2.762 1.00 93.88 344 GLY A O 1
ATOM 2264 N N . CYS A 1 345 ? 16.416 27.875 3.606 1.00 96.38 345 CYS A N 1
ATOM 2265 C CA . CYS A 1 345 ? 16.015 26.934 2.566 1.00 96.38 345 CYS A CA 1
ATOM 2266 C C . CYS A 1 345 ? 14.594 26.418 2.840 1.00 96.38 345 CYS A C 1
ATOM 2268 O O . CYS A 1 345 ? 14.396 25.529 3.667 1.00 96.38 345 CYS A O 1
ATOM 2270 N N . MET A 1 346 ? 13.607 26.965 2.132 1.00 96.44 346 MET A N 1
ATOM 2271 C CA . MET A 1 346 ? 12.210 26.541 2.201 1.00 96.44 346 MET A CA 1
ATOM 2272 C C . MET A 1 346 ? 11.920 25.511 1.108 1.00 96.44 346 MET A C 1
ATOM 2274 O O . MET A 1 346 ? 12.282 25.694 -0.054 1.00 96.44 346 MET A O 1
ATOM 2278 N N . VAL A 1 347 ? 11.232 24.428 1.467 1.00 97.00 347 VAL A N 1
ATOM 2279 C CA . VAL A 1 347 ? 10.824 23.378 0.528 1.00 97.00 347 VAL A CA 1
ATOM 2280 C C . VAL A 1 347 ? 9.318 23.180 0.591 1.00 97.00 347 VAL A C 1
ATOM 2282 O O . VAL A 1 347 ? 8.768 22.806 1.626 1.00 97.00 347 VAL A O 1
ATOM 2285 N N . THR A 1 348 ? 8.651 23.418 -0.535 1.00 97.44 348 THR A N 1
ATOM 2286 C CA . THR A 1 348 ? 7.202 23.278 -0.689 1.00 97.44 348 THR A CA 1
ATOM 2287 C C . THR A 1 348 ? 6.872 21.970 -1.391 1.00 97.44 348 THR A C 1
ATOM 2289 O O . THR A 1 348 ? 7.395 21.682 -2.470 1.00 97.44 348 THR A O 1
ATOM 2292 N N . LEU A 1 349 ? 5.973 21.182 -0.803 1.00 97.12 349 LEU A N 1
ATOM 2293 C CA . LEU A 1 349 ? 5.425 19.985 -1.441 1.00 97.12 349 LEU A CA 1
ATOM 2294 C C . LEU A 1 349 ? 4.425 20.410 -2.526 1.00 97.12 349 LEU A C 1
ATOM 2296 O O . LEU A 1 349 ? 3.352 20.919 -2.209 1.00 97.12 349 LEU A O 1
ATOM 2300 N N . THR A 1 350 ? 4.767 20.226 -3.803 1.00 96.94 350 THR A N 1
ATOM 2301 C CA . THR A 1 350 ? 3.917 20.650 -4.933 1.00 96.94 350 THR A CA 1
ATOM 2302 C C . THR A 1 350 ? 2.880 19.609 -5.337 1.00 96.94 350 THR A C 1
ATOM 2304 O O . THR A 1 350 ? 1.860 19.972 -5.918 1.00 96.94 350 THR A O 1
ATOM 2307 N N . GLY A 1 351 ? 3.110 18.335 -5.016 1.00 95.44 351 GLY A N 1
ATOM 2308 C CA . GLY A 1 351 ? 2.166 17.260 -5.296 1.00 95.44 351 GLY A CA 1
ATOM 2309 C C . GLY A 1 351 ? 2.631 15.900 -4.781 1.00 95.44 351 GLY A C 1
ATOM 2310 O O . GLY A 1 351 ? 3.810 15.690 -4.486 1.00 95.44 351 GLY A O 1
ATOM 2311 N N . ILE A 1 352 ? 1.679 14.974 -4.684 1.00 96.75 352 ILE A N 1
ATOM 2312 C CA . ILE A 1 352 ? 1.910 13.553 -4.418 1.00 96.75 352 ILE A CA 1
ATOM 2313 C C . ILE A 1 352 ? 1.219 12.767 -5.533 1.00 96.75 352 ILE A C 1
ATOM 2315 O O . ILE A 1 352 ? 0.016 12.918 -5.732 1.00 96.75 352 ILE A O 1
ATOM 2319 N N . ASP A 1 353 ? 1.972 11.910 -6.214 1.00 94.31 353 ASP A N 1
ATOM 2320 C CA . ASP A 1 353 ? 1.459 10.924 -7.162 1.00 94.31 353 ASP A CA 1
ATOM 2321 C C . ASP A 1 353 ? 1.816 9.527 -6.631 1.00 94.31 353 ASP A C 1
ATOM 2323 O O . ASP A 1 353 ? 2.989 9.165 -6.503 1.00 94.31 353 ASP A O 1
ATOM 2327 N N . GLY A 1 354 ? 0.800 8.780 -6.189 1.00 91.75 354 GLY A N 1
ATOM 2328 C CA . GLY A 1 354 ? 0.962 7.460 -5.577 1.00 91.75 354 GLY A CA 1
ATOM 2329 C C . GLY A 1 354 ? 1.936 7.441 -4.389 1.00 91.75 354 GLY A C 1
ATOM 2330 O O . GLY A 1 354 ? 1.626 7.908 -3.292 1.00 91.75 354 GLY A O 1
ATOM 2331 N N . THR A 1 355 ? 3.112 6.845 -4.602 1.00 92.44 355 THR A N 1
ATOM 2332 C CA . THR A 1 355 ? 4.190 6.677 -3.607 1.00 92.44 355 THR A CA 1
ATOM 2333 C C . THR A 1 355 ? 5.338 7.672 -3.779 1.00 92.44 355 THR A C 1
ATOM 2335 O O . THR A 1 355 ? 6.444 7.429 -3.284 1.00 92.44 355 THR A O 1
ATOM 2338 N N . THR A 1 356 ? 5.100 8.765 -4.500 1.00 95.56 356 THR A N 1
ATOM 2339 C CA . THR A 1 356 ? 6.141 9.668 -4.981 1.00 95.56 356 THR A CA 1
ATOM 2340 C C . THR A 1 356 ? 5.699 11.123 -4.822 1.00 95.56 356 THR A C 1
ATOM 2342 O O . THR A 1 356 ? 4.544 11.468 -5.048 1.00 95.56 356 THR A O 1
ATOM 2345 N N . ALA A 1 357 ? 6.612 11.982 -4.378 1.00 97.12 357 ALA A N 1
ATOM 2346 C CA . ALA A 1 357 ? 6.345 13.368 -4.015 1.00 97.12 357 ALA A CA 1
ATOM 2347 C C . ALA A 1 357 ? 7.221 14.325 -4.827 1.00 97.12 357 ALA A C 1
ATOM 2349 O O . ALA A 1 357 ? 8.425 14.098 -4.963 1.00 97.12 357 ALA A O 1
ATOM 2350 N N . THR A 1 358 ? 6.634 15.402 -5.344 1.00 96.69 358 THR A N 1
ATOM 2351 C CA . THR A 1 358 ? 7.365 16.467 -6.042 1.00 96.69 358 THR A CA 1
ATOM 2352 C C . THR A 1 358 ? 7.530 17.677 -5.138 1.00 96.69 358 THR A C 1
ATOM 2354 O O . THR A 1 358 ? 6.608 18.068 -4.421 1.00 96.69 358 THR A O 1
ATOM 2357 N N . PHE A 1 359 ? 8.704 18.297 -5.194 1.00 96.81 359 PHE A N 1
ATOM 2358 C CA . PHE A 1 359 ? 9.053 19.437 -4.357 1.00 96.81 359 PHE A CA 1
ATOM 2359 C C . PHE A 1 359 ? 9.507 20.624 -5.210 1.00 96.81 359 PHE A C 1
ATOM 2361 O O . PHE A 1 359 ? 10.103 20.447 -6.273 1.00 96.81 359 PHE A O 1
ATOM 2368 N N . SER A 1 360 ? 9.235 21.831 -4.724 1.00 95.31 360 SER A N 1
ATOM 2369 C CA . SER A 1 360 ? 9.822 23.080 -5.214 1.00 95.31 360 SER A CA 1
ATOM 2370 C C . SER A 1 360 ? 10.650 23.690 -4.096 1.00 95.31 360 SER A C 1
ATOM 2372 O O . SER A 1 360 ? 10.186 23.722 -2.954 1.00 95.31 360 SER A O 1
ATOM 2374 N N . THR A 1 361 ? 11.846 24.189 -4.403 1.00 95.25 361 THR A N 1
ATOM 2375 C CA . THR A 1 361 ? 12.638 24.950 -3.434 1.00 95.25 361 THR A CA 1
ATOM 2376 C C . THR A 1 361 ? 12.460 26.452 -3.592 1.00 95.25 361 THR A C 1
ATOM 2378 O O . THR A 1 361 ? 12.199 26.962 -4.681 1.00 95.25 361 THR A O 1
ATOM 2381 N N . GLU A 1 362 ? 12.637 27.167 -2.486 1.00 93.88 362 GLU A N 1
ATOM 2382 C CA . GLU A 1 362 ? 12.821 28.611 -2.457 1.00 93.88 362 GLU A CA 1
ATOM 2383 C C . GLU A 1 362 ? 13.907 28.938 -1.419 1.00 93.88 362 GLU A C 1
ATOM 2385 O O . GLU A 1 362 ? 13.942 28.361 -0.334 1.00 93.88 362 GLU A O 1
ATOM 2390 N N . GLY A 1 363 ? 14.866 29.803 -1.758 1.00 89.94 363 GLY A N 1
ATOM 2391 C CA . GLY A 1 363 ? 15.974 30.159 -0.855 1.00 89.94 363 GLY A CA 1
ATOM 2392 C C . GLY A 1 363 ? 17.063 29.089 -0.656 1.00 89.94 363 GLY A C 1
ATOM 2393 O O . GLY A 1 363 ? 18.098 29.392 -0.075 1.00 89.94 363 GLY A O 1
ATOM 2394 N N . CYS A 1 364 ? 16.915 27.873 -1.191 1.00 90.31 364 CYS A N 1
ATOM 2395 C CA . CYS A 1 364 ? 17.895 26.782 -1.045 1.00 90.31 364 CYS A CA 1
ATOM 2396 C C . CYS A 1 364 ? 19.182 26.929 -1.894 1.00 90.31 364 CYS A C 1
ATOM 2398 O O . CYS A 1 364 ? 19.907 25.957 -2.086 1.00 90.31 364 CYS A O 1
ATOM 2400 N N . GLY A 1 365 ? 19.485 28.109 -2.440 1.00 82.19 365 GLY A N 1
ATOM 2401 C CA . GLY A 1 365 ? 20.692 28.345 -3.239 1.00 82.19 365 GLY A CA 1
ATOM 2402 C C . GLY A 1 365 ? 21.869 28.811 -2.380 1.00 82.19 365 GLY A C 1
ATOM 2403 O O . GLY A 1 365 ? 21.788 29.868 -1.764 1.00 82.19 365 GLY A O 1
ATOM 2404 N N . GLY A 1 366 ? 22.988 28.077 -2.399 1.00 60.62 366 GLY A N 1
ATOM 2405 C CA . GLY A 1 366 ? 24.218 28.409 -1.654 1.00 60.62 366 GLY A CA 1
ATOM 2406 C C . GLY A 1 366 ? 24.960 29.679 -2.110 1.00 60.62 366 GLY A C 1
ATOM 2407 O O . GLY A 1 366 ? 26.008 30.010 -1.555 1.00 60.62 366 GLY A O 1
ATOM 2408 N N . ASP A 1 367 ? 24.429 30.417 -3.090 1.00 54.03 367 ASP A N 1
ATOM 2409 C CA . ASP A 1 367 ? 24.894 31.755 -3.466 1.00 54.03 367 ASP A CA 1
ATOM 2410 C C . ASP A 1 367 ? 24.469 32.787 -2.410 1.00 54.03 367 ASP A C 1
ATOM 2412 O O . ASP A 1 367 ? 23.580 33.618 -2.610 1.00 54.03 367 ASP A O 1
ATOM 2416 N N . ALA A 1 368 ? 25.150 32.742 -1.263 1.00 44.09 368 ALA A N 1
ATOM 2417 C CA . ALA A 1 368 ? 25.072 33.761 -0.230 1.00 44.09 368 ALA A CA 1
ATOM 2418 C C . ALA A 1 368 ? 25.577 35.108 -0.781 1.00 44.09 368 ALA A C 1
ATOM 2420 O O . ALA A 1 368 ? 26.756 35.457 -0.665 1.00 44.09 368 ALA A O 1
ATOM 2421 N N . ALA A 1 369 ? 24.667 35.884 -1.373 1.00 42.88 369 ALA A N 1
ATOM 2422 C CA . ALA A 1 369 ? 24.895 37.284 -1.685 1.00 42.88 369 ALA A CA 1
ATOM 2423 C C . ALA A 1 369 ? 25.285 38.008 -0.387 1.00 42.88 369 ALA A C 1
ATOM 2425 O O . ALA A 1 369 ? 24.487 38.112 0.547 1.00 42.88 369 ALA A O 1
ATOM 2426 N N . ALA A 1 370 ? 26.540 38.456 -0.313 1.00 32.69 370 ALA A N 1
ATOM 2427 C CA . ALA A 1 370 ? 27.097 39.049 0.895 1.00 32.69 370 ALA A CA 1
ATOM 2428 C C . ALA A 1 370 ? 26.238 40.235 1.381 1.00 32.69 370 ALA A C 1
ATOM 2430 O O . ALA A 1 370 ? 25.786 41.032 0.551 1.00 32.69 370 ALA A O 1
ATOM 2431 N N . PRO A 1 371 ? 26.030 40.396 2.702 1.00 41.88 371 PRO A N 1
ATOM 2432 C CA . PRO A 1 371 ? 25.239 41.498 3.229 1.00 41.88 371 PRO A CA 1
ATOM 2433 C C . PRO A 1 371 ? 25.907 42.831 2.877 1.00 41.88 371 PRO A C 1
ATOM 2435 O O . PRO A 1 371 ? 27.010 43.134 3.333 1.00 41.88 371 PRO A O 1
ATOM 2438 N N . ALA A 1 372 ? 25.231 43.629 2.051 1.00 34.41 372 ALA A N 1
ATOM 2439 C CA . ALA A 1 372 ? 25.654 44.986 1.747 1.00 34.41 372 ALA A CA 1
ATOM 2440 C C . ALA A 1 372 ? 25.365 45.886 2.955 1.00 34.41 372 ALA A C 1
ATOM 2442 O O . ALA A 1 372 ? 24.211 46.201 3.250 1.00 34.41 372 ALA A O 1
ATOM 2443 N N . ASP A 1 373 ? 26.428 46.277 3.654 1.00 35.94 373 ASP A N 1
ATOM 2444 C CA . ASP A 1 373 ? 26.365 47.193 4.791 1.00 35.94 373 ASP A CA 1
ATOM 2445 C C . ASP A 1 373 ? 25.847 48.584 4.377 1.00 35.94 373 ASP A C 1
ATOM 2447 O O . ASP A 1 373 ? 26.043 49.046 3.247 1.00 35.94 373 ASP A O 1
ATOM 2451 N N . ALA A 1 374 ? 25.162 49.266 5.292 1.00 43.72 374 ALA A N 1
ATOM 2452 C CA . ALA A 1 374 ? 24.395 50.468 4.969 1.00 43.72 374 ALA A CA 1
ATOM 2453 C C . ALA A 1 374 ? 25.222 51.765 5.052 1.00 43.72 374 ALA A C 1
ATOM 2455 O O . ALA A 1 374 ? 25.823 52.029 6.090 1.00 43.72 374 ALA A O 1
ATOM 2456 N N . ALA A 1 375 ? 25.139 52.629 4.024 1.00 35.66 375 ALA A N 1
ATOM 2457 C CA . ALA A 1 375 ? 24.954 54.093 4.154 1.00 35.66 375 ALA A CA 1
ATOM 2458 C C . ALA A 1 375 ? 25.112 54.858 2.819 1.00 35.66 375 ALA A C 1
ATOM 2460 O O . ALA A 1 375 ? 26.217 54.929 2.290 1.00 35.66 375 ALA A O 1
ATOM 2461 N N . ALA A 1 376 ? 24.044 55.527 2.352 1.00 31.12 376 ALA A N 1
ATOM 2462 C CA . ALA A 1 376 ? 24.051 56.928 1.872 1.00 31.12 376 ALA A CA 1
ATOM 2463 C C . ALA A 1 376 ? 22.703 57.331 1.229 1.00 31.12 376 ALA A C 1
ATOM 2465 O O . ALA A 1 376 ? 22.287 56.774 0.219 1.00 31.12 376 ALA A O 1
ATOM 2466 N N . ALA A 1 377 ? 22.070 58.375 1.768 1.00 37.34 377 ALA A N 1
ATOM 2467 C CA . ALA A 1 377 ? 21.221 59.299 1.000 1.00 37.34 377 ALA A CA 1
ATOM 2468 C C . ALA A 1 377 ? 22.116 60.466 0.489 1.00 37.34 377 ALA A C 1
ATOM 2470 O O . ALA A 1 377 ? 23.235 60.575 1.004 1.00 37.34 377 ALA A O 1
ATOM 2471 N N . PRO A 1 378 ? 21.688 61.380 -0.420 1.00 51.66 378 PRO A N 1
ATOM 2472 C CA . PRO A 1 378 ? 20.323 61.624 -0.927 1.00 51.66 378 PRO A CA 1
ATOM 2473 C C . PRO A 1 378 ? 20.224 61.882 -2.460 1.00 51.66 378 PRO A C 1
ATOM 2475 O O . PRO A 1 378 ? 21.237 61.863 -3.152 1.00 51.66 378 PRO A O 1
ATOM 2478 N N . ALA A 1 379 ? 19.016 62.208 -2.961 1.00 32.75 379 ALA A N 1
ATOM 2479 C CA . ALA A 1 379 ? 18.695 63.398 -3.795 1.00 32.75 379 ALA A CA 1
ATOM 2480 C C . ALA A 1 379 ? 17.529 63.187 -4.794 1.00 32.75 379 ALA A C 1
ATOM 2482 O O . ALA A 1 379 ? 17.369 62.119 -5.378 1.00 32.75 379 ALA A O 1
ATOM 2483 N N . ASP A 1 380 ? 16.752 64.254 -5.012 1.00 40.91 380 ASP A N 1
ATOM 2484 C CA . ASP A 1 380 ? 15.706 64.398 -6.036 1.00 40.91 380 ASP A CA 1
ATOM 2485 C C . ASP A 1 380 ? 16.165 64.116 -7.479 1.00 40.91 380 ASP A C 1
ATOM 2487 O O . ASP A 1 380 ? 17.161 64.676 -7.938 1.00 40.91 380 ASP A O 1
ATOM 2491 N N . ALA A 1 381 ? 15.321 63.415 -8.246 1.00 34.81 381 ALA A N 1
ATOM 2492 C CA . ALA A 1 381 ? 15.122 63.677 -9.676 1.00 34.81 381 ALA A CA 1
ATOM 2493 C C . ALA A 1 381 ? 13.765 63.125 -10.157 1.00 34.81 381 ALA A C 1
ATOM 2495 O O . ALA A 1 381 ? 13.512 61.923 -10.102 1.00 34.81 381 ALA A O 1
ATOM 2496 N N . ALA A 1 382 ? 12.896 63.998 -10.671 1.00 45.72 382 ALA A N 1
ATOM 2497 C CA . ALA A 1 382 ? 11.636 63.599 -11.295 1.00 45.72 382 ALA A CA 1
ATOM 2498 C C . ALA A 1 382 ? 11.839 63.127 -12.749 1.00 45.72 382 ALA A C 1
ATOM 2500 O O . ALA A 1 382 ? 12.526 63.792 -13.525 1.00 45.72 382 ALA A O 1
ATOM 2501 N N . ALA A 1 383 ? 11.160 62.047 -13.149 1.00 34.38 383 ALA A N 1
ATOM 2502 C CA . ALA A 1 383 ? 10.952 61.676 -14.552 1.00 34.38 383 ALA A CA 1
ATOM 2503 C C . ALA A 1 383 ? 9.594 60.967 -14.742 1.00 34.38 383 ALA A C 1
ATOM 2505 O O . ALA A 1 383 ? 9.087 60.311 -13.836 1.00 34.38 383 ALA A O 1
ATOM 2506 N N . ALA A 1 384 ? 8.983 61.168 -15.912 1.00 35.66 384 ALA A N 1
ATOM 2507 C CA . ALA A 1 384 ? 7.576 60.871 -16.207 1.00 35.66 384 ALA A CA 1
ATOM 2508 C C . ALA A 1 384 ? 7.292 59.385 -16.559 1.00 35.66 384 ALA A C 1
ATOM 2510 O O . ALA A 1 384 ? 8.210 58.668 -16.959 1.00 35.66 384 ALA A O 1
ATOM 2511 N N . PRO A 1 385 ? 6.028 58.914 -16.463 1.00 45.91 385 PRO A N 1
ATOM 2512 C CA . PRO A 1 385 ? 5.670 57.522 -16.747 1.00 45.91 385 PRO A CA 1
ATOM 2513 C C . PRO A 1 385 ? 5.696 57.186 -18.248 1.00 45.91 385 PRO A C 1
ATOM 2515 O O . PRO A 1 385 ? 5.177 57.937 -19.076 1.00 45.91 385 PRO A O 1
ATOM 2518 N N . ALA A 1 386 ? 6.239 56.013 -18.587 1.00 37.44 386 ALA A N 1
ATOM 2519 C CA . ALA A 1 386 ? 6.192 55.432 -19.930 1.00 37.44 386 ALA A CA 1
ATOM 2520 C C . ALA A 1 386 ? 5.025 54.433 -20.071 1.00 37.44 386 ALA A C 1
ATOM 2522 O O . ALA A 1 386 ? 4.630 53.777 -19.109 1.00 37.44 386 ALA A O 1
ATOM 2523 N N . ALA A 1 387 ? 4.448 54.359 -21.272 1.00 37.00 387 ALA A N 1
ATOM 2524 C CA . ALA A 1 387 ? 3.140 53.753 -21.522 1.00 37.00 387 ALA A CA 1
ATOM 2525 C C . ALA A 1 387 ? 3.097 52.214 -21.447 1.00 37.00 387 ALA A C 1
ATOM 2527 O O . ALA A 1 387 ? 4.035 51.523 -21.844 1.00 37.00 387 ALA A O 1
ATOM 2528 N N . ALA A 1 388 ? 1.937 51.689 -21.041 1.00 44.34 388 ALA A N 1
ATOM 2529 C CA . ALA A 1 388 ? 1.592 50.277 -21.180 1.00 44.34 388 ALA A CA 1
ATOM 2530 C C . ALA A 1 388 ? 1.334 49.902 -22.659 1.00 44.34 388 ALA A C 1
ATOM 2532 O O . ALA A 1 388 ? 0.676 50.671 -23.369 1.00 44.34 388 ALA A O 1
ATOM 2533 N N . PRO A 1 389 ? 1.787 48.727 -23.137 1.00 43.38 389 PRO A N 1
ATOM 2534 C CA . PRO A 1 389 ? 1.418 48.219 -24.455 1.00 43.38 389 PRO A CA 1
ATOM 2535 C C . PRO A 1 389 ? -0.042 47.735 -24.472 1.00 43.38 389 PRO A C 1
ATOM 2537 O O . PRO A 1 389 ? -0.506 47.057 -23.556 1.00 43.38 389 PRO A O 1
ATOM 2540 N N . ALA A 1 390 ? -0.772 48.099 -25.527 1.00 36.94 390 ALA A N 1
ATOM 2541 C CA . ALA A 1 390 ? -2.202 47.836 -25.663 1.00 36.94 390 ALA A CA 1
ATOM 2542 C C . ALA A 1 390 ? -2.523 46.389 -26.081 1.00 36.94 390 ALA A C 1
ATOM 2544 O O . ALA A 1 390 ? -1.792 45.770 -26.854 1.00 36.94 390 ALA A O 1
ATOM 2545 N N . ALA A 1 391 ? -3.677 45.889 -25.632 1.00 42.97 391 ALA A N 1
ATOM 2546 C CA . ALA A 1 391 ? -4.240 44.623 -26.091 1.00 42.97 391 ALA A CA 1
ATOM 2547 C C . ALA A 1 391 ? -4.747 44.726 -27.550 1.00 42.97 391 ALA A C 1
ATOM 2549 O O . ALA A 1 391 ? -5.435 45.698 -27.882 1.00 42.97 391 ALA A O 1
ATOM 2550 N N . PRO A 1 392 ? -4.471 43.739 -28.425 1.00 50.22 392 PRO A N 1
ATOM 2551 C CA . PRO A 1 392 ? -5.070 43.675 -29.754 1.00 50.22 392 PRO A CA 1
ATOM 2552 C C . PRO A 1 392 ? -6.535 43.215 -29.687 1.00 50.22 392 PRO A C 1
ATOM 2554 O O . PRO A 1 392 ? -6.890 42.294 -28.953 1.00 50.22 392 PRO A O 1
ATOM 2557 N N . ALA A 1 393 ? -7.388 43.880 -30.467 1.00 37.09 393 ALA A N 1
ATOM 2558 C CA . ALA A 1 393 ? -8.835 43.685 -30.466 1.00 37.09 393 ALA A CA 1
ATOM 2559 C C . ALA A 1 393 ? -9.303 42.474 -31.297 1.00 37.09 393 ALA A C 1
ATOM 2561 O O . ALA A 1 393 ? -8.603 41.981 -32.182 1.00 37.09 393 ALA A O 1
ATOM 2562 N N . ALA A 1 394 ? -10.536 42.039 -31.029 1.00 38.19 394 ALA A N 1
ATOM 2563 C CA . ALA A 1 394 ? -11.197 40.943 -31.727 1.00 38.19 394 ALA A CA 1
ATOM 2564 C C . ALA A 1 394 ? -11.437 41.227 -33.223 1.00 38.19 394 ALA A C 1
ATOM 2566 O O . ALA A 1 394 ? -11.853 42.322 -33.604 1.00 38.19 394 ALA A O 1
ATOM 2567 N N . ALA A 1 395 ? -11.290 40.189 -34.048 1.00 39.25 395 ALA A N 1
ATOM 2568 C CA . ALA A 1 395 ? -11.793 40.147 -35.417 1.00 39.25 395 ALA A CA 1
ATOM 2569 C C . ALA A 1 395 ? -12.795 38.991 -35.542 1.00 39.25 395 ALA A C 1
ATOM 2571 O O . ALA A 1 395 ? -12.432 37.825 -35.399 1.00 39.25 395 ALA A O 1
ATOM 2572 N N . ALA A 1 396 ? -14.063 39.316 -35.791 1.00 40.81 396 ALA A N 1
ATOM 2573 C CA . ALA A 1 396 ? -15.107 38.322 -35.999 1.00 40.81 396 ALA A CA 1
ATOM 2574 C C . ALA A 1 396 ? -15.044 37.752 -37.427 1.00 40.81 396 ALA A C 1
ATOM 2576 O O . ALA A 1 396 ? -15.023 38.507 -38.399 1.00 40.81 396 ALA A O 1
ATOM 2577 N N . GLN A 1 397 ? -15.095 36.426 -37.553 1.00 41.22 397 GLN A N 1
ATOM 2578 C CA . GLN A 1 397 ? -15.491 35.737 -38.784 1.00 41.22 397 GLN A CA 1
ATOM 2579 C C . GLN A 1 397 ? -16.714 34.866 -38.494 1.00 41.22 397 GLN A C 1
ATOM 2581 O O . GLN A 1 397 ? -16.866 34.342 -37.392 1.00 41.22 397 GLN A O 1
ATOM 2586 N N . ALA A 1 398 ? -17.612 34.768 -39.472 1.00 38.12 398 ALA A N 1
ATOM 2587 C CA . ALA A 1 398 ? -18.940 34.195 -39.308 1.00 38.12 398 ALA A CA 1
ATOM 2588 C C . ALA A 1 398 ? -19.190 33.033 -40.280 1.00 38.12 398 ALA A C 1
ATOM 2590 O O . ALA A 1 398 ? -18.729 33.081 -41.419 1.00 38.12 398 ALA A O 1
ATOM 2591 N N . ALA A 1 399 ? -20.047 32.102 -39.836 1.00 36.91 399 ALA A N 1
ATOM 2592 C CA . ALA A 1 399 ? -20.687 31.027 -40.609 1.00 36.91 399 ALA A CA 1
ATOM 2593 C C . ALA A 1 399 ? -19.765 29.867 -41.082 1.00 36.91 399 ALA A C 1
ATOM 2595 O O . ALA A 1 399 ? -18.561 30.065 -41.224 1.00 36.91 399 ALA A O 1
ATOM 2596 N N . PRO A 1 400 ? -20.311 28.654 -41.348 1.00 45.38 400 PRO A N 1
ATOM 2597 C CA . PRO A 1 400 ? -21.734 28.285 -41.402 1.00 45.38 400 PRO A CA 1
ATOM 2598 C C . PRO A 1 400 ? -22.203 27.268 -40.341 1.00 45.38 400 PRO A C 1
ATOM 2600 O O . PRO A 1 400 ? -21.416 26.597 -39.681 1.00 45.38 400 PRO A O 1
ATOM 2603 N N . ALA A 1 401 ? -23.527 27.155 -40.203 1.00 41.47 401 ALA A N 1
ATOM 2604 C CA . ALA A 1 401 ? -24.190 26.212 -39.304 1.00 41.47 401 ALA A CA 1
ATOM 2605 C C . ALA A 1 401 ? -24.253 24.782 -39.890 1.00 41.47 401 ALA A C 1
ATOM 2607 O O . ALA A 1 401 ? -24.482 24.640 -41.096 1.00 41.47 401 ALA A O 1
ATOM 2608 N N . PRO A 1 402 ? -24.126 23.724 -39.066 1.00 48.91 402 PRO A N 1
ATOM 2609 C CA . PRO A 1 402 ? -24.425 22.358 -39.484 1.00 48.91 402 PRO A CA 1
ATOM 2610 C C . PRO A 1 402 ? -25.939 22.161 -39.666 1.00 48.91 402 PRO A C 1
ATOM 2612 O O . PRO A 1 402 ? -26.749 22.673 -38.892 1.00 48.91 402 PRO A O 1
ATOM 2615 N N . ALA A 1 403 ? -26.324 21.413 -40.700 1.00 44.00 403 ALA A N 1
ATOM 2616 C CA . ALA A 1 403 ? -27.724 21.128 -41.006 1.00 44.00 403 ALA A CA 1
ATOM 2617 C C . ALA A 1 403 ? -28.331 20.121 -40.014 1.00 44.00 403 ALA A C 1
ATOM 2619 O O . ALA A 1 403 ? -27.698 19.127 -39.658 1.00 44.00 403 ALA A O 1
ATOM 2620 N N . ALA A 1 404 ? -29.580 20.358 -39.607 1.00 46.25 404 ALA A N 1
ATOM 2621 C CA . ALA A 1 404 ? -30.322 19.443 -38.746 1.00 46.25 404 ALA A CA 1
ATOM 2622 C C . ALA A 1 404 ? -30.738 18.170 -39.518 1.00 46.25 404 ALA A C 1
ATOM 2624 O O . ALA A 1 404 ? -31.281 18.293 -40.621 1.00 46.25 404 ALA A O 1
ATOM 2625 N N . PRO A 1 405 ? -30.538 16.959 -38.964 1.00 49.47 405 PRO A N 1
ATOM 2626 C CA . PRO A 1 405 ? -31.099 15.740 -39.534 1.00 49.47 405 PRO A CA 1
ATOM 2627 C C . PRO A 1 405 ? -32.627 15.718 -39.370 1.00 49.47 405 PRO A C 1
ATOM 2629 O O . PRO A 1 405 ? -33.169 16.155 -38.353 1.00 49.47 405 PRO A O 1
ATOM 2632 N N . ALA A 1 406 ? -33.325 15.210 -40.387 1.00 50.09 406 ALA A N 1
ATOM 2633 C CA . ALA A 1 406 ? -34.782 15.101 -40.389 1.00 50.09 406 ALA A CA 1
ATOM 2634 C C . ALA A 1 406 ? -35.280 14.026 -39.396 1.00 50.09 406 ALA A C 1
ATOM 2636 O O . ALA A 1 406 ? -34.598 13.014 -39.210 1.00 50.09 406 ALA A O 1
ATOM 2637 N N . PRO A 1 407 ? -36.468 14.197 -38.783 1.00 52.03 407 PRO A N 1
ATOM 2638 C CA . PRO A 1 407 ? -37.056 13.175 -37.924 1.00 52.03 407 PRO A CA 1
ATOM 2639 C C . PRO A 1 407 ? -37.488 11.955 -38.750 1.00 52.03 407 PRO A C 1
ATOM 2641 O O . PRO A 1 407 ? -38.199 12.091 -39.746 1.00 52.03 407 PRO A O 1
ATOM 2644 N N . ALA A 1 408 ? -37.071 10.764 -38.319 1.00 46.53 408 ALA A N 1
ATOM 2645 C CA . ALA A 1 408 ? -37.506 9.502 -38.909 1.00 46.53 408 ALA A CA 1
ATOM 2646 C C . ALA A 1 408 ? -38.970 9.190 -38.546 1.00 46.53 408 ALA A C 1
ATOM 2648 O O . ALA A 1 408 ? -39.433 9.501 -37.447 1.00 46.53 408 ALA A O 1
ATOM 2649 N N . GLU A 1 409 ? -39.692 8.560 -39.473 1.00 46.78 409 GLU A N 1
ATOM 2650 C CA . GLU A 1 409 ? -41.098 8.189 -39.302 1.00 46.78 409 GLU A CA 1
ATOM 2651 C C . GLU A 1 409 ? -41.278 7.108 -38.223 1.00 46.78 409 GLU A C 1
ATOM 2653 O O . GLU A 1 409 ? -40.594 6.083 -38.220 1.00 46.78 409 GLU A O 1
ATOM 2658 N N . ALA A 1 410 ? -42.239 7.316 -37.320 1.00 48.16 410 ALA A N 1
ATOM 2659 C CA . ALA A 1 410 ? -42.632 6.312 -36.337 1.00 48.16 410 ALA A CA 1
ATOM 2660 C C . ALA A 1 410 ? -43.558 5.256 -36.981 1.00 48.16 410 ALA A C 1
ATOM 2662 O O . ALA A 1 410 ? -44.550 5.633 -37.614 1.00 48.16 410 ALA A O 1
ATOM 2663 N N . PRO A 1 411 ? -43.300 3.944 -36.812 1.00 53.50 411 PRO A N 1
ATOM 2664 C CA . PRO A 1 411 ? -44.181 2.901 -37.327 1.00 53.50 411 PRO A CA 1
ATOM 2665 C C . PRO A 1 411 ? -45.514 2.851 -36.562 1.00 53.50 411 PRO A C 1
ATOM 2667 O O . PRO A 1 411 ? -45.574 3.052 -35.349 1.00 53.50 411 PRO A O 1
ATOM 2670 N N . ALA A 1 412 ? -46.596 2.565 -37.288 1.00 44.66 412 ALA A N 1
ATOM 2671 C CA . ALA A 1 412 ? -47.957 2.586 -36.760 1.00 44.66 412 ALA A CA 1
ATOM 2672 C C . ALA A 1 412 ? -48.238 1.455 -35.751 1.00 44.66 412 ALA A C 1
ATOM 2674 O O . ALA A 1 412 ? -47.940 0.287 -36.003 1.00 44.66 412 ALA A O 1
ATOM 2675 N N . ALA A 1 413 ? -48.904 1.794 -34.643 1.00 47.00 413 ALA A N 1
ATOM 2676 C CA . ALA A 1 413 ? -49.427 0.819 -33.691 1.00 47.00 413 ALA A CA 1
ATOM 2677 C C . ALA A 1 413 ? -50.725 0.157 -34.216 1.00 47.00 413 ALA A C 1
ATOM 2679 O O . ALA A 1 413 ? -51.598 0.863 -34.732 1.00 47.00 413 ALA A O 1
ATOM 2680 N N . PRO A 1 414 ? -50.902 -1.172 -34.073 1.00 54.41 414 PRO A N 1
ATOM 2681 C CA . PRO A 1 414 ? -52.147 -1.849 -34.425 1.00 54.41 414 PRO A CA 1
ATOM 2682 C C . PRO A 1 414 ? -53.265 -1.579 -33.402 1.00 54.41 414 PRO A C 1
ATOM 2684 O O . PRO A 1 414 ? -53.021 -1.361 -32.216 1.00 54.41 414 PRO A O 1
ATOM 2687 N N . ALA A 1 415 ? -54.513 -1.601 -33.875 1.00 42.38 415 ALA A N 1
ATOM 2688 C CA . ALA A 1 415 ? -55.691 -1.211 -33.101 1.00 42.38 415 ALA A CA 1
ATOM 2689 C C . ALA A 1 415 ? -56.108 -2.234 -32.025 1.00 42.38 415 ALA A C 1
ATOM 2691 O O . ALA A 1 415 ? -56.101 -3.442 -32.259 1.00 42.38 415 ALA A O 1
ATOM 2692 N N . ALA A 1 416 ? -56.581 -1.730 -30.880 1.00 42.66 416 ALA A N 1
ATOM 2693 C CA . ALA A 1 416 ? -57.227 -2.519 -29.831 1.00 42.66 416 ALA A CA 1
ATOM 2694 C C . ALA A 1 416 ? -58.766 -2.535 -29.992 1.00 42.66 416 ALA A C 1
ATOM 2696 O O . ALA A 1 416 ? -59.350 -1.495 -30.314 1.00 42.66 416 ALA A O 1
ATOM 2697 N N . PRO A 1 417 ? -59.454 -3.667 -29.738 1.00 53.81 417 PRO A N 1
ATOM 2698 C CA . PRO A 1 417 ? -60.912 -3.730 -29.749 1.00 53.81 417 PRO A CA 1
ATOM 2699 C C . PRO A 1 417 ? -61.562 -3.333 -28.406 1.00 53.81 417 PRO A C 1
ATOM 2701 O O . PRO A 1 417 ? -61.191 -3.792 -27.332 1.00 53.81 417 PRO A O 1
ATOM 2704 N N . ALA A 1 418 ? -62.581 -2.488 -28.546 1.00 39.16 418 ALA A N 1
ATOM 2705 C CA . ALA A 1 418 ? -63.644 -2.052 -27.635 1.00 39.16 418 ALA A CA 1
ATOM 2706 C C . ALA A 1 418 ? -63.919 -2.762 -26.275 1.00 39.16 418 ALA A C 1
ATOM 2708 O O . ALA A 1 418 ? -64.282 -3.932 -26.223 1.00 39.16 418 ALA A O 1
ATOM 2709 N N . ALA A 1 419 ? -64.016 -1.902 -25.246 1.00 40.41 419 ALA A N 1
ATOM 2710 C CA . ALA A 1 419 ? -65.132 -1.743 -24.288 1.00 40.41 419 ALA A CA 1
ATOM 2711 C C . ALA A 1 419 ? -65.473 -2.815 -23.221 1.00 40.41 419 ALA A C 1
ATOM 2713 O O . ALA A 1 419 ? -65.932 -3.904 -23.546 1.00 40.41 419 ALA A O 1
ATOM 2714 N N . ALA A 1 420 ? -65.524 -2.373 -21.948 1.00 37.66 420 ALA A N 1
ATOM 2715 C CA . ALA A 1 420 ? -66.775 -2.320 -21.161 1.00 37.66 420 ALA A CA 1
ATOM 2716 C C . ALA A 1 420 ? -66.671 -1.477 -19.857 1.00 37.66 420 ALA A C 1
ATOM 2718 O O . ALA A 1 420 ? -65.717 -1.615 -19.107 1.00 37.66 420 ALA A O 1
ATOM 2719 N N . ALA A 1 421 ? -67.721 -0.679 -19.599 1.00 38.56 421 ALA A N 1
ATOM 2720 C CA . ALA A 1 421 ? -68.267 -0.209 -18.305 1.00 38.56 421 ALA A CA 1
ATOM 2721 C C . ALA A 1 421 ? -67.396 0.516 -17.234 1.00 38.56 421 ALA A C 1
ATOM 2723 O O . ALA A 1 421 ? -66.531 -0.065 -16.589 1.00 38.56 421 ALA A O 1
ATOM 2724 N N . ALA A 1 422 ? -67.795 1.762 -16.930 1.00 42.31 422 ALA A N 1
ATOM 2725 C CA . ALA A 1 422 ? -67.651 2.422 -15.613 1.00 42.31 422 ALA A CA 1
ATOM 2726 C C . ALA A 1 422 ? -68.812 1.977 -14.666 1.00 42.31 422 ALA A C 1
ATOM 2728 O O . ALA A 1 422 ? -69.703 1.280 -15.168 1.00 42.31 422 ALA A O 1
ATOM 2729 N N . PRO A 1 423 ? -68.864 2.306 -13.347 1.00 53.47 423 PRO A N 1
ATOM 2730 C CA . PRO A 1 423 ? -68.834 3.666 -12.755 1.00 53.47 423 PRO A CA 1
ATOM 2731 C C . PRO A 1 423 ? -67.858 3.749 -11.533 1.00 53.47 423 PRO A C 1
ATOM 2733 O O . PRO A 1 423 ? -67.046 2.848 -11.377 1.00 53.47 423 PRO A O 1
ATOM 2736 N N . GLU A 1 424 ? -67.774 4.757 -10.647 1.00 37.41 424 GLU A N 1
ATOM 2737 C CA . GLU A 1 424 ? -68.598 5.938 -10.317 1.00 37.41 424 GLU A CA 1
ATOM 2738 C C . GLU A 1 424 ? -67.728 7.023 -9.611 1.00 37.41 424 GLU A C 1
ATOM 2740 O O . GLU A 1 424 ? -66.653 6.716 -9.099 1.00 37.41 424 GLU A O 1
ATOM 2745 N N . ALA A 1 425 ? -68.168 8.289 -9.586 1.00 39.97 425 ALA A N 1
ATOM 2746 C CA . ALA A 1 425 ? -67.520 9.419 -8.875 1.00 39.97 425 ALA A CA 1
ATOM 2747 C C . ALA A 1 425 ? -68.079 9.549 -7.420 1.00 39.97 425 ALA A C 1
ATOM 2749 O O . ALA A 1 425 ? -69.012 8.798 -7.129 1.00 39.97 425 ALA A O 1
ATOM 2750 N N . PRO A 1 426 ? -67.640 10.459 -6.498 1.00 55.41 426 PRO A N 1
ATOM 2751 C CA . PRO A 1 426 ? -67.012 11.790 -6.673 1.00 55.41 426 PRO A CA 1
ATOM 2752 C C . PRO A 1 426 ? -65.768 11.992 -5.736 1.00 55.41 426 PRO A C 1
ATOM 2754 O O . PRO A 1 426 ? -65.118 11.001 -5.436 1.00 55.41 426 PRO A O 1
ATOM 2757 N N . ALA A 1 427 ? -65.299 13.160 -5.246 1.00 36.03 427 ALA A N 1
ATOM 2758 C CA . ALA A 1 427 ? -65.747 14.568 -5.255 1.00 36.03 427 ALA A CA 1
ATOM 2759 C C . ALA A 1 427 ? -64.587 15.584 -5.027 1.00 36.03 427 ALA A C 1
ATOM 2761 O O . ALA A 1 427 ? -63.592 15.255 -4.398 1.00 36.03 427 ALA A O 1
ATOM 2762 N N . ALA A 1 428 ? -64.821 16.834 -5.463 1.00 36.12 428 ALA A N 1
ATOM 2763 C CA . ALA A 1 428 ? -64.348 18.139 -4.942 1.00 36.12 428 ALA A CA 1
ATOM 2764 C C . ALA A 1 428 ? -62.852 18.417 -4.608 1.00 36.12 428 ALA A C 1
ATOM 2766 O O . ALA A 1 428 ? -62.246 17.817 -3.729 1.00 36.12 428 ALA A O 1
ATOM 2767 N N . ALA A 1 429 ? -62.325 19.490 -5.218 1.00 41.56 429 ALA A N 1
ATOM 2768 C CA . ALA A 1 429 ? -61.084 20.185 -4.837 1.00 41.56 429 ALA A CA 1
ATOM 2769 C C . ALA A 1 429 ? -61.284 21.137 -3.627 1.00 41.56 429 ALA A C 1
ATOM 2771 O O . ALA A 1 429 ? -62.427 21.380 -3.229 1.00 41.56 429 ALA A O 1
ATOM 2772 N N . PRO A 1 430 ? -60.208 21.760 -3.093 1.00 51.44 430 PRO A N 1
ATOM 2773 C CA . PRO A 1 430 ? -59.954 23.140 -3.542 1.00 51.44 430 PRO A CA 1
ATOM 2774 C C . PRO A 1 430 ? -58.477 23.586 -3.686 1.00 51.44 430 PRO A C 1
ATOM 2776 O O . PRO A 1 430 ? -57.577 23.119 -3.002 1.00 51.44 430 PRO A O 1
ATOM 2779 N N . ALA A 1 431 ? -58.311 24.568 -4.582 1.00 35.00 431 ALA A N 1
ATOM 2780 C CA . ALA A 1 431 ? -57.272 25.602 -4.731 1.00 35.00 431 ALA A CA 1
ATOM 2781 C C . ALA A 1 431 ? -55.956 25.549 -3.913 1.00 35.00 431 ALA A C 1
ATOM 2783 O O . ALA A 1 431 ? -55.948 25.704 -2.694 1.00 35.00 431 ALA A O 1
ATOM 2784 N N . ALA A 1 432 ? -54.832 25.573 -4.639 1.00 37.75 432 ALA A N 1
ATOM 2785 C CA . ALA A 1 432 ? -53.521 25.972 -4.124 1.00 37.75 432 ALA A CA 1
ATOM 2786 C C . ALA A 1 432 ? -53.278 27.491 -4.301 1.00 37.75 432 ALA A C 1
ATOM 2788 O O . ALA A 1 432 ? -53.580 28.025 -5.373 1.00 37.75 432 ALA A O 1
ATOM 2789 N N . PRO A 1 433 ? -52.695 28.196 -3.312 1.00 48.59 433 PRO A N 1
ATOM 2790 C CA . PRO A 1 433 ? -52.078 29.504 -3.514 1.00 48.59 433 PRO A CA 1
ATOM 2791 C C . PRO A 1 433 ? -50.636 29.358 -4.031 1.00 48.59 433 PRO A C 1
ATOM 2793 O O . PRO A 1 433 ? -49.920 28.431 -3.658 1.00 48.59 433 PRO A O 1
ATOM 2796 N N . ALA A 1 434 ? -50.195 30.298 -4.867 1.00 47.22 434 ALA A N 1
ATOM 2797 C CA . ALA A 1 434 ? -48.807 30.382 -5.319 1.00 47.22 434 ALA A CA 1
ATOM 2798 C C . ALA A 1 434 ? -47.933 31.136 -4.301 1.00 47.22 434 ALA A C 1
ATOM 2800 O O . ALA A 1 434 ? -48.356 32.166 -3.772 1.00 47.22 434 ALA A O 1
ATOM 2801 N N . THR A 1 435 ? -46.693 30.688 -4.098 1.00 36.41 435 THR A N 1
ATOM 2802 C CA . THR A 1 435 ? -45.669 31.406 -3.318 1.00 36.41 435 THR A CA 1
ATOM 2803 C C . THR A 1 435 ? -44.308 31.400 -4.014 1.00 36.41 435 THR A C 1
ATOM 2805 O O . THR A 1 435 ? -44.002 30.532 -4.828 1.00 36.41 435 THR A O 1
ATOM 2808 N N . ALA A 1 436 ? -43.541 32.457 -3.742 1.00 37.81 436 ALA A N 1
ATOM 2809 C CA . ALA A 1 436 ? -42.371 32.888 -4.500 1.00 37.81 436 ALA A CA 1
ATOM 2810 C C . ALA A 1 436 ? -41.106 32.030 -4.304 1.00 37.81 436 ALA A C 1
ATOM 2812 O O . ALA A 1 436 ? -40.970 31.291 -3.332 1.00 37.81 436 ALA A O 1
ATOM 2813 N N . ALA A 1 437 ? -40.149 32.216 -5.216 1.00 45.81 437 ALA A N 1
ATOM 2814 C CA . ALA A 1 437 ? -38.798 31.672 -5.119 1.00 45.81 437 ALA A CA 1
ATOM 2815 C C . ALA A 1 437 ? -37.931 32.411 -4.072 1.00 45.81 437 ALA A C 1
ATOM 2817 O O . ALA A 1 437 ? -37.990 33.643 -4.005 1.00 45.81 437 ALA A O 1
ATOM 2818 N N . PRO A 1 438 ? -37.057 31.698 -3.338 1.00 43.72 438 PRO A N 1
ATOM 2819 C CA . PRO A 1 438 ? -35.790 32.213 -2.818 1.00 43.72 438 PRO A CA 1
ATOM 2820 C C . PRO A 1 438 ? -34.665 31.924 -3.840 1.00 43.72 438 PRO A C 1
ATOM 2822 O O . PRO A 1 438 ? -34.644 30.864 -4.456 1.00 43.72 438 PRO A O 1
ATOM 2825 N N . ALA A 1 439 ? -33.805 32.871 -4.216 1.00 36.12 439 ALA A N 1
ATOM 2826 C CA . ALA A 1 439 ? -32.834 33.612 -3.399 1.00 36.12 439 ALA A CA 1
ATOM 2827 C C . ALA A 1 439 ? -31.604 32.754 -3.039 1.00 36.12 439 ALA A C 1
ATOM 2829 O O . ALA A 1 439 ? -31.614 31.953 -2.110 1.00 36.12 439 ALA A O 1
ATOM 2830 N N . GLU A 1 440 ? -30.555 32.969 -3.830 1.00 44.34 440 GLU A N 1
ATOM 2831 C CA . GLU A 1 440 ? -29.209 32.405 -3.738 1.00 44.34 440 GLU A CA 1
ATOM 2832 C C . GLU A 1 440 ? -28.529 32.815 -2.416 1.00 44.34 440 GLU A C 1
ATOM 2834 O O . GLU A 1 440 ? -28.537 33.993 -2.053 1.00 44.34 440 GLU A O 1
ATOM 2839 N N . ALA A 1 441 ? -27.957 31.853 -1.683 1.00 33.41 441 ALA A N 1
ATOM 2840 C CA . ALA A 1 441 ? -27.298 32.080 -0.394 1.00 33.41 441 ALA A CA 1
ATOM 2841 C C . ALA A 1 441 ? -25.981 31.290 -0.294 1.00 33.41 441 ALA A C 1
ATOM 2843 O O . ALA A 1 441 ? -25.849 30.200 -0.848 1.00 33.41 441 ALA A O 1
ATOM 2844 N N . ALA A 1 442 ? -24.992 31.884 0.378 1.00 38.50 442 ALA A N 1
ATOM 2845 C CA . ALA A 1 442 ? -23.584 31.509 0.269 1.00 38.50 442 ALA A CA 1
ATOM 2846 C C . ALA A 1 442 ? -23.184 30.229 1.030 1.00 38.50 442 ALA A C 1
ATOM 2848 O O . ALA A 1 442 ? -23.742 29.899 2.076 1.00 38.50 442 ALA A O 1
ATOM 2849 N N . ALA A 1 443 ? -22.140 29.562 0.529 1.00 36.59 443 ALA A N 1
ATOM 2850 C CA . ALA A 1 443 ? -21.524 28.401 1.165 1.00 36.59 443 ALA A CA 1
ATOM 2851 C C . ALA A 1 443 ? -20.754 28.777 2.456 1.00 36.59 443 ALA A C 1
ATOM 2853 O O . ALA A 1 443 ? -20.010 29.764 2.451 1.00 36.59 443 ALA A O 1
ATOM 2854 N N . PRO A 1 444 ? -20.874 27.997 3.549 1.00 41.34 444 PRO A N 1
ATOM 2855 C CA . PRO A 1 444 ? -20.075 28.180 4.758 1.00 41.34 444 PRO A CA 1
ATOM 2856 C C . PRO A 1 444 ? -18.677 27.547 4.636 1.00 41.34 444 PRO A C 1
ATOM 2858 O O . PRO A 1 444 ? -18.467 26.575 3.911 1.00 41.34 444 PRO A O 1
ATOM 2861 N N . ALA A 1 445 ? -17.717 28.100 5.380 1.00 36.84 445 ALA A N 1
ATOM 2862 C CA . ALA A 1 445 ? -16.326 27.650 5.394 1.00 36.84 445 ALA A CA 1
ATOM 2863 C C . ALA A 1 445 ? -16.132 26.310 6.132 1.00 36.84 445 ALA A C 1
ATOM 2865 O O . ALA A 1 445 ? -16.795 26.036 7.134 1.00 36.84 445 ALA A O 1
ATOM 2866 N N . ALA A 1 446 ? -15.171 25.506 5.670 1.00 34.97 446 ALA A N 1
ATOM 2867 C CA . ALA A 1 446 ? -14.790 24.252 6.314 1.00 34.97 446 ALA A CA 1
ATOM 2868 C C . ALA A 1 446 ? -14.013 24.500 7.622 1.00 34.97 446 ALA A C 1
ATOM 2870 O O . ALA A 1 446 ? -13.040 25.255 7.644 1.00 34.97 446 ALA A O 1
ATOM 2871 N N . ALA A 1 447 ? -14.424 23.834 8.703 1.00 34.56 447 ALA A N 1
ATOM 2872 C CA . ALA A 1 447 ? -13.692 23.812 9.967 1.00 34.56 447 ALA A CA 1
ATOM 2873 C C . ALA A 1 447 ? -12.589 22.738 9.936 1.00 34.56 447 ALA A C 1
ATOM 2875 O O . ALA A 1 447 ? -12.800 21.639 9.421 1.00 34.56 447 ALA A O 1
ATOM 2876 N N . GLY A 1 448 ? -11.414 23.053 10.488 1.00 35.25 448 GLY A N 1
ATOM 2877 C CA . GLY A 1 448 ? -10.266 22.142 10.507 1.00 35.25 448 GLY A CA 1
ATOM 2878 C C . GLY A 1 448 ? -10.474 20.938 11.432 1.00 35.25 448 GLY A C 1
ATOM 2879 O O . GLY A 1 448 ? -10.926 21.092 12.565 1.00 35.25 448 GLY A O 1
ATOM 2880 N N . GLY A 1 449 ? -10.114 19.745 10.954 1.00 33.59 449 GLY A N 1
ATOM 2881 C CA . GLY A 1 449 ? -10.122 18.519 11.751 1.00 33.59 449 GLY A CA 1
ATOM 2882 C C . GLY A 1 449 ? -8.912 18.439 12.681 1.00 33.59 449 GLY A C 1
ATOM 2883 O O . GLY A 1 449 ? -7.778 18.312 12.220 1.00 33.59 449 GLY A O 1
ATOM 2884 N N . GLU A 1 450 ? -9.158 18.495 13.988 1.00 33.47 450 GLU A N 1
ATOM 2885 C CA . GLU A 1 450 ? -8.149 18.268 15.025 1.00 33.47 450 GLU A CA 1
ATOM 2886 C C . GLU A 1 450 ? -7.757 16.778 15.071 1.00 33.47 450 GLU A C 1
ATOM 2888 O O . GLU A 1 450 ? -8.608 15.895 14.941 1.00 33.47 450 GLU A O 1
ATOM 2893 N N . ALA A 1 451 ? -6.463 16.478 15.221 1.00 44.97 451 ALA A N 1
ATOM 2894 C CA . ALA A 1 451 ? -5.988 15.095 15.254 1.00 44.97 451 ALA A CA 1
ATOM 2895 C C . ALA A 1 451 ? -6.494 14.372 16.521 1.00 44.97 451 ALA A C 1
ATOM 2897 O O . ALA A 1 451 ? -6.450 14.959 17.605 1.00 44.97 451 ALA A O 1
ATOM 2898 N N . PRO A 1 452 ? -6.939 13.102 16.433 1.00 53.62 452 PRO A N 1
ATOM 2899 C CA . PRO A 1 452 ? -7.480 12.390 17.585 1.00 53.62 452 PRO A CA 1
ATOM 2900 C C . PRO A 1 452 ? -6.425 12.241 18.688 1.00 53.62 452 PRO A C 1
ATOM 2902 O O . PRO A 1 452 ? -5.316 11.757 18.449 1.00 53.62 452 PRO A O 1
ATOM 2905 N N . ALA A 1 453 ? -6.788 12.647 19.905 1.00 60.19 453 ALA A N 1
ATOM 2906 C CA . ALA A 1 453 ? -5.920 12.557 21.072 1.00 60.19 453 ALA A CA 1
ATOM 2907 C C . ALA A 1 453 ? -5.494 11.096 21.352 1.00 60.19 453 ALA A C 1
ATOM 2909 O O . ALA A 1 453 ? -6.289 10.172 21.149 1.00 60.19 453 ALA A O 1
ATOM 2910 N N . PRO A 1 454 ? -4.258 10.859 21.837 1.00 66.44 454 PRO A N 1
ATOM 2911 C CA . PRO A 1 454 ? -3.782 9.513 22.143 1.00 66.44 454 PRO A CA 1
ATOM 2912 C C . PRO A 1 454 ? -4.651 8.869 23.226 1.00 66.44 454 PRO A C 1
ATOM 2914 O O . PRO A 1 454 ? -4.901 9.463 24.276 1.00 66.44 454 PRO A O 1
ATOM 2917 N N . THR A 1 455 ? -5.091 7.634 22.983 1.00 71.69 455 THR A N 1
ATOM 2918 C CA . THR A 1 455 ? -5.897 6.894 23.959 1.00 71.69 455 THR A CA 1
ATOM 2919 C C . THR A 1 455 ? -4.968 6.326 25.025 1.00 71.69 455 THR A C 1
ATOM 2921 O O . THR A 1 455 ? -4.107 5.491 24.746 1.00 71.69 455 THR A O 1
ATOM 2924 N N . GLN A 1 456 ? -5.105 6.818 26.254 1.00 77.62 456 GLN A N 1
ATOM 2925 C CA . GLN A 1 456 ? -4.292 6.375 27.380 1.00 77.62 456 GLN A CA 1
ATOM 2926 C C . GLN A 1 456 ? -4.888 5.085 27.953 1.00 77.62 456 GLN A C 1
ATOM 2928 O O . GLN A 1 456 ? -6.048 5.067 28.368 1.00 77.62 456 GLN A O 1
ATOM 2933 N N . ALA A 1 457 ? -4.112 4.000 27.958 1.00 71.25 457 ALA A N 1
ATOM 2934 C CA . ALA A 1 457 ? -4.549 2.745 28.555 1.00 71.25 457 ALA A CA 1
ATOM 2935 C C . ALA A 1 457 ? -4.694 2.924 30.075 1.00 71.25 457 ALA A C 1
ATOM 2937 O O . ALA A 1 457 ? -3.776 3.409 30.740 1.00 71.25 457 ALA A O 1
ATOM 2938 N N . ALA A 1 458 ? -5.844 2.544 30.633 1.00 68.00 458 ALA A N 1
ATOM 2939 C CA . ALA A 1 458 ? -6.016 2.516 32.081 1.00 68.00 458 ALA A CA 1
ATOM 2940 C C . ALA A 1 458 ? -5.081 1.454 32.682 1.00 68.00 458 ALA A C 1
ATOM 2942 O O . ALA A 1 458 ? -5.004 0.340 32.164 1.00 68.00 458 ALA A O 1
ATOM 2943 N N . ALA A 1 459 ? -4.385 1.789 33.771 1.00 69.81 459 ALA A N 1
ATOM 2944 C CA . ALA A 1 459 ? -3.412 0.896 34.399 1.00 69.81 459 ALA A CA 1
ATOM 2945 C C . ALA A 1 459 ? -4.040 -0.473 34.739 1.00 69.81 459 ALA A C 1
ATOM 2947 O O . ALA A 1 459 ? -4.970 -0.554 35.543 1.00 69.81 459 ALA A O 1
ATOM 2948 N N . GLY A 1 460 ? -3.534 -1.537 34.107 1.00 75.94 460 GLY A N 1
ATOM 2949 C CA . GLY A 1 460 ? -4.014 -2.916 34.266 1.00 75.94 460 GLY A CA 1
ATOM 2950 C C . GLY A 1 460 ? -5.192 -3.342 33.374 1.00 75.94 460 GLY A C 1
ATOM 2951 O O . GLY A 1 460 ? -5.658 -4.470 33.515 1.00 75.94 460 GLY A O 1
ATOM 2952 N N . GLY A 1 461 ? -5.686 -2.490 32.469 1.00 87.56 461 GLY A N 1
ATOM 2953 C CA . GLY A 1 461 ? -6.685 -2.864 31.458 1.00 87.56 461 GLY A CA 1
ATOM 2954 C C . GLY A 1 461 ? -6.055 -3.216 30.099 1.00 87.56 461 GLY A C 1
ATOM 2955 O O . GLY A 1 461 ? -5.003 -2.666 29.767 1.00 87.56 461 GLY A O 1
ATOM 2956 N N . PRO A 1 462 ? -6.686 -4.083 29.281 1.00 93.50 462 PRO A N 1
ATOM 2957 C CA . PRO A 1 462 ? -6.260 -4.294 27.901 1.00 93.50 462 PRO A CA 1
ATOM 2958 C C . PRO A 1 462 ? -6.443 -3.005 27.092 1.00 93.50 462 PRO A C 1
ATOM 2960 O O . PRO A 1 462 ? -7.521 -2.404 27.079 1.00 93.50 462 PRO A O 1
ATOM 2963 N N . ALA A 1 463 ? -5.387 -2.574 26.409 1.00 95.81 463 ALA A N 1
ATOM 2964 C CA . ALA A 1 463 ? -5.431 -1.435 25.510 1.00 95.81 463 ALA A CA 1
ATOM 2965 C C . ALA A 1 463 ? -6.053 -1.856 24.176 1.00 95.81 463 ALA A C 1
ATOM 2967 O O . ALA A 1 463 ? -5.600 -2.807 23.540 1.00 95.81 463 ALA A O 1
ATOM 2968 N N . GLN A 1 464 ? -7.076 -1.125 23.746 1.00 96.44 464 GLN A N 1
ATOM 2969 C CA . GLN A 1 464 ? -7.737 -1.327 22.463 1.00 96.44 464 GLN A CA 1
ATOM 2970 C C . GLN A 1 464 ? -7.245 -0.279 21.461 1.00 96.44 464 GLN A C 1
ATOM 2972 O O . GLN A 1 464 ? -7.376 0.917 21.712 1.00 96.44 464 GLN A O 1
ATOM 2977 N N . LEU A 1 465 ? -6.667 -0.726 20.342 1.00 96.69 465 LEU A N 1
ATOM 2978 C CA . LEU A 1 465 ? -6.178 0.136 19.262 1.00 96.69 465 L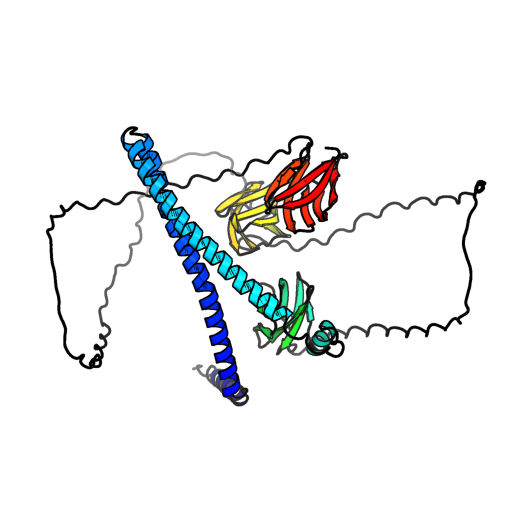EU A CA 1
ATOM 2979 C C . LEU A 1 465 ? -6.825 -0.240 17.928 1.00 96.69 465 LEU A C 1
ATOM 2981 O O . LEU A 1 465 ? -6.800 -1.403 17.526 1.00 96.69 465 LEU A O 1
ATOM 2985 N N . THR A 1 466 ? -7.312 0.745 17.180 1.00 96.88 466 THR A N 1
ATOM 2986 C CA . THR A 1 466 ? -7.580 0.583 15.743 1.00 96.88 466 THR A CA 1
ATOM 2987 C C . THR A 1 466 ? -6.351 0.960 14.913 1.00 96.88 466 THR A C 1
ATOM 2989 O O . THR A 1 466 ? -5.439 1.642 15.385 1.00 96.88 466 THR A O 1
ATOM 2992 N N . ILE A 1 467 ? -6.312 0.531 13.648 1.00 96.44 467 ILE A N 1
ATOM 2993 C CA . ILE A 1 467 ? -5.236 0.905 12.715 1.00 96.44 467 ILE A CA 1
ATOM 2994 C C . ILE A 1 467 ? -5.128 2.437 12.643 1.00 96.44 467 ILE A C 1
ATOM 2996 O O . ILE A 1 467 ? -6.134 3.125 12.481 1.00 96.44 467 ILE A O 1
ATOM 3000 N N . GLY A 1 468 ? -3.910 2.965 12.773 1.00 94.19 468 GLY A N 1
ATOM 3001 C CA . GLY A 1 468 ? -3.630 4.402 12.789 1.00 94.19 468 GLY A CA 1
ATOM 3002 C C . GLY A 1 468 ? -3.688 5.063 14.171 1.00 94.19 468 GLY A C 1
ATOM 3003 O O . GLY A 1 468 ? -3.347 6.239 14.281 1.00 94.19 468 GLY A O 1
ATOM 3004 N N . GLN A 1 469 ? -4.074 4.348 15.233 1.00 96.19 469 GLN A N 1
ATOM 3005 C CA . GLN A 1 469 ? -4.046 4.884 16.596 1.00 96.19 469 GLN A CA 1
ATOM 3006 C C . GLN A 1 469 ? -2.701 4.652 17.294 1.00 96.19 469 GLN A C 1
ATOM 3008 O O . GLN A 1 469 ? -1.968 3.705 17.003 1.00 96.19 469 GLN A O 1
ATOM 3013 N N . THR A 1 470 ? -2.409 5.527 18.261 1.00 95.62 470 THR A N 1
ATOM 3014 C CA . THR A 1 470 ? -1.310 5.373 19.222 1.00 95.62 470 THR A CA 1
ATOM 3015 C C . THR A 1 470 ? -1.891 5.161 20.614 1.00 95.62 470 THR A C 1
ATOM 3017 O O . THR A 1 470 ? -2.707 5.972 21.059 1.00 95.62 470 THR A O 1
ATOM 3020 N N . ALA A 1 471 ? -1.427 4.125 21.310 1.00 96.31 471 ALA A N 1
ATOM 3021 C CA . ALA A 1 471 ? -1.612 3.972 22.748 1.00 96.31 471 ALA A CA 1
ATOM 3022 C C . ALA A 1 471 ? -0.296 4.243 23.479 1.00 96.31 471 ALA A C 1
ATOM 3024 O O . ALA A 1 471 ? 0.796 4.092 22.918 1.00 96.31 471 ALA A O 1
ATOM 3025 N N . THR A 1 472 ? -0.408 4.620 24.749 1.00 95.44 472 THR A N 1
ATOM 3026 C CA . THR A 1 472 ? 0.742 4.781 25.639 1.00 95.44 472 THR A CA 1
ATOM 3027 C C . THR A 1 472 ? 0.669 3.734 26.747 1.00 95.44 472 THR A C 1
ATOM 3029 O O . THR A 1 472 ? -0.339 3.656 27.449 1.00 95.44 472 THR A O 1
ATOM 3032 N N . PHE A 1 473 ? 1.736 2.951 26.897 1.00 94.88 473 PHE A N 1
ATOM 3033 C CA . PHE A 1 473 ? 1.935 1.968 27.959 1.00 94.88 473 PHE A CA 1
ATOM 3034 C C . PHE A 1 473 ? 3.065 2.476 28.857 1.00 94.88 473 PHE A C 1
ATOM 3036 O O . PHE A 1 473 ? 4.218 2.535 28.423 1.00 94.88 473 PHE A O 1
ATOM 3043 N N . SER A 1 474 ? 2.737 2.897 30.082 1.00 93.50 474 SER A N 1
ATOM 3044 C CA . SER A 1 474 ? 3.650 3.693 30.917 1.00 93.50 474 SER A CA 1
ATOM 3045 C C . SER A 1 474 ? 4.174 4.914 30.125 1.00 93.50 474 SER A C 1
ATOM 3047 O O . SER A 1 474 ? 3.361 5.680 29.607 1.00 93.50 474 SER A O 1
ATOM 3049 N N . ASP A 1 475 ? 5.489 5.080 29.963 1.00 94.44 475 ASP A N 1
ATOM 3050 C CA . ASP A 1 475 ? 6.106 6.142 29.150 1.00 94.44 475 ASP A CA 1
ATOM 3051 C C . ASP A 1 475 ? 6.302 5.776 27.659 1.00 94.44 475 ASP A C 1
ATOM 3053 O O . ASP A 1 475 ? 6.738 6.607 26.855 1.00 94.44 475 ASP A O 1
ATOM 3057 N N . LYS A 1 476 ? 6.006 4.533 27.251 1.00 95.88 476 LYS A N 1
ATOM 3058 C CA . LYS A 1 476 ? 6.252 4.030 25.888 1.00 95.88 476 LYS A CA 1
ATOM 3059 C C . LYS A 1 476 ? 5.040 4.251 24.991 1.00 95.88 476 LYS A C 1
ATOM 3061 O O . LYS A 1 476 ? 3.914 3.932 25.361 1.00 95.88 476 LYS A O 1
ATOM 3066 N N . ARG A 1 477 ? 5.264 4.755 23.774 1.00 96.19 477 ARG A N 1
ATOM 3067 C CA . ARG A 1 477 ? 4.212 4.934 22.758 1.00 96.19 477 ARG A CA 1
ATOM 3068 C C . ARG A 1 477 ? 4.278 3.820 21.721 1.00 96.19 477 ARG A C 1
ATOM 3070 O O . ARG A 1 477 ? 5.347 3.556 21.170 1.00 96.19 477 ARG A O 1
ATOM 3077 N N . VAL A 1 478 ? 3.127 3.222 21.434 1.00 97.25 478 VAL A N 1
ATOM 3078 C CA . VAL A 1 478 ? 2.958 2.134 20.466 1.00 97.25 478 VAL A CA 1
ATOM 3079 C C . VAL A 1 478 ? 1.888 2.539 19.464 1.00 97.25 478 VAL A C 1
ATOM 3081 O O . VAL A 1 478 ? 0.756 2.836 19.844 1.00 97.25 478 VAL A O 1
ATOM 3084 N N . PHE A 1 479 ? 2.249 2.560 18.185 1.00 97.44 479 PHE A N 1
ATOM 3085 C CA . PHE A 1 479 ? 1.356 2.889 17.076 1.00 97.44 479 PHE A CA 1
ATOM 3086 C C . PHE A 1 479 ? 0.981 1.624 16.302 1.00 97.44 479 PHE A C 1
ATOM 3088 O O . PHE A 1 479 ? 1.866 0.887 15.865 1.00 97.44 479 PHE A O 1
ATOM 3095 N N . LEU A 1 480 ? -0.313 1.372 16.091 1.00 97.62 480 LEU A N 1
ATOM 3096 C CA . LEU A 1 480 ? -0.766 0.219 15.310 1.00 97.62 480 LEU A CA 1
ATOM 3097 C C . LEU A 1 480 ? -0.794 0.557 13.815 1.00 97.62 480 LEU A C 1
ATOM 3099 O O . LEU A 1 480 ? -1.660 1.298 13.350 1.00 97.62 480 LEU A O 1
ATOM 3103 N N . SER A 1 481 ? 0.141 -0.005 13.047 1.00 97.00 481 SER A N 1
ATOM 3104 C CA . SER A 1 481 ? 0.281 0.287 11.614 1.00 97.00 481 SER A CA 1
ATOM 3105 C C . SER A 1 481 ? -0.593 -0.592 10.717 1.00 97.00 481 SER A C 1
ATOM 3107 O O . SER A 1 481 ? -1.165 -0.092 9.749 1.00 97.00 481 SER A O 1
ATOM 3109 N N . ARG A 1 482 ? -0.705 -1.890 11.030 1.00 95.94 482 ARG A N 1
ATOM 3110 C CA . ARG A 1 482 ? -1.545 -2.893 10.352 1.00 95.94 482 ARG A CA 1
ATOM 3111 C C . ARG A 1 482 ? -1.886 -4.004 11.345 1.00 95.94 482 ARG A C 1
ATOM 3113 O O . ARG A 1 482 ? -1.153 -4.217 12.308 1.00 95.94 482 ARG A O 1
ATOM 3120 N N . VAL A 1 483 ? -2.965 -4.739 11.096 1.00 97.25 483 VAL A N 1
ATOM 3121 C CA . VAL A 1 483 ? -3.330 -5.920 11.887 1.00 97.25 483 VAL A CA 1
ATOM 3122 C C . VAL A 1 483 ? -4.046 -6.947 11.012 1.00 97.25 483 VAL A C 1
ATOM 3124 O O . VAL A 1 483 ? -4.829 -6.585 10.134 1.00 97.25 483 VAL A O 1
ATOM 3127 N N . THR A 1 484 ? -3.752 -8.219 11.247 1.00 95.75 484 THR A N 1
ATOM 3128 C CA . THR A 1 484 ? -4.403 -9.401 10.670 1.00 95.75 484 THR A CA 1
ATOM 3129 C C . THR A 1 484 ? -5.000 -10.234 11.820 1.00 95.75 484 THR A C 1
ATOM 3131 O O . THR A 1 484 ? -4.772 -9.903 12.984 1.00 95.75 484 THR A O 1
ATOM 3134 N N . PRO A 1 485 ? -5.770 -11.309 11.565 1.00 91.69 485 PRO A N 1
ATOM 3135 C CA . PRO A 1 485 ? -6.302 -12.151 12.644 1.00 91.69 485 PRO A CA 1
ATOM 3136 C C . PRO A 1 485 ? -5.229 -12.818 13.526 1.00 91.69 485 PRO A C 1
ATOM 3138 O O . PRO A 1 485 ? -5.503 -13.116 14.689 1.00 91.69 485 PRO A O 1
ATOM 3141 N N . GLU A 1 486 ? -4.027 -13.026 12.976 1.00 96.19 486 GLU A N 1
ATOM 3142 C CA . GLU A 1 486 ? -2.927 -13.768 13.608 1.00 96.19 486 GLU A CA 1
ATOM 3143 C C . GLU A 1 486 ? -1.735 -12.886 14.014 1.00 96.19 486 GLU A C 1
ATOM 3145 O O . GLU A 1 486 ? -0.894 -13.328 14.794 1.00 96.19 486 GLU A O 1
ATOM 3150 N N . GLN A 1 487 ? -1.621 -11.657 13.491 1.00 97.31 487 GLN A N 1
ATOM 3151 C CA . GLN A 1 487 ? -0.442 -10.803 13.675 1.00 97.31 487 GLN A CA 1
ATOM 3152 C C . GLN A 1 487 ? -0.792 -9.311 13.739 1.00 97.31 487 GLN A C 1
ATOM 3154 O O . GLN A 1 487 ? -1.588 -8.806 12.945 1.00 97.31 487 GLN A O 1
ATOM 3159 N N . ALA A 1 488 ? -0.121 -8.571 14.619 1.00 97.88 488 ALA A N 1
ATOM 3160 C CA . ALA A 1 488 ? -0.151 -7.114 14.659 1.00 97.88 488 ALA A CA 1
ATOM 3161 C C . ALA A 1 488 ? 1.202 -6.521 14.244 1.00 97.88 488 ALA A C 1
ATOM 3163 O O . ALA A 1 488 ? 2.251 -6.922 14.744 1.00 97.88 488 ALA A O 1
ATOM 3164 N N . PHE A 1 489 ? 1.169 -5.521 13.362 1.00 97.88 489 PHE A N 1
ATOM 3165 C CA . PHE A 1 489 ? 2.339 -4.753 12.940 1.00 97.88 489 PHE A CA 1
ATOM 3166 C C . PHE A 1 489 ? 2.328 -3.414 13.670 1.00 97.88 489 PHE A C 1
ATOM 3168 O O . PHE A 1 489 ? 1.547 -2.507 13.352 1.00 97.88 489 PHE A O 1
ATOM 3175 N N . VAL A 1 490 ? 3.198 -3.287 14.660 1.00 97.62 490 VAL A N 1
ATOM 3176 C CA . VAL A 1 490 ? 3.245 -2.170 15.607 1.00 97.62 490 VAL A CA 1
ATOM 3177 C C . VAL A 1 490 ? 4.558 -1.414 15.481 1.00 97.62 490 VAL A C 1
ATOM 3179 O O . VAL A 1 490 ? 5.604 -1.991 15.209 1.00 97.62 490 VAL A O 1
ATOM 3182 N N . VAL A 1 491 ? 4.509 -0.102 15.680 1.00 97.75 491 VAL A N 1
ATOM 3183 C CA . VAL A 1 491 ? 5.691 0.762 15.709 1.00 97.75 491 VAL A CA 1
ATOM 3184 C C . VAL A 1 491 ? 5.876 1.219 17.150 1.00 97.75 491 VAL A C 1
ATOM 3186 O O . VAL A 1 491 ? 5.059 1.983 17.670 1.00 97.75 491 VAL A O 1
ATOM 3189 N N . VAL A 1 492 ? 6.936 0.749 17.802 1.00 97.00 492 VAL A N 1
ATOM 3190 C CA . VAL A 1 492 ? 7.309 1.175 19.154 1.00 97.00 492 VAL A CA 1
ATOM 3191 C C . VAL A 1 492 ? 8.242 2.374 19.024 1.00 97.00 492 VAL A C 1
ATOM 3193 O O . VAL A 1 492 ? 9.313 2.286 18.413 1.00 97.00 492 VAL A O 1
ATOM 3196 N N . VAL A 1 493 ? 7.841 3.524 19.569 1.00 91.88 493 VAL A N 1
ATOM 3197 C CA . VAL A 1 493 ? 8.615 4.768 19.440 1.00 91.88 493 VAL A CA 1
ATOM 3198 C C . VAL A 1 493 ? 9.973 4.607 20.130 1.00 91.88 493 VAL A C 1
ATOM 3200 O O . VAL A 1 493 ? 10.049 4.467 21.347 1.00 91.88 493 VAL A O 1
ATOM 3203 N N . GLY A 1 494 ? 11.045 4.628 19.333 1.00 93.56 494 GLY A N 1
ATOM 3204 C CA . GLY A 1 494 ? 12.429 4.423 19.776 1.00 93.56 494 GLY A CA 1
ATOM 3205 C C . GLY A 1 494 ? 13.013 3.035 19.475 1.00 93.56 494 GLY A C 1
ATOM 3206 O O . GLY A 1 494 ? 14.232 2.908 19.472 1.00 93.56 494 GLY A O 1
ATOM 3207 N N . GLN A 1 495 ? 12.188 2.028 19.164 1.00 93.69 495 GLN A N 1
ATOM 3208 C CA . GLN A 1 495 ? 12.646 0.687 18.751 1.00 93.69 495 GLN A CA 1
ATOM 3209 C C . GLN A 1 495 ? 12.308 0.350 17.287 1.00 93.69 495 GLN A C 1
ATOM 3211 O O . GLN A 1 495 ? 12.959 -0.504 16.693 1.00 93.69 495 GLN A O 1
ATOM 3216 N N . GLY A 1 496 ? 11.334 1.037 16.681 1.00 94.19 496 GLY A N 1
ATOM 3217 C CA . GLY A 1 496 ? 10.954 0.851 15.278 1.00 94.19 496 GLY A CA 1
ATOM 3218 C C . GLY A 1 496 ? 9.788 -0.120 15.086 1.00 94.19 496 GLY A C 1
ATOM 3219 O O . GLY A 1 496 ? 8.930 -0.258 15.959 1.00 94.19 496 GLY A O 1
ATOM 3220 N N . ASN A 1 497 ? 9.728 -0.741 13.908 1.00 95.88 497 ASN A N 1
ATOM 3221 C CA . ASN A 1 497 ? 8.645 -1.645 13.521 1.00 95.88 497 ASN A CA 1
ATOM 3222 C C . ASN A 1 497 ? 8.873 -3.036 14.128 1.00 95.88 497 ASN A C 1
ATOM 3224 O O . ASN A 1 497 ? 9.953 -3.600 13.972 1.00 95.88 497 ASN A O 1
ATOM 3228 N N . GLN A 1 498 ? 7.841 -3.607 14.744 1.00 97.38 498 GLN A N 1
ATOM 3229 C CA . GLN A 1 498 ? 7.815 -4.981 15.232 1.00 97.38 498 GLN A CA 1
ATOM 3230 C C . GLN A 1 498 ? 6.556 -5.705 14.735 1.00 97.38 498 GLN A C 1
ATOM 3232 O O . GLN A 1 498 ? 5.480 -5.116 14.603 1.00 97.38 498 GLN A O 1
ATOM 3237 N N . GLU A 1 499 ? 6.706 -6.998 14.467 1.00 97.62 499 GLU A N 1
ATOM 3238 C CA . GLU A 1 499 ? 5.629 -7.919 14.109 1.00 97.62 499 GLU A CA 1
ATOM 3239 C C . GLU A 1 499 ? 5.358 -8.825 15.312 1.00 97.62 499 GLU A C 1
ATOM 3241 O O . GLU A 1 499 ? 6.264 -9.486 15.818 1.00 97.62 499 GLU A O 1
ATOM 3246 N N . VAL A 1 500 ? 4.118 -8.825 15.797 1.00 97.88 500 VAL A N 1
ATOM 3247 C CA . VAL A 1 500 ? 3.720 -9.521 17.025 1.00 97.88 500 VAL A CA 1
ATOM 3248 C C . VAL A 1 500 ? 2.645 -10.534 16.671 1.00 97.88 500 VAL A C 1
ATOM 3250 O O . VAL A 1 500 ? 1.522 -10.163 16.328 1.00 97.88 500 VAL A O 1
ATOM 3253 N N . ALA A 1 501 ? 2.984 -11.819 16.743 1.00 97.81 501 ALA A N 1
ATOM 3254 C CA . ALA A 1 501 ? 2.007 -12.890 16.593 1.00 97.81 501 ALA A CA 1
ATOM 3255 C C . ALA A 1 501 ? 0.997 -12.880 17.753 1.00 97.81 501 ALA A C 1
ATOM 3257 O O . ALA A 1 501 ? 1.293 -12.435 18.862 1.00 97.81 501 ALA A O 1
ATOM 3258 N N . LYS A 1 502 ? -0.206 -13.394 17.514 1.00 97.75 502 LYS A N 1
ATOM 3259 C CA . LYS A 1 502 ? -1.247 -13.528 18.534 1.00 97.75 502 LYS A CA 1
ATOM 3260 C C . LYS A 1 502 ? -0.760 -14.390 19.705 1.00 97.75 502 LYS A C 1
ATOM 3262 O O . LYS A 1 502 ? -0.269 -15.500 19.517 1.00 97.75 502 LYS A O 1
ATOM 3267 N N . GLY A 1 503 ? -0.891 -13.864 20.920 1.00 97.69 503 GLY A N 1
ATOM 3268 C CA . GLY A 1 503 ? -0.362 -14.448 22.153 1.00 97.69 503 GLY A CA 1
ATOM 3269 C C . GLY A 1 503 ? 1.137 -14.221 22.390 1.00 97.69 503 GLY A C 1
ATOM 3270 O O . GLY A 1 503 ? 1.637 -14.626 23.437 1.00 97.69 503 GLY A O 1
ATOM 3271 N N . ALA A 1 504 ? 1.864 -13.573 21.471 1.00 98.12 504 ALA A N 1
ATOM 3272 C CA . ALA A 1 504 ? 3.249 -13.170 21.698 1.00 98.12 504 ALA A CA 1
ATOM 3273 C C . ALA A 1 504 ? 3.323 -11.839 22.463 1.00 98.12 504 ALA A C 1
ATOM 3275 O O . ALA A 1 504 ? 2.479 -10.953 22.296 1.00 98.12 504 ALA A O 1
ATOM 3276 N N . ALA A 1 505 ? 4.363 -11.700 23.285 1.00 97.25 505 ALA A N 1
ATOM 3277 C CA . ALA A 1 505 ? 4.675 -10.470 23.999 1.00 97.25 505 ALA A CA 1
ATOM 3278 C C . ALA A 1 505 ? 5.567 -9.558 23.144 1.00 97.25 505 ALA A C 1
ATOM 3280 O O . ALA A 1 505 ? 6.644 -9.958 22.705 1.00 97.25 505 ALA A O 1
ATOM 3281 N N . LEU A 1 506 ? 5.120 -8.321 22.954 1.00 97.62 506 LEU A N 1
ATOM 3282 C CA . LEU A 1 506 ? 5.907 -7.201 22.457 1.00 97.62 506 LEU A CA 1
ATOM 3283 C C . LEU A 1 506 ? 6.766 -6.655 23.602 1.00 97.62 506 LEU A C 1
ATOM 3285 O O . LEU A 1 506 ? 6.216 -6.232 24.620 1.00 97.62 506 LEU A O 1
ATOM 3289 N N . ASP A 1 507 ? 8.088 -6.636 23.443 1.00 97.19 507 ASP A N 1
ATOM 3290 C CA . ASP A 1 507 ? 8.975 -5.913 24.360 1.00 97.19 507 ASP A CA 1
ATOM 3291 C C . ASP A 1 507 ? 8.877 -4.406 24.079 1.00 97.19 507 ASP A C 1
ATOM 3293 O O . ASP A 1 507 ? 9.005 -3.974 22.932 1.00 97.19 507 ASP A O 1
ATOM 3297 N N . LEU A 1 508 ? 8.626 -3.612 25.122 1.00 96.75 508 LEU A N 1
ATOM 3298 C CA . LEU A 1 508 ? 8.545 -2.149 25.066 1.00 96.75 508 LEU A CA 1
ATOM 3299 C C . LEU A 1 508 ? 9.770 -1.476 25.713 1.00 96.75 508 LEU A C 1
ATOM 3301 O O . LEU A 1 508 ? 9.901 -0.249 25.674 1.00 96.75 508 LEU A O 1
ATOM 3305 N N . GLY A 1 509 ? 10.686 -2.268 26.275 1.00 94.31 509 GLY A N 1
ATOM 3306 C CA . GLY A 1 509 ? 11.836 -1.823 27.050 1.00 94.31 509 GLY A CA 1
ATOM 3307 C C . GLY A 1 509 ? 11.524 -1.608 28.534 1.00 94.31 509 GLY A C 1
ATOM 3308 O O . GLY A 1 509 ? 10.374 -1.578 28.967 1.00 94.31 509 GLY A O 1
ATOM 3309 N N . ASP A 1 510 ? 12.584 -1.454 29.331 1.00 94.44 510 ASP A N 1
ATOM 3310 C CA . ASP A 1 510 ? 12.535 -1.188 30.781 1.00 94.44 510 ASP A CA 1
ATOM 3311 C C . ASP A 1 510 ? 11.747 -2.225 31.617 1.00 94.44 510 ASP A C 1
ATOM 3313 O O . ASP A 1 510 ? 11.335 -1.951 32.741 1.00 94.44 510 ASP A O 1
ATOM 3317 N N . GLY A 1 511 ? 11.564 -3.441 31.085 1.00 95.62 511 GLY A N 1
ATOM 3318 C CA . GLY A 1 511 ? 10.787 -4.519 31.715 1.00 95.62 511 GLY A CA 1
ATOM 3319 C C . GLY A 1 511 ? 9.276 -4.454 31.456 1.00 95.62 511 GLY A C 1
ATOM 3320 O O . GLY A 1 511 ? 8.553 -5.351 31.887 1.00 95.62 511 GLY A O 1
ATOM 3321 N N . CYS A 1 512 ? 8.811 -3.436 30.730 1.00 96.88 512 CYS A N 1
ATOM 3322 C CA . CYS A 1 512 ? 7.437 -3.306 30.264 1.00 96.88 512 CYS A CA 1
ATOM 3323 C C . CYS A 1 512 ? 7.257 -4.070 28.943 1.00 96.88 512 CYS A C 1
ATOM 3325 O O . CYS A 1 512 ? 8.080 -3.998 28.030 1.00 96.88 512 CYS A O 1
ATOM 3327 N N . SER A 1 513 ? 6.165 -4.822 28.844 1.00 96.88 513 SER A N 1
ATOM 3328 C CA . SER A 1 513 ? 5.806 -5.636 27.682 1.00 96.88 513 SER A CA 1
ATOM 3329 C C . SER A 1 513 ? 4.296 -5.597 27.449 1.00 96.88 513 SER A C 1
ATOM 3331 O O . SER A 1 513 ? 3.537 -5.287 28.367 1.00 96.88 513 SER A O 1
ATOM 3333 N N . ALA A 1 514 ? 3.836 -5.905 26.237 1.00 97.62 514 ALA A N 1
ATOM 3334 C CA . ALA A 1 514 ? 2.410 -5.989 25.922 1.00 97.62 514 ALA A CA 1
ATOM 3335 C C . ALA A 1 514 ? 2.104 -7.219 25.061 1.00 97.62 514 ALA A C 1
ATOM 3337 O O . ALA A 1 514 ? 2.668 -7.390 23.984 1.00 97.62 514 ALA A O 1
ATOM 3338 N N . THR A 1 515 ? 1.202 -8.084 25.516 1.00 97.88 515 THR A N 1
ATOM 3339 C CA . THR A 1 515 ? 0.800 -9.287 24.771 1.00 97.88 515 THR A CA 1
ATOM 3340 C C . THR A 1 515 ? -0.311 -8.946 23.788 1.00 97.88 515 THR A C 1
ATOM 3342 O O . THR A 1 515 ? -1.295 -8.331 24.185 1.00 97.88 515 THR A O 1
ATOM 3345 N N . TYR A 1 516 ? -0.177 -9.335 22.518 1.00 97.81 516 TYR A N 1
ATOM 3346 C CA . TYR A 1 516 ? -1.237 -9.141 21.523 1.00 97.81 516 TYR A CA 1
ATOM 3347 C C . TYR A 1 516 ? -2.311 -10.232 21.659 1.00 97.81 516 TYR A C 1
ATOM 3349 O O . TYR A 1 516 ? -2.091 -11.376 21.264 1.00 97.81 516 TYR A O 1
ATOM 3357 N N . ASP A 1 517 ? -3.481 -9.903 22.209 1.00 97.44 517 ASP A N 1
ATOM 3358 C CA . ASP A 1 517 ? -4.529 -10.894 22.505 1.00 97.44 517 ASP A CA 1
ATOM 3359 C C . ASP A 1 517 ? -5.303 -11.330 21.243 1.00 97.44 517 ASP A C 1
ATOM 3361 O O . ASP A 1 517 ? -5.809 -12.454 21.151 1.00 97.44 517 ASP A O 1
ATOM 3365 N N . GLY A 1 518 ? -5.400 -10.439 20.250 1.00 96.56 518 GLY A N 1
ATOM 3366 C CA . GLY A 1 518 ? -6.092 -10.676 18.984 1.00 96.56 518 GLY A CA 1
ATOM 3367 C C . GLY A 1 518 ? -6.863 -9.463 18.460 1.00 96.56 518 GLY A C 1
ATOM 3368 O O . GLY A 1 518 ? -6.778 -8.352 18.988 1.00 96.56 518 GLY A O 1
ATOM 3369 N N . LEU A 1 519 ? -7.625 -9.693 17.390 1.00 97.25 519 LEU A N 1
ATOM 3370 C CA . LEU A 1 519 ? -8.439 -8.699 16.690 1.00 97.25 519 LEU A CA 1
ATOM 3371 C C . LEU A 1 519 ? -9.932 -8.971 16.925 1.00 97.25 519 LEU A C 1
ATOM 3373 O O . LEU A 1 519 ? -10.413 -10.050 16.588 1.00 97.25 519 LEU A O 1
ATOM 3377 N N . THR A 1 520 ? -10.671 -7.992 17.449 1.00 96.94 520 THR A N 1
ATOM 3378 C CA . THR A 1 520 ? -12.143 -8.026 17.566 1.00 96.94 520 THR A CA 1
ATOM 3379 C C . THR A 1 520 ? -12.700 -6.747 16.951 1.00 96.94 520 THR A C 1
ATOM 3381 O O . THR A 1 520 ? -12.212 -5.670 17.268 1.00 96.94 520 THR A O 1
ATOM 3384 N N . ASP A 1 521 ? -13.657 -6.840 16.024 1.00 94.31 521 ASP A N 1
ATOM 3385 C CA . ASP A 1 521 ? -14.287 -5.679 15.365 1.00 94.31 521 ASP A CA 1
ATOM 3386 C C . ASP A 1 521 ? -13.284 -4.621 14.849 1.00 94.31 521 ASP A C 1
ATOM 3388 O O . ASP A 1 521 ? -13.412 -3.421 15.086 1.00 94.31 521 ASP A O 1
ATOM 3392 N N . LYS A 1 522 ? -12.235 -5.086 14.148 1.00 92.50 522 LYS A N 1
ATOM 3393 C CA . LYS A 1 522 ? -11.101 -4.281 13.628 1.00 92.50 522 LYS A CA 1
ATOM 3394 C C . LYS A 1 522 ? -10.266 -3.549 14.697 1.00 92.50 522 LYS A C 1
ATOM 3396 O O . LYS A 1 522 ? -9.415 -2.729 14.355 1.00 92.50 522 LYS A O 1
ATOM 3401 N N . THR A 1 523 ? -10.466 -3.889 15.965 1.00 96.25 523 THR A N 1
ATOM 3402 C CA . THR A 1 523 ? -9.773 -3.334 17.126 1.00 96.25 523 THR A CA 1
ATOM 3403 C C . THR A 1 523 ? -8.842 -4.392 17.715 1.00 96.25 523 THR A C 1
ATOM 3405 O O . THR A 1 523 ? -9.265 -5.490 18.078 1.00 96.25 523 THR A O 1
ATOM 3408 N N . ALA A 1 524 ? -7.547 -4.094 17.748 1.00 97.44 524 ALA A N 1
ATOM 3409 C CA . ALA A 1 524 ? -6.528 -4.953 18.330 1.00 97.44 524 ALA A CA 1
ATOM 3410 C C . ALA A 1 524 ? -6.504 -4.772 19.852 1.00 97.44 524 ALA A C 1
ATOM 3412 O O . ALA A 1 524 ? -6.437 -3.639 20.330 1.00 97.44 524 ALA A O 1
ATOM 3413 N N . SER A 1 525 ? -6.537 -5.876 20.598 1.00 97.38 525 SER A N 1
ATOM 3414 C CA . SER A 1 525 ? -6.353 -5.880 22.052 1.00 97.38 525 SER A CA 1
ATOM 3415 C C . SER A 1 525 ? -4.902 -6.187 22.404 1.00 97.38 525 SER A C 1
ATOM 3417 O O . SER A 1 525 ? -4.318 -7.130 21.863 1.00 97.38 525 SER A O 1
ATOM 3419 N N . PHE A 1 526 ? -4.341 -5.398 23.318 1.00 97.75 526 PHE A N 1
ATOM 3420 C CA . PHE A 1 526 ? -3.014 -5.592 23.887 1.00 97.75 526 PHE A CA 1
ATOM 3421 C C . PHE A 1 526 ? -3.074 -5.555 25.416 1.00 97.75 526 PHE A C 1
ATOM 3423 O O . PHE A 1 526 ? -3.382 -4.512 25.998 1.00 97.75 526 PHE A O 1
ATOM 3430 N N . THR A 1 527 ? -2.720 -6.654 26.076 1.00 97.44 527 THR A N 1
ATOM 3431 C CA . THR A 1 527 ? -2.662 -6.738 27.542 1.00 97.44 527 THR A CA 1
ATOM 3432 C C . THR A 1 527 ? -1.247 -6.406 28.039 1.00 97.44 527 THR A C 1
ATOM 3434 O O . THR A 1 527 ? -0.315 -7.161 27.744 1.00 97.44 527 THR A O 1
ATOM 3437 N N . PRO A 1 528 ? -1.042 -5.297 28.778 1.00 96.81 528 PRO A N 1
ATOM 3438 C CA . PRO A 1 528 ? 0.267 -4.928 29.311 1.00 96.81 528 PRO A CA 1
ATOM 3439 C C . PRO A 1 528 ? 0.702 -5.806 30.492 1.00 96.81 528 PRO A C 1
ATOM 3441 O O . PRO A 1 528 ? -0.108 -6.213 31.325 1.00 96.81 528 PRO A O 1
ATOM 3444 N N . SER A 1 529 ? 2.009 -6.039 30.597 1.00 96.50 529 SER A N 1
ATOM 3445 C CA . SER A 1 529 ? 2.670 -6.780 31.672 1.00 96.50 529 SER A CA 1
ATOM 3446 C C . SER A 1 529 ? 4.024 -6.148 32.007 1.00 96.50 529 SER A C 1
ATOM 3448 O O . SER A 1 529 ? 4.884 -6.006 31.140 1.00 96.50 529 SER A O 1
ATOM 3450 N N . GLY A 1 530 ? 4.227 -5.770 33.274 1.00 93.56 530 GLY A N 1
ATOM 3451 C CA . GLY A 1 530 ? 5.430 -5.039 33.709 1.00 93.56 530 GLY A CA 1
ATOM 3452 C C . GLY A 1 530 ? 5.406 -3.532 33.412 1.00 93.56 530 GLY A C 1
ATOM 3453 O O . GLY A 1 530 ? 6.423 -2.865 33.581 1.00 93.56 530 GLY A O 1
ATOM 3454 N N . CYS A 1 531 ? 4.251 -3.015 32.985 1.00 88.25 531 CYS A N 1
ATOM 3455 C CA . CYS A 1 531 ? 3.934 -1.598 32.805 1.00 88.25 531 CYS A CA 1
ATOM 3456 C C . CYS A 1 531 ? 2.916 -1.152 33.874 1.00 88.25 531 CYS A C 1
ATOM 3458 O O . CYS A 1 531 ? 2.881 0.064 34.159 1.00 88.25 531 CYS A O 1
#

Organism: NCBI:txid1776957

Secondary structure (DSSP, 8-state):
----SSHHHHHHHHHHHHHHHTTPPPHHHHHHHHHHHHHHHHHHHHHHHHHHHHHHHHHHHHHHHHHHHHHHHHHTT-HHHHHHHHHHHHHHHHHHHHHHHHHHHHHHHHHHHHHHHHHHHHHSPPPP--S----HHHHHHHHHGGG-EEE-TT-EEEETTEEEEEEEEETTEEEEEETTSPPEEEETT-EEE-STT-EEEEEEE-SS-EEEEEES-PPPTTPPPPPPPPPPPPPPPPPPPPPPPP---------------PPPP-PPPPPPPPPPPPPPPPP-PPPPEE-BS--EETTPEEEETTEEEEEEEEETTTTEEEEEETTTEEEEEEBT-EEE-STT-EEEEEEEETTEEEEEEES--------------------PPPPPPPPPPP------PPPPPPPPPPPPPPPPP--------------PPP-PPP---PPPPPPP-PPPPPEEPPTTSPEEEETT-EEEETTEEEEEEEE-SSEEEEEETTTEEEEEETTPEEEEETTEEEEEEEEETTEEEEEEE--

Sequence (531 aa):
MGSSRFLPLVIAGLIGLFVGWLFAPDVDDVTEAANGRFDQIDARLAAIEAPLAAIQTSLAAVDQRTSATEAAIQAIGNPAEASAALSTKLDAVAASAGEGKAATDGVAAALAALQAKLDAAAAAPPPAPAAPEPDAGTALAGQIGNTGAILLPGQTAIFGAKRVTLAALAEGTASMGPEGAAPADVASGASVDLGDGCSVTLVGVTATAAYLAPTGCAAADGAPAAPAAAPAPAAEPAAPAAAAPAEAPAAAAPPAAAEAPAPAAAEAPAAAAPAAPAAPAAEAAAPAATADGTPLSTGQTGTFGDKRAFVSRISAPDNRVFLFVPGMGQVPVASGEAADLGDGCMVTLTGIDGTTATFSTEGCGGDAAAPADAAAAPADAAAAPAAAPAAPAAAAQAAPAPAAPAPAEAPAAPAAPAAAAAPEAPAAAPAAPATAAPAEAAAPAAAGGEAPAPTQAAAGGPAQLTIGQTATFSDKRVFLSRVTPEQAFVVVVGQGNQEVAKGAALDLGDGCSATYDGLTDKTASFTPSGC

=== Feature glossary ===
A reading guide for the features in this record.

Start from the sequence.

  · This is the polypeptide sequence — one letter per residue, N-terminus first. Length ranges from a few dozen residues for small domains to over a thousand for large multi-domain proteins.

Fold it, and you get atomic coordinates and the backbone conformation that goes with them.

  · Structure coordinates are given as an mmCIF _atom_site loop: one row per atom with element, residue name, chain id, sequence number, and x/y/z position in Å. Only the four main-chain atoms per residue are included here; side chains are omitted to keep the record compact.

  · Backbone dihedral angles. Every residue except chain termini has a φ (preceding-C → N → Cα → C) and a ψ (N → Cα → C → next-N). They are reported in degrees following the IUPAC sign convention. Secondary structure is essentially a statement about which (φ, ψ) basin each residue occupies.

  · The SS8 string is DSSP's per-residue secondary-structure call. α-helix (H) means an i→i+4 H-bond ladder; β-strand (E) means the residue participates in a β-sheet; 3₁₀ (G) and π (I) are tighter and wider helices; T/S are turns/bends; '-' is loop.

  · SS3 is a coarse helix/strand/coil call (letters a/b/c) made by the P-SEA algorithm from inter-Cα distances and dihedrals. It is less detailed than DSSP but needs only Cα positions.

Summarize the fold with a handful of shape descriptors and a per-residue structural alphabet.

  · Radius of gyration (Rg) is the root-mean-square distance of Cα atoms from their centroid — a single number for overall size and compactness. A globular domain of N residues has Rg ≈ 2.2·N^0.38 Å; an extended or disordered chain has a much larger Rg. The Cα contact count is the number of residue pairs whose Cα atoms are within 8 Å and are more than four positions apart in sequence — a standard proxy for tertiary packing density. The bounding box is the smallest axis-aligned box enclosing all Cα atoms.

  · The Foldseek 3Di string encodes local tertiary geometry as a 20-letter alphabet — one character per residue — derived from the relative positions of nearby Cα atoms. Unlike the amino-acid sequence, 3Di is a direct function of the 3D structure, so two proteins with the same fold have similar 3Di strings even at low sequence identity.

  · Solvent-accessible surface area (SASA) is the area in Å² traced out by the centre of a 1.4 Å probe sphere (a water molecule) rolled over the protein's van der Waals surface (Shrake–Rupley / Lee–Richards construction). Buried residues have near-zero SASA; fully exposed residues can exceed 200 Å². The total SASA scales roughly with the number of surface residues.

Ask how reliable the model is.

  · pLDDT (predicted Local Distance Difference Test) is AlphaFold's per-residue confidence score, ranging from 0 to 100. Values above 90 indicate high confidence (typically well-packed cores); 70–90 is confident; 50–70 low confidence; below 50 usually means the region is disordered or the prediction is unreliable there. AlphaFold stores pLDDT in the mmCIF B-factor column.

  · B-factor (Debye–Waller factor) reflects atomic displacement in the crystal lattice. It is an experimental observable (units Å²), not a prediction; low values mean the atom is pinned down, high values mean it moves or is heterogeneous across the crystal.

  · Predicted Aligned Error (PAE) is an AlphaFold confidence matrix: entry (i, j) is the expected error in the position of residue j, in ångströms, when the prediction is superimposed on the true structure at residue i. Low PAE within a block of residues means that block is internally rigid and well-predicted; high PAE between two blocks means their relative placement is uncertain even if each block individually is confident.

Place it in context: what it resembles, what it is annotated as, and how it looks.

  · Nearest PDB neighbors are the top structural matches found by Foldseek when searching this structure against the entire Protein Data Bank. Each hit reports a TM-score (0 to 1; >0.5 almost always implies the same fold) and an E-value. These are *structural* homologs — they may share no detectable sequence similarity.

  · Functional annotations link the protein to curated databases. InterPro entries identify conserved domains and families by matching the sequence against member-database signatures (Pfam, PROSITE, CDD, …). Gene Ontology (GO) terms describe molecular function, biological process, and cellular component in a controlled vocabulary. CATH places the structure in a hierarchical fold classification (Class/Architecture/Topology/Homologous-superfamily). The organism is the source species.

  · Three diagnostic plots accompany the record. The Cα contact map visualizes the tertiary structure as a 2D adjacency matrix (8 Å cutoff, sequence-local contacts suppressed). The Ramachandran plot shows the distribution of backbone (φ, ψ) torsions, with points in the α and β basins reflecting secondary structure content. The PAE plot shows AlphaFold's inter-residue confidence as a color matrix.

  · Six rendered views show the 3D structure from the faces of a cube — i.e. along ±x, ±y, ±z. Rendering representation is drawn randomly per protein from cartoon (secondary-structure ribbons), sticks (backbone bonds), or molecular surface; coloring is either N→C rainbow (blue at the N-terminus through red at the C-terminus) or one color per chain.